Protein AF-0000000072802242 (afdb_homodimer)

Secondary structure (DSSP, 8-state):
-----SS--HHHHHHHHHHHHHHHHSEEEHHHHHHHHT--HHHHHHHHHHHHHTTSEEEETTEEEE-THHHHHHHHHHHTSTHHHHHHHHHHHHHHHHTSEEEEEEEETTEEEEEEEE--S--S-----TT-EE-GGGSHHHHHHHHTS-HHHHHHHHHHH----SSTT----HHHHHHHHHHHHHHS-EEEESSSSTTEEEEEEEEE-TTS-EEEEEEEEEETTTS-HHHHHTHHHHHHHHHHHHHHHHHHH-/-----SS--HHHHHHHHHHHHHHHHSEEEHHHHHHHHT--HHHHHHHHHHHHHTTSEEEETTEEEE-THHHHHHHHHHHTSHHHHHHHHHHHHHHHHHTSEEEEEEEETTEEEEEEEE--S--S-----TT-EE-GGGSHHHHHHHHTS-HHHHHHHHHHH----SSTT----HHHHHHHHHHHHHHS-EEEESSSSTTEEEEEEEEE-TTS-EEEEEEEEEETTTS-HHHHHTHHHHHHHHHHHHHHHHHHH-

Structure (mmCIF, N/CA/C/O backbone):
data_AF-0000000072802242-model_v1
#
loop_
_entity.id
_entity.type
_entity.pdbx_description
1 polymer 'Helix-turn-helix domain-containing protein'
#
loop_
_atom_site.group_PDB
_atom_site.id
_atom_site.type_symbol
_atom_site.label_atom_id
_atom_site.label_alt_id
_atom_site.label_comp_id
_atom_site.label_asym_id
_atom_site.label_entity_id
_atom_site.label_seq_id
_atom_site.pdbx_PDB_ins_code
_atom_site.Cartn_x
_atom_site.Cartn_y
_atom_site.Cartn_z
_atom_site.occupancy
_atom_site.B_iso_or_equiv
_atom_site.auth_seq_id
_atom_site.auth_comp_id
_atom_site.auth_asym_id
_atom_site.auth_atom_id
_atom_site.pdbx_PDB_model_num
ATOM 1 N N . MET A 1 1 ? 15.438 20.219 11.203 1 30.69 1 MET A N 1
ATOM 2 C CA . MET A 1 1 ? 16.656 19.969 10.453 1 30.69 1 MET A CA 1
ATOM 3 C C . MET A 1 1 ? 16.578 18.625 9.719 1 30.69 1 MET A C 1
ATOM 5 O O . MET A 1 1 ? 16.344 17.594 10.344 1 30.69 1 MET A O 1
ATOM 9 N N . THR A 1 2 ? 16.141 18.5 8.562 1 39.22 2 THR A N 1
ATOM 10 C CA . THR A 1 2 ? 16 17.328 7.707 1 39.22 2 THR A CA 1
ATOM 11 C C . THR A 1 2 ? 17.219 16.422 7.855 1 39.22 2 THR A C 1
ATOM 13 O O . THR A 1 2 ? 18.312 16.766 7.43 1 39.22 2 THR A O 1
ATOM 16 N N . ARG A 1 3 ? 17.516 15.914 9 1 51.81 3 ARG A N 1
ATOM 17 C CA . ARG A 1 3 ? 18.891 15.531 9.289 1 51.81 3 ARG A CA 1
ATOM 18 C C . ARG A 1 3 ? 19.469 14.656 8.172 1 51.81 3 ARG A C 1
ATOM 20 O O . ARG A 1 3 ? 18.875 13.625 7.828 1 51.81 3 ARG A O 1
ATOM 27 N N . GLU A 1 4 ? 20.078 15.344 7.211 1 66.19 4 GLU A N 1
ATOM 28 C CA . GLU A 1 4 ? 20.969 14.633 6.301 1 66.19 4 GLU A CA 1
ATOM 29 C C . GLU A 1 4 ? 21.781 13.562 7.035 1 66.19 4 GLU A C 1
ATOM 31 O O . GLU A 1 4 ? 22.25 13.781 8.156 1 66.19 4 GLU A O 1
ATOM 36 N N . ALA A 1 5 ? 21.609 12.438 6.426 1 73.62 5 ALA A N 1
ATOM 37 C CA . ALA A 1 5 ? 22.422 11.367 7.008 1 73.62 5 ALA A CA 1
ATOM 38 C C . ALA A 1 5 ? 23.875 11.789 7.117 1 73.62 5 ALA A C 1
ATOM 40 O O . ALA A 1 5 ? 24.453 12.32 6.164 1 73.62 5 ALA A O 1
ATOM 41 N N . LYS A 1 6 ? 24.422 11.758 8.234 1 73.38 6 LYS A N 1
ATOM 42 C CA . LYS A 1 6 ? 25.812 12.125 8.461 1 73.38 6 LYS A CA 1
ATOM 43 C C . LYS A 1 6 ? 26.734 11.352 7.535 1 73.38 6 LYS A C 1
ATOM 45 O O . LYS A 1 6 ? 27.656 11.93 6.945 1 73.38 6 LYS A O 1
ATOM 50 N N . ASN A 1 7 ? 26.469 9.969 7.227 1 83.12 7 ASN A N 1
ATOM 51 C CA . ASN A 1 7 ? 27.203 9.094 6.312 1 83.12 7 ASN A CA 1
ATOM 52 C C . ASN A 1 7 ? 26.25 8.352 5.379 1 83.12 7 ASN A C 1
ATOM 54 O O . ASN A 1 7 ? 26.047 7.141 5.52 1 83.12 7 ASN A O 1
ATOM 58 N N . PRO A 1 8 ? 25.766 9.102 4.422 1 87.56 8 PRO A N 1
ATOM 59 C CA . PRO A 1 8 ? 24.797 8.453 3.541 1 87.56 8 PRO A CA 1
ATOM 60 C C . PRO A 1 8 ? 25.406 7.336 2.707 1 87.56 8 PRO A C 1
ATOM 62 O O . PRO A 1 8 ? 26.562 7.441 2.275 1 87.56 8 PRO A O 1
ATOM 65 N N . VAL A 1 9 ? 24.609 6.293 2.621 1 94.88 9 VAL A N 1
ATOM 66 C CA . VAL A 1 9 ? 25 5.188 1.752 1 94.88 9 VAL A CA 1
ATOM 67 C C . VAL A 1 9 ? 24.609 5.504 0.308 1 94.88 9 VAL A C 1
ATOM 69 O O . VAL A 1 9 ? 23.438 5.406 -0.065 1 94.88 9 VAL A O 1
ATOM 72 N N . LYS A 1 10 ? 25.547 5.809 -0.507 1 95.31 10 LYS A N 1
ATOM 73 C CA . LYS A 1 10 ? 25.328 6.32 -1.857 1 95.31 10 LYS A CA 1
ATOM 74 C C . LYS A 1 10 ? 24.547 5.316 -2.701 1 95.31 10 LYS A C 1
ATOM 76 O O . LYS A 1 10 ? 23.656 5.703 -3.457 1 95.31 10 LYS A O 1
ATOM 81 N N . ALA A 1 11 ? 24.938 4.105 -2.598 1 95.94 11 ALA A N 1
ATOM 82 C CA . ALA A 1 11 ? 24.25 3.076 -3.371 1 95.94 11 ALA A CA 1
ATOM 83 C C . ALA A 1 11 ? 22.781 3.012 -3 1 95.94 11 ALA A C 1
ATOM 85 O O . ALA A 1 11 ? 21.922 2.84 -3.869 1 95.94 11 ALA A O 1
ATOM 86 N N . THR A 1 12 ? 22.5 3.113 -1.731 1 96.81 12 THR A N 1
ATOM 87 C CA . THR A 1 12 ? 21.125 3.141 -1.271 1 96.81 12 THR A CA 1
ATOM 88 C C . THR A 1 12 ? 20.391 4.363 -1.822 1 96.81 12 THR A C 1
ATOM 90 O O . THR A 1 12 ? 19.266 4.25 -2.316 1 96.81 12 THR A O 1
ATOM 93 N N . GLN A 1 13 ? 21.016 5.449 -1.791 1 97.31 13 GLN A N 1
ATOM 94 C CA . GLN A 1 13 ? 20.422 6.66 -2.346 1 97.31 13 GLN A CA 1
ATOM 95 C C . GLN A 1 13 ? 20.062 6.473 -3.818 1 97.31 13 GLN A C 1
ATOM 97 O O . GLN A 1 13 ? 19 6.898 -4.262 1 97.31 13 GLN A O 1
ATOM 102 N N . ARG A 1 14 ? 20.953 5.891 -4.539 1 97.25 14 ARG A N 1
ATOM 103 C CA . ARG A 1 14 ? 20.719 5.652 -5.961 1 97.25 14 ARG A CA 1
ATOM 104 C C . ARG A 1 14 ? 19.531 4.723 -6.168 1 97.25 14 ARG A C 1
ATOM 106 O O . ARG A 1 14 ? 18.688 4.965 -7.031 1 97.25 14 ARG A O 1
ATOM 113 N N . SER A 1 15 ? 19.484 3.668 -5.387 1 98.12 15 SER A N 1
ATOM 114 C CA . SER A 1 15 ? 18.359 2.738 -5.477 1 98.12 15 SER A CA 1
ATOM 115 C C . SER A 1 15 ? 17.031 3.439 -5.184 1 98.12 15 SER A C 1
ATOM 117 O O . SER A 1 15 ? 16.047 3.209 -5.875 1 98.12 15 SER A O 1
ATOM 119 N N . LEU A 1 16 ? 17.031 4.301 -4.168 1 98 16 LEU A N 1
ATOM 120 C CA . LEU A 1 16 ? 15.82 5.0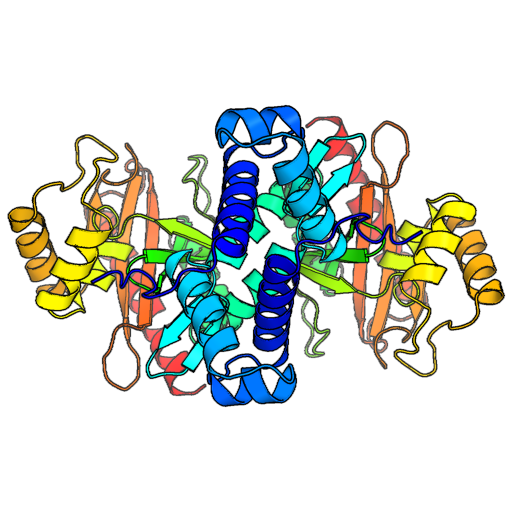31 -3.809 1 98 16 LEU A CA 1
ATOM 121 C C . LEU A 1 16 ? 15.422 6 -4.918 1 98 16 LEU A C 1
ATOM 123 O O . LEU A 1 16 ? 14.227 6.172 -5.199 1 98 16 LEU A O 1
ATOM 127 N N . ALA A 1 17 ? 16.391 6.613 -5.535 1 98.06 17 ALA A N 1
ATOM 128 C CA . ALA A 1 17 ? 16.109 7.512 -6.652 1 98.06 17 ALA A CA 1
ATOM 129 C C . ALA A 1 17 ? 15.492 6.758 -7.82 1 98.06 17 ALA A C 1
ATOM 131 O O . ALA A 1 17 ? 14.602 7.277 -8.5 1 98.06 17 ALA A O 1
ATOM 132 N N . ILE A 1 18 ? 15.953 5.582 -8.062 1 98.56 18 ILE A N 1
ATOM 133 C CA . ILE A 1 18 ? 15.406 4.742 -9.125 1 98.56 18 ILE A CA 1
ATOM 134 C C . ILE A 1 18 ? 13.945 4.414 -8.812 1 98.56 18 ILE A C 1
ATOM 136 O O . ILE A 1 18 ? 13.086 4.504 -9.695 1 98.56 18 ILE A O 1
ATOM 140 N N . LEU A 1 19 ? 13.641 4.043 -7.586 1 98.62 19 LEU A N 1
ATOM 141 C CA . LEU A 1 19 ? 12.273 3.748 -7.18 1 98.62 19 LEU A CA 1
ATOM 142 C C . LEU A 1 19 ? 11.375 4.969 -7.355 1 98.62 19 LEU A C 1
ATOM 144 O O . LEU A 1 19 ? 10.25 4.852 -7.848 1 98.62 19 LEU A O 1
ATOM 148 N N . GLU A 1 20 ? 11.883 6.113 -6.949 1 97.81 20 GLU A N 1
ATOM 149 C CA . GLU A 1 20 ? 11.125 7.352 -7.117 1 97.81 20 GLU A CA 1
ATOM 150 C C . GLU A 1 20 ? 10.859 7.641 -8.586 1 97.81 20 GLU A C 1
ATOM 152 O O . GLU A 1 20 ? 9.758 8.07 -8.953 1 97.81 20 GLU A O 1
ATOM 157 N N . THR A 1 21 ? 11.844 7.395 -9.445 1 98.06 21 THR A N 1
ATOM 158 C CA . THR A 1 21 ? 11.688 7.59 -10.883 1 98.06 21 THR A CA 1
ATOM 159 C C . THR A 1 21 ? 10.578 6.691 -11.43 1 98.06 21 THR A C 1
ATOM 161 O O . THR A 1 21 ? 9.734 7.145 -12.203 1 98.06 21 THR A O 1
ATOM 164 N N . LEU A 1 22 ? 10.609 5.477 -11 1 98.38 22 LEU A N 1
ATOM 165 C CA . LEU A 1 22 ? 9.594 4.535 -11.461 1 98.38 22 LEU A CA 1
ATOM 166 C C . LEU A 1 22 ? 8.203 4.945 -10.969 1 98.38 22 LEU A C 1
ATOM 168 O O . LEU A 1 22 ? 7.215 4.766 -11.68 1 98.38 22 LEU A O 1
ATOM 172 N N . TYR A 1 23 ? 8.148 5.48 -9.781 1 97.62 23 TYR A N 1
ATOM 173 C CA . TYR A 1 23 ? 6.887 5.992 -9.266 1 97.62 23 TYR A CA 1
ATOM 174 C C . TYR A 1 23 ? 6.387 7.164 -10.102 1 97.62 23 TYR A C 1
ATOM 176 O O . TYR A 1 23 ? 5.203 7.227 -10.445 1 97.62 23 TYR A O 1
ATOM 184 N N . GLU A 1 24 ? 7.242 8.023 -10.461 1 95.75 24 GLU A N 1
ATOM 185 C CA . GLU A 1 24 ? 6.883 9.234 -11.188 1 95.75 24 GLU A CA 1
ATOM 186 C C . GLU A 1 24 ? 6.48 8.922 -12.625 1 95.75 24 GLU A C 1
ATOM 188 O O . GLU A 1 24 ? 5.551 9.523 -13.164 1 95.75 24 GLU A O 1
ATOM 193 N N . CYS A 1 25 ? 7.117 7.902 -13.188 1 95 25 CYS A N 1
ATOM 194 C CA . CYS A 1 25 ? 6.938 7.637 -14.609 1 95 25 CYS A CA 1
ATOM 195 C C . CYS A 1 25 ? 5.938 6.508 -14.828 1 95 25 CYS A C 1
ATOM 197 O O . CYS A 1 25 ? 5.414 6.34 -15.938 1 95 25 CYS A O 1
ATOM 199 N N . GLY A 1 26 ? 5.656 5.75 -13.844 1 94.81 26 GLY A N 1
ATOM 200 C CA . GLY A 1 26 ? 4.855 4.547 -14 1 94.81 26 GLY A CA 1
ATOM 201 C C . GLY A 1 26 ? 5.668 3.336 -14.406 1 94.81 26 GLY A C 1
ATOM 202 O O . GLY A 1 26 ? 5.883 2.426 -13.602 1 94.81 26 GLY A O 1
ATOM 203 N N . THR A 1 27 ? 6.129 3.307 -15.625 1 96.19 27 THR A N 1
ATOM 204 C CA . THR A 1 27 ? 7.051 2.307 -16.156 1 96.19 27 THR A CA 1
ATOM 205 C C . THR A 1 27 ? 8.195 2.973 -16.906 1 96.19 27 THR A C 1
ATOM 207 O O . THR A 1 27 ? 8.07 4.117 -17.359 1 96.19 27 THR A O 1
ATOM 210 N N . ALA A 1 28 ? 9.297 2.309 -16.922 1 98 28 ALA A N 1
ATOM 211 C CA . ALA A 1 28 ? 10.43 2.873 -17.641 1 98 28 ALA A CA 1
ATOM 212 C C . ALA A 1 28 ? 11.406 1.78 -18.078 1 98 28 ALA A C 1
ATOM 214 O O . ALA A 1 28 ? 11.484 0.727 -17.453 1 98 28 ALA A O 1
ATOM 215 N N . ARG A 1 29 ? 12.039 2.029 -19.156 1 98.19 29 ARG A N 1
ATOM 216 C CA . ARG A 1 29 ? 13.156 1.188 -19.562 1 98.19 29 ARG A CA 1
ATOM 217 C C . ARG A 1 29 ? 14.453 1.649 -18.922 1 98.19 29 ARG A C 1
ATOM 219 O O . ARG A 1 29 ? 14.531 2.758 -18.391 1 98.19 29 ARG A O 1
ATOM 226 N N . LEU A 1 30 ? 15.406 0.796 -18.969 1 98.12 30 LEU A N 1
ATOM 227 C CA . LEU A 1 30 ? 16.703 1.049 -18.344 1 98.12 30 LEU A CA 1
ATOM 228 C C . LEU A 1 30 ? 17.266 2.387 -18.797 1 98.12 30 LEU A C 1
ATOM 230 O O . LEU A 1 30 ? 17.641 3.225 -17.969 1 98.12 30 LEU A O 1
ATOM 234 N N . THR A 1 31 ? 17.203 2.666 -20.062 1 97.94 31 THR A N 1
ATOM 235 C CA . THR A 1 31 ? 17.844 3.842 -20.641 1 97.94 31 THR A CA 1
ATOM 236 C C . THR A 1 31 ? 17.109 5.113 -20.234 1 97.94 31 THR A C 1
ATOM 238 O O . THR A 1 31 ? 17.719 6.168 -20.062 1 97.94 31 THR A O 1
ATOM 241 N N . GLU A 1 32 ? 15.812 5.043 -20.078 1 98.31 32 GLU A N 1
ATOM 242 C CA . GLU A 1 32 ? 15.016 6.188 -19.641 1 98.31 32 GLU A CA 1
ATOM 243 C C . GLU A 1 32 ? 15.352 6.57 -18.203 1 98.31 32 GLU A C 1
ATOM 245 O O . GLU A 1 32 ? 15.445 7.758 -17.875 1 98.31 32 GLU A O 1
ATOM 250 N N . ILE A 1 33 ? 15.531 5.551 -17.375 1 98.5 33 ILE A N 1
ATOM 251 C CA . ILE A 1 33 ? 15.891 5.789 -15.977 1 98.5 33 ILE A CA 1
ATOM 252 C C . ILE A 1 33 ? 17.297 6.387 -15.906 1 98.5 33 ILE A C 1
ATOM 254 O O . ILE A 1 33 ? 17.531 7.352 -15.172 1 98.5 33 ILE A O 1
ATOM 258 N N . SER A 1 34 ? 18.188 5.809 -16.672 1 98.5 34 SER A N 1
ATOM 259 C CA . SER A 1 34 ? 19.562 6.301 -16.719 1 98.5 34 SER A CA 1
ATOM 260 C C . SER A 1 34 ? 19.594 7.773 -17.125 1 98.5 34 SER A C 1
ATOM 262 O O . SER A 1 34 ? 20.297 8.57 -16.484 1 98.5 34 SER A O 1
ATOM 264 N N . ALA A 1 35 ? 18.906 8.109 -18.141 1 98.38 35 ALA A N 1
ATOM 265 C CA . ALA A 1 35 ? 18.875 9.477 -18.641 1 98.38 35 ALA A CA 1
ATOM 266 C C . ALA A 1 35 ? 18.312 10.43 -17.594 1 98.38 35 ALA A C 1
ATOM 268 O O . ALA A 1 35 ? 18.859 11.508 -17.375 1 98.38 35 ALA A O 1
ATOM 269 N N . ARG A 1 36 ? 17.25 10.047 -16.953 1 97.56 36 ARG A N 1
ATOM 270 C CA . ARG A 1 36 ? 16.578 10.898 -15.977 1 97.56 36 ARG A CA 1
ATOM 271 C C . ARG A 1 36 ? 17.484 11.148 -14.766 1 97.56 36 ARG A C 1
ATOM 273 O O . ARG A 1 36 ? 17.469 12.242 -14.195 1 97.56 36 ARG A O 1
ATOM 280 N N . LEU A 1 37 ? 18.234 10.148 -14.391 1 98.12 37 LEU A N 1
ATOM 281 C CA . LEU A 1 37 ? 19.047 10.25 -13.18 1 98.12 37 LEU A CA 1
ATOM 282 C C . LEU A 1 37 ? 20.469 10.672 -13.508 1 98.12 37 LEU A C 1
ATOM 284 O O . LEU A 1 37 ? 21.297 10.875 -12.609 1 98.12 37 LEU A O 1
ATOM 288 N N . ASP A 1 38 ? 20.766 10.742 -14.773 1 98.25 38 ASP A N 1
ATOM 289 C CA . ASP A 1 38 ? 22.109 11.062 -15.234 1 98.25 38 ASP A CA 1
ATOM 290 C C . ASP A 1 38 ? 23.141 10.094 -14.656 1 98.25 38 ASP A C 1
ATOM 292 O O . ASP A 1 38 ? 24.125 10.508 -14.039 1 98.25 38 ASP A O 1
ATOM 296 N N . LEU A 1 39 ? 22.875 8.836 -14.773 1 98 39 LEU A N 1
ATOM 297 C CA . LEU A 1 39 ? 23.75 7.746 -14.352 1 98 39 LEU A CA 1
ATOM 298 C C . LEU A 1 39 ? 24.062 6.816 -15.523 1 98 39 LEU A C 1
ATOM 300 O O . LEU A 1 39 ? 23.234 6.66 -16.438 1 98 39 LEU A O 1
ATOM 304 N N . PRO A 1 40 ? 25.234 6.16 -15.492 1 97.56 40 PRO A N 1
ATOM 305 C CA . PRO A 1 40 ? 25.547 5.176 -16.531 1 97.56 40 PRO A CA 1
ATOM 306 C C . PRO A 1 40 ? 24.562 4.004 -16.547 1 97.56 40 PRO A C 1
ATOM 308 O O . PRO A 1 40 ? 24.125 3.559 -15.484 1 97.56 4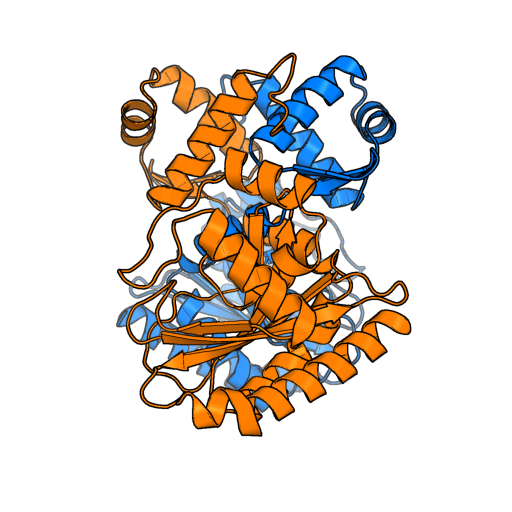0 PRO A O 1
ATOM 311 N N . ASP A 1 41 ? 24.312 3.498 -17.766 1 97.5 41 ASP A N 1
ATOM 312 C CA . ASP A 1 41 ? 23.422 2.361 -17.922 1 97.5 41 ASP A CA 1
ATOM 313 C C . ASP A 1 41 ? 23.844 1.186 -17.047 1 97.5 41 ASP A C 1
ATOM 315 O O . ASP A 1 41 ? 23.016 0.495 -16.469 1 97.5 41 ASP A O 1
ATOM 319 N N . SER A 1 42 ? 25.062 0.997 -16.969 1 96.62 42 SER A N 1
ATOM 320 C CA . SER A 1 42 ? 25.578 -0.14 -16.219 1 96.62 42 SER A CA 1
ATOM 321 C C . SER A 1 42 ? 25.25 -0 -14.727 1 96.62 42 SER A C 1
ATOM 323 O O . SER A 1 42 ? 24.922 -0.986 -14.062 1 96.62 42 SER A O 1
ATOM 325 N N . THR A 1 43 ? 25.391 1.171 -14.211 1 96.62 43 THR A N 1
ATOM 326 C CA . THR A 1 43 ? 25.062 1.444 -12.812 1 96.62 43 THR A CA 1
ATOM 327 C C . THR A 1 43 ? 23.578 1.211 -12.547 1 96.62 43 THR A C 1
ATOM 329 O O . THR A 1 43 ? 23.219 0.511 -11.594 1 96.62 43 THR A O 1
ATOM 332 N N . VAL A 1 44 ? 22.766 1.793 -13.398 1 98.06 44 VAL A N 1
ATOM 333 C CA . VAL A 1 44 ? 21.328 1.654 -13.242 1 98.06 44 VAL A CA 1
ATOM 334 C C . VAL A 1 44 ? 20.938 0.184 -13.359 1 98.06 44 VAL A C 1
ATOM 336 O O . VAL A 1 44 ? 20.109 -0.312 -12.586 1 98.06 44 VAL A O 1
ATOM 339 N N . HIS A 1 45 ? 21.562 -0.458 -14.281 1 97.88 45 HIS A N 1
ATOM 340 C CA . HIS A 1 45 ? 21.266 -1.874 -14.477 1 97.88 45 HIS A CA 1
ATOM 341 C C . HIS A 1 45 ? 21.547 -2.674 -13.211 1 97.88 45 HIS A C 1
ATOM 343 O O . HIS A 1 45 ? 20.75 -3.531 -12.812 1 97.88 45 HIS A O 1
ATOM 349 N N . ASN A 1 46 ? 22.703 -2.447 -12.609 1 98 46 ASN A N 1
ATOM 350 C CA . ASN A 1 46 ? 23.078 -3.172 -11.398 1 98 46 ASN A CA 1
ATOM 351 C C . ASN A 1 46 ? 22.078 -2.941 -10.281 1 98 46 ASN A C 1
ATOM 353 O O . ASN A 1 46 ? 21.672 -3.885 -9.586 1 98 46 ASN A O 1
ATOM 357 N N . HIS A 1 47 ? 21.688 -1.741 -10.133 1 98.06 47 HIS A N 1
ATOM 358 C CA . HIS A 1 47 ? 20.703 -1.431 -9.102 1 98.06 47 HIS A CA 1
ATOM 359 C C . HIS A 1 47 ? 19.359 -2.061 -9.43 1 98.06 47 HIS A C 1
ATOM 361 O O . HIS A 1 47 ? 18.719 -2.654 -8.555 1 98.06 47 HIS A O 1
ATOM 367 N N . LEU A 1 48 ? 18.938 -1.963 -10.664 1 98.19 48 LEU A N 1
ATOM 368 C CA . LEU A 1 48 ? 17.672 -2.535 -11.078 1 98.19 48 LEU A CA 1
ATOM 369 C C . LEU A 1 48 ? 17.656 -4.047 -10.883 1 98.19 48 LEU A C 1
ATOM 371 O O . LEU A 1 48 ? 16.688 -4.605 -10.367 1 98.19 48 LEU A O 1
ATOM 375 N N . SER A 1 49 ? 18.734 -4.645 -11.328 1 97.62 49 SER A N 1
ATOM 376 C CA . SER A 1 49 ? 18.812 -6.094 -11.18 1 97.62 49 SER A CA 1
ATOM 377 C C . SER A 1 49 ? 18.734 -6.504 -9.711 1 97.62 49 SER A C 1
ATOM 379 O O . SER A 1 49 ? 18.094 -7.5 -9.375 1 97.62 49 SER A O 1
ATOM 381 N N . THR A 1 50 ? 19.344 -5.734 -8.836 1 97.75 50 THR A N 1
ATOM 382 C CA . THR A 1 50 ? 19.328 -5.996 -7.402 1 97.75 50 THR A CA 1
ATOM 383 C C . THR A 1 50 ? 17.922 -5.777 -6.84 1 97.75 50 THR A C 1
ATOM 385 O O . THR A 1 50 ? 17.438 -6.57 -6.023 1 97.75 50 THR A O 1
ATOM 388 N N . LEU A 1 51 ? 17.266 -4.754 -7.273 1 98.25 51 LEU A N 1
ATOM 389 C CA . LEU A 1 51 ? 15.906 -4.441 -6.832 1 98.25 51 LEU A CA 1
ATOM 390 C C . LEU A 1 51 ? 14.922 -5.496 -7.312 1 98.25 51 LEU A C 1
ATOM 392 O O . LEU A 1 51 ? 13.961 -5.816 -6.613 1 98.25 51 LEU A O 1
ATOM 396 N N . VAL A 1 52 ? 15.133 -6 -8.531 1 97.25 52 VAL A N 1
ATOM 397 C CA . VAL A 1 52 ? 14.305 -7.07 -9.062 1 97.25 52 VAL A CA 1
ATOM 398 C C . VAL A 1 52 ? 14.492 -8.336 -8.234 1 97.25 52 VAL A C 1
ATOM 400 O O . VAL A 1 52 ? 13.523 -8.977 -7.828 1 97.25 52 VAL A O 1
ATOM 403 N N . GLU A 1 53 ? 15.719 -8.633 -7.984 1 95.12 53 GLU A N 1
ATOM 404 C CA . GLU A 1 53 ? 16.031 -9.805 -7.176 1 95.12 53 GLU A CA 1
ATOM 405 C C . GLU A 1 53 ? 15.398 -9.703 -5.789 1 95.12 53 GLU A C 1
ATOM 407 O O . GLU A 1 53 ? 14.891 -10.688 -5.25 1 95.12 53 GLU A O 1
ATOM 412 N N . GLY A 1 54 ? 15.398 -8.484 -5.234 1 95.19 54 GLY A N 1
ATOM 413 C CA . GLY A 1 54 ? 14.836 -8.242 -3.918 1 95.19 54 GLY A CA 1
ATOM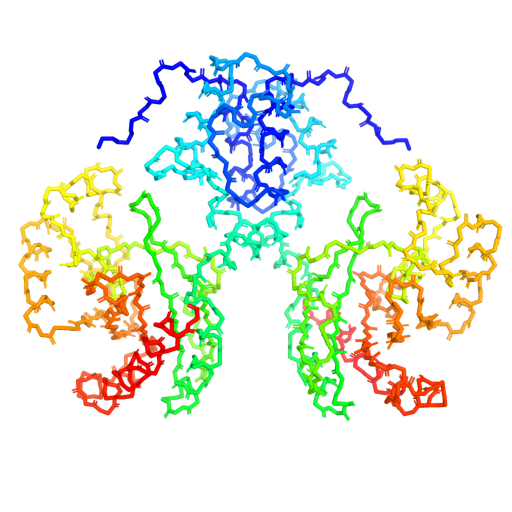 414 C C . GLY A 1 54 ? 13.32 -8.164 -3.924 1 95.19 54 GLY A C 1
ATOM 415 O O . GLY A 1 54 ? 12.688 -8.102 -2.865 1 95.19 54 GLY A O 1
ATOM 416 N N . GLY A 1 55 ? 12.672 -8.086 -5.102 1 96.12 55 GLY A N 1
ATOM 417 C CA . GLY A 1 55 ? 11.227 -8.133 -5.223 1 96.12 55 GLY A CA 1
ATOM 418 C C . GLY A 1 55 ? 10.586 -6.758 -5.211 1 96.12 55 GLY A C 1
ATOM 419 O O . GLY A 1 55 ? 9.367 -6.637 -5.086 1 96.12 55 GLY A O 1
ATOM 420 N N . PHE A 1 56 ? 11.328 -5.688 -5.375 1 98 56 PHE A N 1
ATOM 421 C CA . PHE A 1 56 ? 10.781 -4.336 -5.27 1 98 56 PHE A CA 1
ATOM 422 C C . PHE A 1 56 ? 10.461 -3.773 -6.648 1 98 56 PHE A C 1
ATOM 424 O O . PHE A 1 56 ? 9.703 -2.809 -6.766 1 98 56 PHE A O 1
ATOM 431 N N . VAL A 1 57 ? 11.133 -4.332 -7.648 1 98.25 57 VAL A N 1
ATOM 432 C CA . VAL A 1 57 ? 10.906 -3.936 -9.031 1 98.25 57 VAL A CA 1
ATOM 433 C C . VAL A 1 57 ? 10.617 -5.172 -9.883 1 98.25 57 VAL A C 1
ATOM 435 O O . VAL A 1 57 ? 11.18 -6.242 -9.648 1 98.25 57 VAL A O 1
ATOM 438 N N . THR A 1 58 ? 9.742 -5.082 -10.734 1 97.44 58 THR A N 1
ATOM 439 C CA . THR A 1 58 ? 9.492 -6.145 -11.711 1 97.44 58 THR A CA 1
ATOM 440 C C . THR A 1 58 ? 10 -5.738 -13.086 1 97.44 58 THR A C 1
ATOM 442 O O . THR A 1 58 ? 10.141 -4.547 -13.383 1 97.44 58 THR A O 1
ATOM 445 N N . ARG A 1 59 ? 10.328 -6.703 -13.812 1 96.5 59 ARG A N 1
ATOM 446 C CA . ARG A 1 59 ? 10.773 -6.496 -15.18 1 96.5 59 ARG A CA 1
ATOM 447 C C . ARG A 1 59 ? 10.008 -7.387 -16.156 1 96.5 59 ARG A C 1
ATOM 449 O O . ARG A 1 59 ? 9.961 -8.609 -15.984 1 96.5 59 ARG A O 1
ATOM 456 N N . THR A 1 60 ? 9.375 -6.82 -17.125 1 93.12 60 THR A N 1
ATOM 457 C CA . THR A 1 60 ? 8.711 -7.543 -18.219 1 93.12 60 THR A CA 1
ATOM 458 C C . THR A 1 60 ? 9.078 -6.945 -19.562 1 93.12 60 THR A C 1
ATOM 460 O O . THR A 1 60 ? 8.789 -5.777 -19.844 1 93.12 60 THR A O 1
ATOM 463 N N . ASP A 1 61 ? 9.719 -7.719 -20.375 1 94 61 ASP A N 1
ATOM 464 C CA . ASP A 1 61 ? 10.109 -7.312 -21.719 1 94 61 ASP A CA 1
ATOM 465 C C . ASP A 1 61 ? 10.906 -6.012 -21.703 1 94 61 ASP A C 1
ATOM 467 O O . ASP A 1 61 ? 10.602 -5.07 -22.438 1 94 61 ASP A O 1
ATOM 471 N N . GLY A 1 62 ? 11.719 -5.938 -20.766 1 95.69 62 GLY A N 1
ATOM 472 C CA . GLY A 1 62 ? 12.648 -4.82 -20.688 1 95.69 62 GLY A CA 1
ATOM 473 C C . GLY A 1 62 ? 12.055 -3.596 -20.016 1 95.69 62 GLY A C 1
ATOM 474 O O . GLY A 1 62 ? 12.711 -2.559 -19.906 1 95.69 62 GLY A O 1
ATOM 475 N N . VAL A 1 63 ? 10.852 -3.689 -19.594 1 97.44 63 VAL A N 1
ATOM 476 C CA . VAL A 1 63 ? 10.172 -2.57 -18.953 1 97.44 63 VAL A CA 1
ATOM 477 C C . VAL A 1 63 ? 10.094 -2.814 -17.438 1 97.44 63 VAL A C 1
ATOM 479 O O . VAL A 1 63 ? 9.695 -3.898 -17 1 97.44 63 VAL A O 1
ATOM 482 N N . TYR A 1 64 ? 10.492 -1.788 -16.688 1 98.12 64 TYR A N 1
ATOM 483 C CA . TYR A 1 64 ? 10.539 -1.893 -15.234 1 98.12 64 TYR A CA 1
ATOM 484 C C . TYR A 1 64 ? 9.367 -1.154 -14.594 1 98.12 64 TYR A C 1
ATOM 486 O O . TYR A 1 64 ? 8.969 -0.087 -15.062 1 98.12 64 TYR A O 1
ATOM 494 N N . ARG A 1 65 ? 8.836 -1.699 -13.492 1 98.06 65 ARG A N 1
ATOM 495 C CA . ARG A 1 65 ? 7.789 -1.048 -12.703 1 98.06 65 ARG A CA 1
ATOM 496 C C . ARG A 1 65 ? 7.93 -1.38 -11.227 1 98.06 65 ARG A C 1
ATOM 498 O O . ARG A 1 65 ? 8.609 -2.344 -10.859 1 98.06 65 ARG A O 1
ATOM 505 N N . LEU A 1 66 ? 7.344 -0.554 -10.375 1 98.5 66 LEU A N 1
ATOM 506 C CA . LEU A 1 66 ? 7.293 -0.86 -8.953 1 98.5 66 LEU A CA 1
ATOM 507 C C . LEU A 1 66 ? 6.484 -2.129 -8.695 1 98.5 66 LEU A C 1
ATOM 509 O O . LEU A 1 66 ? 5.457 -2.355 -9.336 1 98.5 66 LEU A O 1
ATOM 513 N N . SER A 1 67 ? 6.938 -2.936 -7.781 1 98.25 67 SER A N 1
ATOM 514 C CA . SER A 1 67 ? 6.309 -4.215 -7.469 1 98.25 67 SER A CA 1
ATOM 515 C C . SER A 1 67 ? 5.18 -4.039 -6.457 1 98.25 67 SER A C 1
ATOM 517 O O . SER A 1 67 ? 5.121 -3.033 -5.75 1 98.25 67 SER A O 1
ATOM 519 N N . LEU A 1 68 ? 4.309 -5.035 -6.352 1 98.12 68 LEU A N 1
ATOM 520 C CA . LEU A 1 68 ? 3.223 -5.078 -5.379 1 98.12 68 LEU A CA 1
ATOM 521 C C . LEU A 1 68 ? 3.76 -5.32 -3.973 1 98.12 68 LEU A C 1
ATOM 523 O O . LEU A 1 68 ? 3.027 -5.18 -2.99 1 98.12 68 LEU A O 1
ATOM 527 N N . GLN A 1 69 ? 5.012 -5.598 -3.863 1 97.94 69 GLN A N 1
ATOM 528 C CA . GLN A 1 69 ? 5.617 -5.684 -2.539 1 97.94 69 GLN A CA 1
ATOM 529 C C . GLN A 1 69 ? 5.445 -4.379 -1.768 1 97.94 69 GLN A C 1
ATOM 531 O O . GLN A 1 69 ? 5.316 -4.391 -0.542 1 97.94 69 GLN A O 1
ATOM 536 N N . PHE A 1 70 ? 5.422 -3.271 -2.514 1 98.56 70 PHE A N 1
ATOM 537 C CA . PHE A 1 70 ? 5.16 -1.989 -1.869 1 98.56 70 PHE A CA 1
ATOM 538 C C . PHE A 1 70 ? 3.773 -1.97 -1.24 1 98.56 70 PHE A C 1
ATOM 540 O O . PHE A 1 70 ? 3.578 -1.38 -0.176 1 98.56 70 PHE A O 1
ATOM 547 N N . LEU A 1 71 ? 2.83 -2.578 -1.881 1 98.12 71 LEU A N 1
ATOM 548 C CA . LEU A 1 71 ? 1.483 -2.658 -1.323 1 98.12 71 LEU A CA 1
ATOM 549 C C . LEU A 1 71 ? 1.476 -3.479 -0.039 1 98.12 71 LEU A C 1
ATOM 551 O O . LEU A 1 71 ? 0.837 -3.096 0.945 1 98.12 71 LEU A O 1
ATOM 555 N N . THR A 1 72 ? 2.193 -4.582 -0.047 1 98.06 72 THR A N 1
ATOM 556 C CA . THR A 1 72 ? 2.318 -5.426 1.136 1 98.06 72 THR A CA 1
ATOM 557 C C . THR A 1 72 ? 2.877 -4.629 2.312 1 98.06 72 THR A C 1
ATOM 559 O O . THR A 1 72 ? 2.264 -4.574 3.379 1 98.06 72 THR A O 1
ATOM 562 N N . TYR A 1 73 ? 4.004 -3.973 2.076 1 98.25 73 TYR A N 1
ATOM 563 C CA . TYR A 1 73 ? 4.652 -3.203 3.133 1 98.25 73 TYR A CA 1
ATOM 564 C C . TYR A 1 73 ? 3.807 -1.998 3.527 1 98.25 73 TYR A C 1
ATOM 566 O O . TYR A 1 73 ? 3.768 -1.615 4.699 1 98.25 73 TYR A O 1
ATOM 574 N N . GLY A 1 74 ? 3.16 -1.399 2.514 1 98.06 74 GLY A N 1
ATOM 575 C CA . GLY A 1 74 ? 2.322 -0.239 2.771 1 98.06 74 GLY A CA 1
ATOM 576 C C . GLY A 1 74 ? 1.135 -0.546 3.664 1 98.06 74 GLY A C 1
ATOM 577 O O . GLY A 1 74 ? 0.832 0.214 4.586 1 98.06 74 GLY A O 1
ATOM 578 N N . GLU A 1 75 ? 0.46 -1.649 3.377 1 96 75 GLU A N 1
ATOM 579 C CA . GLU A 1 75 ? -0.663 -2.066 4.211 1 96 75 GLU A CA 1
ATOM 580 C C . GLU A 1 75 ? -0.205 -2.402 5.629 1 96 75 GLU A C 1
ATOM 582 O O . GLU A 1 75 ? -0.897 -2.094 6.598 1 96 75 GLU A O 1
ATOM 587 N N . PHE A 1 76 ? 0.861 -3.004 5.719 1 95.81 76 PHE A N 1
ATOM 588 C CA . PHE A 1 76 ? 1.437 -3.301 7.023 1 95.81 76 PHE A CA 1
ATOM 589 C C . PHE A 1 76 ? 1.706 -2.018 7.801 1 95.81 76 PHE A C 1
ATOM 591 O O . PHE A 1 76 ? 1.32 -1.898 8.969 1 95.81 76 PHE A O 1
ATOM 598 N N . ALA A 1 77 ? 2.395 -1.032 7.113 1 96.81 77 ALA A N 1
ATOM 599 C CA . ALA A 1 77 ? 2.686 0.254 7.742 1 96.81 77 ALA A CA 1
ATOM 600 C C . ALA A 1 77 ? 1.403 0.94 8.203 1 96.81 77 ALA A C 1
ATOM 602 O O . ALA A 1 77 ? 1.346 1.479 9.312 1 96.81 77 ALA A O 1
ATOM 603 N N . LYS A 1 78 ? 0.423 0.934 7.375 1 96 78 LYS A N 1
ATOM 604 C CA . LYS A 1 78 ? -0.877 1.521 7.688 1 96 78 LYS A CA 1
ATOM 605 C C . LYS A 1 78 ? -1.468 0.907 8.953 1 96 78 LYS A C 1
ATOM 607 O O . LYS A 1 78 ? -1.97 1.624 9.82 1 96 78 LYS A O 1
ATOM 612 N N . ASN A 1 79 ? -1.339 -0.373 9.086 1 92.38 79 ASN A N 1
ATOM 613 C CA . ASN A 1 79 ? -1.979 -1.104 10.18 1 92.38 79 ASN A CA 1
ATOM 614 C C . ASN A 1 79 ? -1.251 -0.892 11.5 1 92.38 79 ASN A C 1
ATOM 616 O O . ASN A 1 79 ? -1.742 -1.296 12.555 1 92.38 79 ASN A O 1
ATOM 620 N N . GLN A 1 80 ? -0.109 -0.312 11.438 1 90.62 80 GLN A N 1
ATOM 621 C CA . GLN A 1 80 ? 0.6 0.027 12.664 1 90.62 80 GLN A CA 1
ATOM 622 C C . GLN A 1 80 ? -0.03 1.238 13.352 1 90.62 80 GLN A C 1
ATOM 624 O O . GLN A 1 80 ? 0.236 1.503 14.523 1 90.62 80 GLN A O 1
ATOM 629 N N . TYR A 1 81 ? -0.808 1.992 12.625 1 91.06 81 TYR A N 1
ATOM 630 C CA . TYR A 1 81 ? -1.537 3.107 13.219 1 91.06 81 TYR A CA 1
ATOM 631 C C . TYR A 1 81 ? -2.805 2.621 13.914 1 91.06 81 TYR A C 1
ATOM 633 O O . TYR A 1 81 ? -3.691 2.051 13.273 1 91.06 81 TYR A O 1
ATOM 641 N N . LYS A 1 82 ? -2.918 2.877 15.141 1 83.94 82 LYS A N 1
ATOM 642 C CA . LYS A 1 82 ? -4.039 2.404 15.945 1 83.94 82 LYS A CA 1
ATOM 643 C C . LYS A 1 82 ? -5.367 2.936 15.406 1 83.94 82 LYS A C 1
ATOM 645 O O . LYS A 1 82 ? -6.406 2.295 15.562 1 83.94 82 LYS A O 1
ATOM 650 N N . ILE A 1 83 ? -5.34 4.031 14.742 1 90.19 83 ILE A N 1
ATOM 651 C CA . ILE A 1 83 ? -6.566 4.684 14.305 1 90.19 83 ILE A CA 1
ATOM 652 C C . ILE A 1 83 ? -7.051 4.047 13 1 90.19 83 ILE A C 1
ATOM 654 O O . ILE A 1 83 ? -8.195 4.262 12.586 1 90.19 83 ILE A O 1
ATOM 658 N N . SER A 1 84 ? -6.215 3.234 12.352 1 87.88 84 SER A N 1
ATOM 659 C CA . SER A 1 84 ? -6.523 2.682 11.039 1 87.88 84 SER A CA 1
ATOM 660 C C . SER A 1 84 ? -7.766 1.793 11.086 1 87.88 84 SER A C 1
ATOM 662 O O . SER A 1 84 ? -8.633 1.877 10.219 1 87.88 84 SER A O 1
ATOM 664 N N . ASP A 1 85 ? -7.879 0.899 12.023 1 79.06 85 ASP A N 1
ATOM 665 C CA . ASP A 1 85 ? -8.992 -0.042 12.109 1 79.06 85 ASP A CA 1
ATOM 666 C C . ASP A 1 85 ? -10.32 0.692 12.305 1 79.06 85 ASP A C 1
ATOM 668 O O . ASP A 1 85 ? -11.305 0.394 11.625 1 79.06 85 ASP A O 1
ATOM 672 N N . ALA A 1 86 ? -10.305 1.605 13.203 1 80 86 ALA A N 1
ATOM 673 C CA . ALA A 1 86 ? -11.508 2.383 13.492 1 80 86 ALA A CA 1
ATOM 674 C C . ALA A 1 86 ? -11.898 3.254 12.305 1 80 86 ALA A C 1
ATOM 676 O O . ALA A 1 86 ? -13.078 3.506 12.07 1 80 86 ALA A O 1
ATOM 677 N N . ALA A 1 87 ? -10.945 3.646 11.531 1 84.94 87 ALA A N 1
ATOM 678 C CA . ALA A 1 87 ? -11.117 4.637 10.477 1 84.94 87 ALA A CA 1
ATOM 679 C C . ALA A 1 87 ? -11.969 4.078 9.336 1 84.94 87 ALA A C 1
ATOM 681 O O . ALA A 1 87 ? -12.867 4.758 8.828 1 84.94 87 ALA A O 1
ATOM 682 N N . GLU A 1 88 ? -11.773 2.861 9.023 1 84 88 GLU A N 1
ATOM 683 C CA . GLU A 1 88 ? -12.43 2.328 7.832 1 84 88 GLU A CA 1
ATOM 684 C C . GLU A 1 88 ? -13.945 2.268 8.016 1 84 88 GLU A C 1
ATOM 686 O O . GLU A 1 88 ? -14.703 2.742 7.168 1 84 88 GLU A O 1
ATOM 691 N N . THR A 1 89 ? -14.406 1.753 9.133 1 87.25 89 THR A N 1
ATOM 692 C CA . THR A 1 89 ? -15.836 1.643 9.406 1 87.25 89 THR A CA 1
ATOM 693 C C . THR A 1 89 ? -16.469 3.025 9.562 1 87.25 89 THR A C 1
ATOM 695 O O . THR A 1 89 ? -17.5 3.312 8.953 1 87.25 89 THR A O 1
ATOM 698 N N . GLU A 1 90 ? -15.82 3.824 10.273 1 95.62 90 GLU A N 1
ATOM 699 C CA . GLU A 1 90 ? -16.391 5.129 10.602 1 95.62 90 GLU A CA 1
ATOM 700 C C . GLU A 1 90 ? -16.375 6.059 9.391 1 95.62 90 GLU A C 1
ATOM 702 O O . GLU A 1 90 ? -17.266 6.902 9.242 1 95.62 90 GLU A O 1
ATOM 707 N N . LEU A 1 91 ? -15.414 5.879 8.539 1 96.31 91 LEU A N 1
ATOM 708 C CA . LEU A 1 91 ? -15.367 6.691 7.328 1 96.31 91 LEU A CA 1
ATOM 709 C C . LEU A 1 91 ? -16.5 6.328 6.383 1 96.31 91 LEU A C 1
ATOM 711 O O . LEU A 1 91 ? -17.047 7.195 5.695 1 96.31 91 LEU A O 1
ATOM 715 N N . ARG A 1 92 ? -16.812 5.062 6.305 1 91.62 92 ARG A N 1
ATOM 716 C CA . ARG A 1 92 ? -17.938 4.637 5.488 1 91.62 92 ARG A CA 1
ATOM 717 C C . ARG A 1 92 ? -19.234 5.285 5.965 1 91.62 92 ARG A C 1
ATOM 719 O O . ARG A 1 92 ? -20.031 5.773 5.156 1 91.62 92 ARG A O 1
ATOM 726 N N . HIS A 1 93 ? -19.391 5.301 7.262 1 94.94 93 HIS A N 1
ATOM 727 C CA . HIS A 1 93 ? -20.562 5.934 7.852 1 94.94 93 HIS A CA 1
ATOM 728 C C . HIS A 1 93 ? -20.594 7.43 7.555 1 94.94 93 HIS A C 1
ATOM 730 O O . HIS A 1 93 ? -21.609 7.965 7.125 1 94.94 93 HIS A O 1
ATOM 736 N N . LEU A 1 94 ? -19.5 8.086 7.734 1 97.56 94 LEU A N 1
ATOM 737 C CA . LEU A 1 94 ? -19.391 9.523 7.523 1 97.56 94 LEU A CA 1
ATOM 738 C C . LEU A 1 94 ? -19.672 9.883 6.066 1 97.56 94 LEU A C 1
ATOM 740 O O . LEU A 1 94 ? -20.406 10.828 5.789 1 97.56 94 LEU A O 1
ATOM 744 N N . SER A 1 95 ? -19.062 9.133 5.18 1 96.12 95 SER A N 1
ATOM 745 C CA . SER A 1 95 ? -19.297 9.359 3.756 1 96.12 95 SER A CA 1
ATOM 746 C C . SER A 1 95 ? -20.766 9.156 3.393 1 96.12 95 SER A C 1
ATOM 748 O O . SER A 1 95 ? -21.328 9.945 2.637 1 96.12 95 SER A O 1
ATOM 750 N N . GLY A 1 96 ? -21.344 8.102 3.906 1 94 96 GLY A N 1
ATOM 751 C CA . GLY A 1 96 ? -22.75 7.84 3.666 1 94 96 GLY A CA 1
ATOM 752 C C . GLY A 1 96 ? -23.656 8.945 4.168 1 94 96 GLY A C 1
ATOM 753 O O . GLY A 1 96 ? -24.609 9.336 3.49 1 94 96 GLY A O 1
ATOM 754 N N . GLU A 1 97 ? -23.359 9.43 5.324 1 95.19 97 GLU A N 1
ATOM 755 C CA . GLU A 1 97 ? -24.156 10.469 5.965 1 95.19 97 GLU A CA 1
ATOM 756 C C . GLU A 1 97 ? -24.062 11.797 5.211 1 95.19 97 GLU A C 1
ATOM 758 O O . GLU A 1 97 ? -25.031 12.539 5.113 1 95.19 97 GLU A O 1
ATOM 763 N N . THR A 1 98 ? -22.875 12.086 4.707 1 96 98 THR A N 1
ATOM 764 C CA . THR A 1 98 ? -22.641 13.398 4.117 1 96 98 THR A CA 1
ATOM 765 C C . THR A 1 98 ? -22.734 13.336 2.598 1 96 98 THR A C 1
ATOM 767 O O . THR A 1 98 ? -22.812 14.367 1.929 1 96 98 THR A O 1
ATOM 770 N N . SER A 1 99 ? -22.625 12.133 2.039 1 94.5 99 SER A N 1
ATOM 771 C CA . SER A 1 99 ? -22.594 11.867 0.604 1 94.5 99 SER A CA 1
ATOM 772 C C . SER A 1 99 ? -21.328 12.43 -0.035 1 94.5 99 SER A C 1
ATOM 774 O O . SER A 1 99 ? -21.297 12.695 -1.237 1 94.5 99 SER A O 1
ATOM 776 N N . GLU A 1 100 ? -20.328 12.742 0.787 1 96.38 100 GLU A N 1
ATOM 777 C CA . GLU A 1 100 ? -19.047 13.258 0.337 1 96.38 100 GLU A CA 1
ATOM 778 C C . GLU A 1 100 ? -17.906 12.305 0.696 1 96.38 100 GLU A C 1
ATOM 780 O O . GLU A 1 100 ? -18.094 11.375 1.481 1 96.38 100 GLU A O 1
ATOM 785 N N . ALA A 1 101 ? -16.75 12.555 0.122 1 96.69 101 ALA A N 1
ATOM 786 C CA . ALA A 1 101 ? -15.594 11.734 0.458 1 96.69 101 ALA A CA 1
ATOM 787 C C . ALA A 1 101 ? -15.156 11.969 1.899 1 96.69 101 ALA A C 1
ATOM 789 O O . ALA A 1 101 ? -15.188 13.102 2.387 1 96.69 101 ALA A O 1
ATOM 790 N N . ALA A 1 102 ? -14.797 10.938 2.537 1 97.19 102 ALA A N 1
ATOM 791 C CA . ALA A 1 102 ? -14.297 11 3.91 1 97.19 102 ALA A CA 1
ATOM 792 C C . ALA A 1 102 ? -12.891 10.438 4.012 1 97.19 102 ALA A C 1
ATOM 794 O O . ALA A 1 102 ? -12.57 9.43 3.377 1 97.19 102 ALA A O 1
ATOM 795 N N . SER A 1 103 ? -12.055 11.07 4.789 1 97.5 103 SER A N 1
ATOM 796 C CA . SER A 1 103 ? -10.672 10.617 4.918 1 97.5 103 SER A CA 1
ATOM 797 C C . SER A 1 103 ? -10.172 10.773 6.348 1 97.5 103 SER A C 1
ATOM 799 O O . SER A 1 103 ? -10.719 11.562 7.121 1 97.5 103 SER A O 1
ATOM 801 N N . ILE A 1 104 ? -9.188 10.008 6.645 1 97.94 104 ILE A N 1
ATOM 802 C CA . ILE A 1 104 ? -8.336 10.188 7.816 1 97.94 104 ILE A CA 1
ATOM 803 C C . ILE A 1 104 ? -6.887 10.383 7.375 1 97.94 104 ILE A C 1
ATOM 805 O O . ILE A 1 104 ? -6.371 9.609 6.562 1 97.94 104 ILE A O 1
ATOM 809 N N . CYS A 1 105 ? -6.285 11.422 7.859 1 98 105 CYS A N 1
ATOM 810 C CA . CYS A 1 105 ? -4.914 11.742 7.484 1 98 105 CYS A CA 1
ATOM 811 C C . CYS A 1 105 ? -4.008 11.781 8.711 1 98 105 CYS A C 1
ATOM 813 O O . CYS A 1 105 ? -4.477 12.008 9.828 1 98 105 CYS A O 1
ATOM 815 N N . VAL A 1 106 ? -2.766 11.523 8.492 1 97.69 106 VAL A N 1
ATOM 816 C CA . VAL A 1 106 ? -1.769 11.57 9.555 1 97.69 106 VAL A CA 1
ATOM 817 C C . VAL A 1 106 ? -0.525 12.305 9.07 1 97.69 106 VAL A C 1
ATOM 819 O O . VAL A 1 106 ? -0.388 12.586 7.875 1 97.69 106 VAL A O 1
ATOM 822 N N . VAL A 1 107 ? 0.298 12.711 10 1 96.5 107 VAL A N 1
ATOM 823 C CA . VAL A 1 107 ? 1.607 13.273 9.695 1 96.5 107 VAL A CA 1
ATOM 824 C C . VAL A 1 107 ? 2.703 12.289 10.078 1 96.5 107 VAL A C 1
ATOM 826 O O . VAL A 1 107 ? 2.678 11.727 11.18 1 96.5 107 VAL A O 1
ATOM 829 N N . GLU A 1 108 ? 3.516 12.039 9.164 1 95.5 108 GLU A N 1
ATOM 830 C CA . GLU A 1 108 ? 4.676 11.18 9.383 1 95.5 108 GLU A CA 1
ATOM 831 C C . GLU A 1 108 ? 5.957 11.852 8.906 1 95.5 108 GLU A C 1
ATOM 833 O O . GLU A 1 108 ? 6.129 12.094 7.711 1 95.5 108 GLU A O 1
ATOM 838 N N . SER A 1 109 ? 6.934 12.117 9.844 1 93.06 109 SER A N 1
ATOM 839 C CA . SER A 1 109 ? 8.195 12.781 9.531 1 93.06 109 SER A CA 1
ATOM 840 C C . SER A 1 109 ? 7.961 14.102 8.797 1 93.06 109 SER A C 1
ATOM 842 O O . SER A 1 109 ? 8.633 14.391 7.809 1 93.06 109 SER A O 1
ATOM 844 N N . GLY A 1 110 ? 6.934 14.789 9.258 1 94.06 110 GLY A N 1
ATOM 845 C CA . GLY A 1 110 ? 6.641 16.109 8.727 1 94.06 110 GLY A CA 1
ATOM 846 C C . GLY A 1 110 ? 5.902 16.078 7.402 1 94.06 110 GLY A C 1
ATOM 847 O O . GLY A 1 110 ? 5.738 17.109 6.75 1 94.06 110 GLY A O 1
ATOM 848 N N . ARG A 1 111 ? 5.438 14.906 6.988 1 94.94 111 ARG A N 1
ATOM 849 C CA . ARG A 1 111 ? 4.688 14.758 5.746 1 94.94 111 ARG A CA 1
ATOM 850 C C . ARG A 1 111 ? 3.271 14.258 6.02 1 94.94 111 ARG A C 1
ATOM 852 O O . ARG A 1 111 ? 3.064 13.414 6.898 1 94.94 111 ARG A O 1
ATOM 859 N N . GLY A 1 112 ? 2.41 14.75 5.234 1 97.56 112 GLY A N 1
ATOM 860 C CA . GLY A 1 112 ? 1.03 14.312 5.371 1 97.56 112 GLY A CA 1
ATOM 861 C C . GLY A 1 112 ? 0.692 13.133 4.477 1 97.56 112 GLY A C 1
ATOM 862 O O . GLY A 1 112 ? 1.138 13.062 3.33 1 97.56 112 GLY A O 1
ATOM 863 N N . PHE A 1 113 ? -0.091 12.195 5.039 1 98.25 113 PHE A N 1
ATOM 864 C CA . PHE A 1 113 ? -0.572 11.031 4.297 1 98.25 113 PHE A CA 1
ATOM 865 C C . PHE A 1 113 ? -2.055 10.797 4.559 1 98.25 113 PHE A C 1
ATOM 867 O O . PHE A 1 113 ? -2.518 10.938 5.695 1 98.25 113 PHE A O 1
ATOM 874 N N . VAL A 1 114 ? -2.754 10.453 3.498 1 97.88 114 VAL A N 1
ATOM 875 C CA . VAL A 1 114 ? -4.09 9.891 3.695 1 97.88 114 VAL A CA 1
ATOM 876 C C . VAL A 1 114 ? -3.98 8.453 4.199 1 97.88 114 VAL A C 1
ATOM 878 O O . VAL A 1 114 ? -3.521 7.57 3.471 1 97.88 114 VAL A O 1
ATOM 881 N N . LEU A 1 115 ? -4.355 8.258 5.387 1 97.25 115 LEU A N 1
ATOM 882 C CA . LEU A 1 115 ? -4.258 6.918 5.957 1 97.25 115 LEU A CA 1
ATOM 883 C C . LEU A 1 115 ? -5.379 6.023 5.438 1 97.25 115 LEU A C 1
ATOM 885 O O . LEU A 1 115 ? -5.145 4.863 5.086 1 97.25 115 LEU A O 1
ATOM 889 N N . ALA A 1 116 ? -6.531 6.539 5.367 1 95.38 116 ALA A N 1
ATOM 890 C CA . ALA A 1 116 ? -7.723 5.855 4.867 1 95.38 116 ALA A CA 1
ATOM 891 C C . ALA A 1 116 ? -8.648 6.828 4.141 1 95.38 116 ALA A C 1
ATOM 893 O O . ALA A 1 116 ? -8.672 8.023 4.449 1 95.38 116 ALA A O 1
ATOM 894 N N . HIS A 1 117 ? -9.359 6.312 3.227 1 94.25 117 HIS A N 1
ATOM 895 C CA . HIS A 1 117 ? -10.219 7.145 2.391 1 94.25 117 HIS A CA 1
ATOM 896 C C . HIS A 1 117 ? -11.461 6.383 1.952 1 94.25 117 HIS A C 1
ATOM 898 O O . HIS A 1 117 ? -11.383 5.203 1.603 1 94.25 117 HIS A O 1
ATOM 904 N N . GLU A 1 118 ? -12.547 6.957 2.08 1 92.56 118 GLU A N 1
ATOM 905 C CA . GLU A 1 118 ? -13.812 6.48 1.531 1 92.56 118 GLU A CA 1
ATOM 906 C C . GLU A 1 118 ? -14.367 7.465 0.504 1 92.56 118 GLU A C 1
ATOM 908 O O . GLU A 1 118 ? -14.633 8.625 0.826 1 92.56 118 GLU A O 1
ATOM 913 N N . ALA A 1 119 ? -14.547 6.883 -0.657 1 89.88 119 ALA A N 1
ATOM 914 C CA . ALA A 1 119 ? -15.047 7.754 -1.72 1 89.88 119 ALA A CA 1
ATOM 915 C C . ALA A 1 119 ? -16.516 8.102 -1.497 1 89.88 119 ALA A C 1
ATOM 917 O O . ALA A 1 119 ? -17.25 7.332 -0.881 1 89.88 119 ALA A O 1
ATOM 918 N N . GLY A 1 120 ? -16.922 9.203 -1.83 1 87.44 120 GLY A N 1
ATOM 919 C CA . GLY A 1 120 ? -18.312 9.625 -1.832 1 87.44 120 GLY A CA 1
ATOM 920 C C . GLY A 1 120 ? -18.953 9.578 -3.209 1 87.44 120 GLY A C 1
ATOM 921 O O . GLY A 1 120 ? -18.406 8.977 -4.133 1 87.44 120 GLY A O 1
ATOM 922 N N . ASP A 1 121 ? -20.188 9.953 -3.219 1 78.38 121 ASP A N 1
ATOM 923 C CA . ASP A 1 121 ? -20.922 10.023 -4.473 1 78.38 121 ASP A CA 1
ATOM 924 C C . ASP A 1 121 ? -20.516 11.25 -5.281 1 78.38 121 ASP A C 1
ATOM 926 O O . ASP A 1 121 ? -21.172 12.297 -5.203 1 78.38 121 ASP A O 1
ATOM 930 N N . THR A 1 122 ? -19.312 11.211 -5.691 1 69.62 122 THR A N 1
ATOM 931 C CA . THR A 1 122 ? -18.938 12.414 -6.426 1 69.62 122 THR A CA 1
ATOM 932 C C . THR A 1 122 ? -18.328 12.047 -7.781 1 69.62 122 THR A C 1
ATOM 934 O O . THR A 1 122 ? -17.719 10.992 -7.93 1 69.62 122 THR A O 1
ATOM 937 N N . ASP A 1 123 ? -18.609 12.906 -8.656 1 68.5 123 ASP A N 1
ATOM 938 C CA . ASP A 1 123 ? -18.062 12.805 -10.008 1 68.5 123 ASP A CA 1
ATOM 939 C C . ASP A 1 123 ? -16.719 13.531 -10.125 1 68.5 123 ASP A C 1
ATOM 941 O O . ASP A 1 123 ? -16.031 13.406 -11.133 1 68.5 123 ASP A O 1
ATOM 945 N N . LEU A 1 124 ? -16.391 14.367 -9.117 1 78.5 124 LEU A N 1
ATOM 946 C CA . LEU A 1 124 ? -15.148 15.125 -9.148 1 78.5 124 LEU A CA 1
ATOM 947 C C . LEU A 1 124 ? -13.977 14.258 -8.711 1 78.5 124 LEU A C 1
ATOM 949 O O . LEU A 1 124 ? -14.016 13.648 -7.641 1 78.5 124 LEU A O 1
ATOM 953 N N . PRO A 1 125 ? -13.055 14.172 -9.625 1 85.81 125 PRO A N 1
ATOM 954 C CA . PRO A 1 125 ? -11.852 13.445 -9.219 1 85.81 125 PRO A CA 1
ATOM 955 C C . PRO A 1 125 ? -11.062 14.18 -8.133 1 85.81 125 PRO A C 1
ATOM 957 O O . PRO A 1 125 ? -10.484 15.234 -8.391 1 85.81 125 PRO A O 1
ATOM 960 N N . LEU A 1 126 ? -11.078 13.773 -6.965 1 91.31 126 LEU A N 1
ATOM 961 C CA . LEU A 1 126 ? -10.445 14.43 -5.824 1 91.31 126 LEU A CA 1
ATOM 962 C C . LEU A 1 126 ? -8.977 14.031 -5.707 1 91.31 126 LEU A C 1
ATOM 964 O O . LEU A 1 126 ? -8.211 14.656 -4.973 1 91.31 126 LEU A O 1
ATOM 968 N N . ASP A 1 127 ? -8.57 13.031 -6.477 1 90.88 127 ASP A N 1
ATOM 969 C CA . ASP A 1 127 ? -7.223 12.484 -6.391 1 90.88 127 ASP A CA 1
ATOM 970 C C . ASP A 1 127 ? -6.855 12.156 -4.945 1 90.88 127 ASP A C 1
ATOM 972 O O . ASP A 1 127 ? -5.82 12.602 -4.445 1 90.88 127 ASP A O 1
ATOM 976 N N . LEU A 1 128 ? -7.766 11.508 -4.254 1 92.88 128 LEU A N 1
ATOM 977 C CA . LEU A 1 128 ? -7.578 11.039 -2.887 1 92.88 128 LEU A CA 1
ATOM 978 C C . LEU A 1 128 ? -7.688 9.516 -2.812 1 92.88 128 LEU A C 1
ATOM 980 O O . LEU A 1 128 ? -8.586 8.93 -3.414 1 92.88 128 LEU A O 1
ATOM 984 N N . PHE A 1 129 ? -6.754 8.938 -2.219 1 91.56 129 PHE A N 1
ATOM 985 C CA . PHE A 1 129 ? -6.719 7.504 -1.973 1 91.56 129 PHE A CA 1
ATOM 986 C C . PHE A 1 129 ? -5.797 7.176 -0.805 1 91.56 129 PHE A C 1
ATOM 988 O O . PHE A 1 129 ? -4.973 8.008 -0.406 1 91.56 129 PHE A O 1
ATOM 995 N N . SER A 1 130 ? -5.984 6.062 -0.241 1 93.38 130 SER A N 1
ATOM 996 C CA . SER A 1 130 ? -5.094 5.652 0.842 1 93.38 130 SER A CA 1
ATOM 997 C C . SER A 1 130 ? -3.633 5.727 0.418 1 93.38 130 SER A C 1
ATOM 999 O O . SER A 1 130 ? -3.268 5.242 -0.657 1 93.38 130 SER A O 1
ATOM 1001 N N . GLY A 1 131 ? -2.824 6.391 1.213 1 96.31 131 GLY A N 1
ATOM 1002 C CA . GLY A 1 131 ? -1.402 6.531 0.947 1 96.31 131 GLY A CA 1
ATOM 1003 C C . GLY A 1 131 ? -1.051 7.828 0.246 1 96.31 131 GLY A C 1
ATOM 1004 O O . GLY A 1 131 ? 0.124 8.188 0.149 1 96.31 131 GLY A O 1
ATOM 1005 N N . LYS A 1 132 ? -2.031 8.555 -0.224 1 96.81 132 LYS A N 1
ATOM 1006 C CA . LYS A 1 132 ? -1.771 9.805 -0.928 1 96.81 132 LYS A CA 1
ATOM 1007 C C . LYS A 1 132 ? -1.012 10.789 -0.039 1 96.81 132 LYS A C 1
ATOM 1009 O O . LYS A 1 132 ? -1.379 11 1.119 1 96.81 132 LYS A O 1
ATOM 1014 N N . ARG A 1 133 ? 0.049 11.32 -0.623 1 96.62 133 ARG A N 1
ATOM 1015 C CA . ARG A 1 133 ? 0.733 12.43 0.046 1 96.62 133 ARG A CA 1
ATOM 1016 C C . ARG A 1 133 ? -0.042 13.727 -0.117 1 96.62 133 ARG A C 1
ATOM 1018 O O . ARG A 1 133 ? -0.528 14.039 -1.207 1 96.62 133 ARG A O 1
ATOM 1025 N N . ILE A 1 134 ? -0.155 14.438 0.964 1 97.31 134 ILE A N 1
ATOM 1026 C CA . ILE A 1 134 ? -0.866 15.711 0.895 1 97.31 134 ILE A CA 1
ATOM 1027 C C . ILE A 1 134 ? -0.016 16.812 1.526 1 97.31 134 ILE A C 1
ATOM 1029 O O . ILE A 1 134 ? 0.708 16.562 2.494 1 97.31 134 ILE A O 1
ATOM 1033 N N . PRO A 1 135 ? -0.071 17.984 0.96 1 97.56 135 PRO A N 1
ATOM 1034 C CA . PRO A 1 135 ? 0.588 19.109 1.635 1 97.56 135 PRO A CA 1
ATOM 1035 C C . PRO A 1 135 ? -0.111 19.516 2.932 1 97.56 135 PRO A C 1
ATOM 1037 O O . PRO A 1 135 ? -1.325 19.734 2.939 1 97.56 135 PRO A O 1
ATOM 1040 N N . LEU A 1 136 ? 0.621 19.656 3.957 1 98.19 136 LEU A N 1
ATOM 1041 C CA . LEU A 1 136 ? 0.05 19.922 5.273 1 98.19 136 LEU A CA 1
ATOM 1042 C C . LEU A 1 136 ? -0.537 21.328 5.324 1 98.19 136 LEU A C 1
ATOM 1044 O O . LEU A 1 136 ? -1.61 21.547 5.895 1 98.19 136 LEU A O 1
ATOM 1048 N N . HIS A 1 137 ? 0.067 22.297 4.676 1 98.12 137 HIS A N 1
ATOM 1049 C CA . HIS A 1 137 ? -0.329 23.688 4.812 1 98.12 137 HIS A CA 1
ATOM 1050 C C . HIS A 1 137 ? -1.513 24.016 3.908 1 98.12 137 HIS A C 1
ATOM 1052 O O . HIS A 1 137 ? -2.145 25.062 4.059 1 98.12 137 HIS A O 1
ATOM 1058 N N . ALA A 1 138 ? -1.841 23.094 2.957 1 97.94 138 ALA A N 1
ATOM 1059 C CA . ALA A 1 138 ? -2.803 23.438 1.915 1 97.94 138 ALA A CA 1
ATOM 1060 C C . ALA A 1 138 ? -4.055 22.562 2.014 1 97.94 138 ALA A C 1
ATOM 1062 O O . ALA A 1 138 ? -4.859 22.516 1.078 1 97.94 138 ALA A O 1
ATOM 1063 N N . THR A 1 139 ? -4.211 21.891 3.062 1 98.06 139 THR A N 1
ATOM 1064 C CA . THR A 1 139 ? -5.395 21.062 3.293 1 98.06 139 THR A CA 1
ATOM 1065 C C . THR A 1 139 ? -5.945 21.297 4.699 1 98.06 139 THR A C 1
ATOM 1067 O O . THR A 1 139 ? -5.191 21.609 5.621 1 98.06 139 THR A O 1
ATOM 1070 N N . ALA A 1 140 ? -7.281 21.141 4.852 1 98.62 140 ALA A N 1
ATOM 1071 C CA . ALA A 1 140 ? -7.879 21.203 6.184 1 98.62 140 ALA A CA 1
ATOM 1072 C C . ALA A 1 140 ? -7.25 20.172 7.117 1 98.62 140 ALA A C 1
ATOM 1074 O O . ALA A 1 140 ? -6.938 20.469 8.273 1 98.62 140 ALA A O 1
ATOM 1075 N N . PHE A 1 141 ? -7.004 19 6.609 1 98.56 141 PHE A N 1
ATOM 1076 C CA . PHE A 1 141 ? -6.418 17.906 7.371 1 98.56 141 PHE A CA 1
ATOM 1077 C C . PHE A 1 141 ? -5.027 18.281 7.875 1 98.56 141 PHE A C 1
ATOM 1079 O O . PHE A 1 141 ? -4.723 18.109 9.055 1 98.56 141 PHE A O 1
ATOM 1086 N N . GLY A 1 142 ? -4.246 18.766 6.941 1 98.56 142 GLY A N 1
ATOM 1087 C CA . GLY A 1 142 ? -2.889 19.156 7.293 1 98.56 142 GLY A CA 1
ATOM 1088 C C . GLY A 1 142 ? -2.832 20.297 8.297 1 98.56 142 GLY A C 1
ATOM 1089 O O . GLY A 1 142 ? -2.006 20.281 9.211 1 98.56 142 GLY A O 1
ATOM 1090 N N . LYS A 1 143 ? -3.713 21.234 8.125 1 98.69 143 LYS A N 1
ATOM 1091 C CA . LYS A 1 143 ? -3.717 22.391 9.016 1 98.69 143 LYS A CA 1
ATOM 1092 C C . LYS A 1 143 ? -4.094 22 10.438 1 98.69 143 LYS A C 1
ATOM 1094 O O . LYS A 1 143 ? -3.518 22.5 11.406 1 98.69 143 LYS A O 1
ATOM 1099 N N . VAL A 1 144 ? -5.004 21.078 10.562 1 98.25 144 VAL A N 1
ATOM 1100 C CA . VAL A 1 144 ? -5.387 20.578 11.883 1 98.25 144 VAL A CA 1
ATOM 1101 C C . VAL A 1 144 ? -4.203 19.859 12.531 1 98.25 144 VAL A C 1
ATOM 1103 O O . VAL A 1 144 ? -3.959 20.016 13.727 1 98.25 144 VAL A O 1
ATOM 1106 N N . LEU A 1 145 ? -3.486 19.125 11.805 1 98.25 145 LEU A N 1
ATOM 1107 C CA . LEU A 1 145 ? -2.357 18.344 12.305 1 98.25 145 LEU A CA 1
ATOM 1108 C C . LEU A 1 145 ? -1.182 19.266 12.641 1 98.25 145 LEU A C 1
ATOM 1110 O O . LEU A 1 145 ? -0.492 19.047 13.641 1 98.25 145 LEU A O 1
ATOM 1114 N N . LEU A 1 146 ? -0.948 20.25 11.812 1 98.12 146 LEU A N 1
ATOM 1115 C CA . LEU A 1 146 ? 0.086 21.234 12.109 1 98.12 146 LEU A CA 1
ATOM 1116 C C . LEU A 1 146 ? -0.249 22.016 13.375 1 98.12 146 LEU A C 1
ATOM 1118 O O . LEU A 1 146 ? 0.622 22.234 14.219 1 98.12 146 LEU A O 1
ATOM 1122 N N . ALA A 1 147 ? -1.529 22.406 13.469 1 97.94 147 ALA A N 1
ATOM 1123 C CA . ALA A 1 147 ? -1.968 23.266 14.57 1 97.94 147 ALA A CA 1
ATOM 1124 C C . ALA A 1 147 ? -1.745 22.578 15.914 1 97.94 147 ALA A C 1
ATOM 1126 O O . ALA A 1 147 ? -1.654 23.25 16.953 1 97.94 147 ALA A O 1
ATOM 1127 N N . ASP A 1 148 ? -1.694 21.312 15.914 1 96.31 148 ASP A N 1
ATOM 1128 C CA . ASP A 1 148 ? -1.537 20.547 17.156 1 96.31 148 ASP A CA 1
ATOM 1129 C C . ASP A 1 148 ? -0.068 20.469 17.562 1 96.31 148 ASP A C 1
ATOM 1131 O O . ASP A 1 148 ? 0.259 19.906 18.609 1 96.31 148 ASP A O 1
ATOM 1135 N N . ARG A 1 149 ? 0.819 21.031 16.828 1 95.12 149 ARG A N 1
ATOM 1136 C CA . ARG A 1 149 ? 2.252 20.953 17.094 1 95.12 149 ARG A CA 1
ATOM 1137 C C . ARG A 1 149 ? 2.787 22.266 17.641 1 95.12 149 ARG A C 1
ATOM 1139 O O . ARG A 1 149 ? 2.232 23.328 17.344 1 95.12 149 ARG A O 1
ATOM 1146 N N . PRO A 1 150 ? 3.898 22.141 18.375 1 94.06 150 PRO A N 1
ATOM 1147 C CA . PRO A 1 150 ? 4.547 23.391 18.781 1 94.06 150 PRO A CA 1
ATOM 1148 C C . PRO A 1 150 ? 5.086 24.188 17.594 1 94.06 150 PRO A C 1
ATOM 1150 O O . PRO A 1 150 ? 5.461 23.594 16.562 1 94.06 150 PRO A O 1
ATOM 1153 N N . ASP A 1 151 ? 5.199 25.422 17.766 1 93.38 151 ASP A N 1
ATOM 1154 C CA . ASP A 1 151 ? 5.582 26.328 16.672 1 93.38 151 ASP A CA 1
ATOM 1155 C C . ASP A 1 151 ? 6.957 25.953 16.125 1 93.38 151 ASP A C 1
ATOM 1157 O O . ASP A 1 151 ? 7.184 26.031 14.906 1 93.38 151 ASP A O 1
ATOM 1161 N N . HIS A 1 152 ? 7.844 25.609 16.969 1 94.38 152 HIS A N 1
ATOM 1162 C CA . HIS A 1 152 ? 9.188 25.266 16.516 1 94.38 152 HIS A CA 1
ATOM 1163 C C . HIS A 1 152 ? 9.156 24.047 15.586 1 94.38 152 HIS A C 1
ATOM 1165 O O . HIS A 1 152 ? 9.922 23.984 14.625 1 94.38 152 HIS A O 1
ATOM 1171 N N . ASP A 1 153 ? 8.328 23.094 15.914 1 95.25 153 ASP A N 1
ATOM 1172 C CA . ASP A 1 153 ? 8.172 21.938 15.047 1 95.25 153 ASP A CA 1
ATOM 1173 C C . ASP A 1 153 ? 7.539 22.328 13.711 1 95.25 153 ASP A C 1
ATOM 1175 O O . ASP A 1 153 ? 7.938 21.828 12.664 1 95.25 153 ASP A O 1
ATOM 1179 N N . ILE A 1 154 ? 6.543 23.188 13.789 1 97.25 154 ILE A N 1
ATOM 1180 C CA . ILE A 1 154 ? 5.895 23.688 12.578 1 97.25 154 ILE A CA 1
ATOM 1181 C C . ILE A 1 154 ? 6.93 24.344 11.664 1 97.25 154 ILE A C 1
ATOM 1183 O O . ILE A 1 154 ? 7 24.031 10.477 1 97.25 154 ILE A O 1
ATOM 1187 N N . GLU A 1 155 ? 7.738 25.156 12.242 1 96 155 GLU A N 1
ATOM 1188 C CA . GLU A 1 155 ? 8.766 25.859 11.477 1 96 155 GLU A CA 1
ATOM 1189 C C . GLU A 1 155 ? 9.734 24.875 10.82 1 96 155 GLU A C 1
ATOM 1191 O O . GLU A 1 155 ? 10.117 25.062 9.664 1 96 155 GLU A O 1
ATOM 1196 N N . SER A 1 156 ? 10.141 23.875 11.57 1 95.56 156 SER A N 1
ATOM 1197 C CA . SER A 1 156 ? 11.047 22.859 11.039 1 95.56 156 SER A CA 1
ATOM 1198 C C . SER A 1 156 ? 10.422 22.156 9.844 1 95.56 156 SER A C 1
ATOM 1200 O O . SER A 1 156 ? 11.102 21.891 8.844 1 95.56 156 SER A O 1
ATOM 1202 N N . ILE A 1 157 ? 9.18 21.844 9.938 1 96.19 157 ILE A N 1
ATOM 1203 C CA . ILE A 1 157 ? 8.461 21.188 8.859 1 96.19 157 ILE A CA 1
ATOM 1204 C C . ILE A 1 157 ? 8.398 22.094 7.633 1 96.19 157 ILE A C 1
ATOM 1206 O O . ILE A 1 157 ? 8.664 21.656 6.512 1 96.19 157 ILE A O 1
ATOM 1210 N N . LEU A 1 158 ? 8.086 23.359 7.883 1 96.31 158 LEU A N 1
ATOM 1211 C CA . LEU A 1 158 ? 7.977 24.312 6.789 1 96.31 158 LEU A CA 1
ATOM 1212 C C . LEU A 1 158 ? 9.328 24.547 6.125 1 96.31 158 LEU A C 1
ATOM 1214 O O . LEU A 1 158 ? 9.414 24.719 4.906 1 96.31 158 LEU A O 1
ATOM 1218 N N . ASP A 1 159 ? 10.391 24.562 6.93 1 95.38 159 ASP A N 1
ATOM 1219 C CA . ASP A 1 159 ? 11.742 24.719 6.395 1 95.38 159 ASP A CA 1
ATOM 1220 C C . ASP A 1 159 ? 12.109 23.562 5.473 1 95.38 159 ASP A C 1
ATOM 1222 O O . ASP A 1 159 ? 12.75 23.75 4.441 1 95.38 159 ASP A O 1
ATOM 1226 N N . ARG A 1 160 ? 11.617 22.453 5.832 1 92.38 160 ARG A N 1
ATOM 1227 C CA . ARG A 1 160 ? 12.008 21.234 5.125 1 92.38 160 ARG A CA 1
ATOM 1228 C C . ARG A 1 160 ? 11.164 21.031 3.875 1 92.38 160 ARG A C 1
ATOM 1230 O O . ARG A 1 160 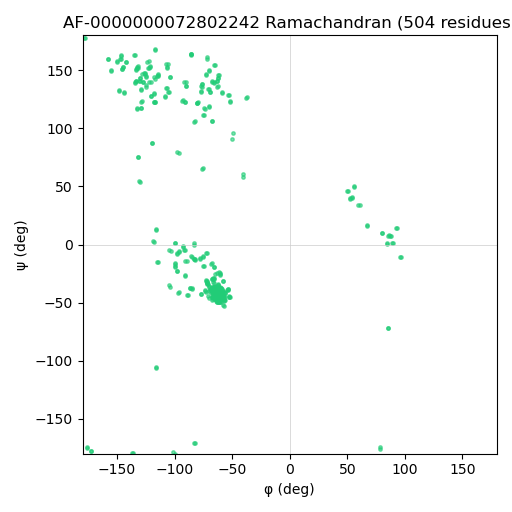? 11.664 20.594 2.84 1 92.38 160 ARG A O 1
ATOM 1237 N N . HIS A 1 161 ? 9.875 21.359 3.934 1 92.81 161 HIS A N 1
ATOM 1238 C CA . HIS A 1 161 ? 8.977 20.922 2.873 1 92.81 161 HIS A CA 1
ATOM 1239 C C . HIS A 1 161 ? 8.414 22.125 2.107 1 92.81 161 HIS A C 1
ATOM 1241 O O . HIS A 1 161 ? 7.824 21.953 1.038 1 92.81 161 HIS A O 1
ATOM 1247 N N . GLY A 1 162 ? 8.547 23.312 2.656 1 93.94 162 GLY A N 1
ATOM 1248 C CA . GLY A 1 162 ? 8.125 24.531 1.981 1 93.94 162 GLY A CA 1
ATOM 1249 C C . GLY A 1 162 ? 6.629 24.766 2.043 1 93.94 162 GLY A C 1
ATOM 1250 O O . GLY A 1 162 ? 5.922 24.062 2.779 1 93.94 162 GLY A O 1
ATOM 1251 N N . LEU A 1 163 ? 6.168 25.797 1.354 1 97.19 163 LEU A N 1
ATOM 1252 C CA . LEU A 1 163 ? 4.773 26.219 1.262 1 97.19 163 LEU A CA 1
ATOM 1253 C C . LEU A 1 163 ? 4.371 26.453 -0.19 1 97.19 163 LEU A C 1
ATOM 1255 O O . LEU A 1 163 ? 3.844 27.516 -0.527 1 97.19 163 LEU A O 1
ATOM 1259 N N . ALA A 1 164 ? 4.602 25.422 -0.964 1 96.81 164 ALA A N 1
ATOM 1260 C CA . ALA A 1 164 ? 4.344 25.547 -2.395 1 96.81 164 ALA A CA 1
ATOM 1261 C C . ALA A 1 164 ? 2.865 25.812 -2.664 1 96.81 164 ALA A C 1
ATOM 1263 O O . ALA A 1 164 ? 1.996 25.234 -2.01 1 96.81 164 ALA A O 1
ATOM 1264 N N . ALA A 1 165 ? 2.545 26.641 -3.676 1 98.19 165 ALA A N 1
ATOM 1265 C CA . ALA A 1 165 ? 1.165 26.922 -4.062 1 98.19 165 ALA A CA 1
ATOM 1266 C C . ALA A 1 165 ? 0.575 25.766 -4.871 1 98.19 165 ALA A C 1
ATOM 1268 O O . ALA A 1 165 ? 1.199 25.281 -5.816 1 98.19 165 ALA A O 1
ATOM 1269 N N . CYS A 1 166 ? -0.589 25.344 -4.492 1 97.75 166 CYS A N 1
ATOM 1270 C CA . CYS A 1 166 ? -1.354 24.391 -5.289 1 97.75 166 CYS A CA 1
ATOM 1271 C C . CYS A 1 166 ? -2.373 25.109 -6.168 1 97.75 166 CYS A C 1
ATOM 1273 O O . CYS A 1 166 ? -2.639 24.688 -7.293 1 97.75 166 CYS A O 1
ATOM 1275 N N . THR A 1 167 ? -2.988 26.078 -5.637 1 98 167 THR A N 1
ATOM 1276 C CA . THR A 1 167 ? -3.939 26.953 -6.312 1 98 167 THR A CA 1
ATOM 1277 C C . THR A 1 167 ? -3.703 28.406 -5.926 1 98 167 THR A C 1
ATOM 1279 O O . THR A 1 167 ? -2.793 28.703 -5.148 1 98 167 THR A O 1
ATOM 1282 N N . GLY A 1 168 ? -4.531 29.219 -6.484 1 97.38 168 GLY A N 1
ATOM 1283 C CA . GLY A 1 168 ? -4.461 30.641 -6.145 1 97.38 168 GLY A CA 1
ATOM 1284 C C . GLY A 1 168 ? -4.887 30.922 -4.719 1 97.38 168 GLY A C 1
ATOM 1285 O O . GLY A 1 168 ? -4.598 32 -4.188 1 97.38 168 GLY A O 1
ATOM 1286 N N . SER A 1 169 ? -5.543 30.031 -4.078 1 98 169 SER A N 1
ATOM 1287 C CA . SER A 1 169 ? -6.074 30.234 -2.734 1 98 169 SER A CA 1
ATOM 1288 C C . SER A 1 169 ? -5.164 29.594 -1.683 1 98 169 SER A C 1
ATOM 1290 O O . SER A 1 169 ? -5.43 29.703 -0.483 1 98 169 SER A O 1
ATOM 1292 N N . THR A 1 170 ? -4.059 29 -2.061 1 98.56 170 THR A N 1
ATOM 1293 C CA . THR A 1 170 ? -3.148 28.344 -1.126 1 98.56 170 THR A CA 1
ATOM 1294 C C . THR A 1 170 ? -2.428 29.375 -0.26 1 98.56 170 THR A C 1
ATOM 1296 O O . THR A 1 170 ? -1.983 30.406 -0.76 1 98.56 170 THR A O 1
ATOM 1299 N N . ILE A 1 171 ? -2.385 29.094 1.037 1 97.94 171 ILE A N 1
ATOM 1300 C CA . ILE A 1 171 ? -1.593 29.953 1.921 1 97.94 171 ILE A CA 1
ATOM 1301 C C . ILE A 1 171 ? -0.107 29.672 1.713 1 97.94 171 ILE A C 1
ATOM 1303 O O . ILE A 1 171 ? 0.363 28.562 1.973 1 97.94 171 ILE A O 1
ATOM 1307 N N . THR A 1 172 ? 0.669 30.656 1.25 1 97.94 172 THR A N 1
ATOM 1308 C CA . THR A 1 172 ? 2.076 30.438 0.943 1 97.94 172 THR A CA 1
ATOM 1309 C C . THR A 1 172 ? 2.971 31.297 1.823 1 97.94 172 THR A C 1
ATOM 1311 O O . THR A 1 172 ? 4.191 31.312 1.664 1 97.94 172 THR A O 1
ATOM 1314 N N . ASP A 1 173 ? 2.316 32 2.684 1 96.81 173 ASP A N 1
ATOM 1315 C CA . ASP A 1 173 ? 3.033 32.875 3.604 1 96.81 173 ASP A CA 1
ATOM 1316 C C . ASP A 1 173 ? 3.025 32.312 5.02 1 96.81 173 ASP A C 1
ATOM 1318 O O . ASP A 1 173 ? 1.974 31.938 5.535 1 96.81 173 ASP A O 1
ATOM 1322 N N . ARG A 1 174 ? 4.211 32.344 5.645 1 96.88 174 ARG A N 1
ATOM 1323 C CA . ARG A 1 174 ? 4.375 31.719 6.949 1 96.88 174 ARG A CA 1
ATOM 1324 C C . ARG A 1 174 ? 3.52 32.406 8 1 96.88 174 ARG A C 1
ATOM 1326 O O . ARG A 1 174 ? 2.852 31.75 8.797 1 96.88 174 ARG A O 1
ATOM 1333 N N . GLU A 1 175 ? 3.596 33.688 8.039 1 96.62 175 GLU A N 1
ATOM 1334 C CA . GLU A 1 175 ? 2.848 34.438 9.047 1 96.62 175 GLU A CA 1
ATOM 1335 C C . GLU A 1 175 ? 1.348 34.188 8.914 1 96.62 175 GLU A C 1
ATOM 1337 O O . GLU A 1 175 ? 0.664 33.938 9.914 1 96.62 175 GLU A O 1
ATOM 1342 N N . THR A 1 176 ? 0.868 34.25 7.68 1 97.81 176 THR A N 1
ATOM 1343 C CA . THR A 1 176 ? -0.543 34 7.426 1 97.81 176 THR A CA 1
ATOM 1344 C C . THR A 1 176 ? -0.917 32.594 7.855 1 97.81 176 THR A C 1
ATOM 1346 O O . THR A 1 176 ? -1.984 32.375 8.438 1 97.81 176 THR A O 1
ATOM 1349 N N . LEU A 1 177 ? -0.051 31.625 7.547 1 98.19 177 LEU A N 1
ATOM 1350 C CA . LEU A 1 177 ? -0.315 30.25 7.949 1 98.19 177 LEU A CA 1
ATOM 1351 C C . LEU A 1 177 ? -0.382 30.125 9.469 1 98.19 177 LEU A C 1
ATOM 1353 O O . LEU A 1 177 ? -1.276 29.469 10.008 1 98.19 177 LEU A O 1
ATOM 1357 N N . LEU A 1 178 ? 0.58 30.734 10.172 1 97.25 178 LEU A N 1
ATOM 1358 C CA . LEU A 1 178 ? 0.605 30.656 11.633 1 97.25 178 LEU A CA 1
ATOM 1359 C C . LEU A 1 178 ? -0.663 31.25 12.227 1 97.25 178 LEU A C 1
ATOM 1361 O O . LEU A 1 178 ? -1.187 30.734 13.219 1 97.25 178 LEU A O 1
ATOM 1365 N N . GLU A 1 179 ? -1.13 32.344 11.625 1 97.56 179 GLU A N 1
ATOM 1366 C CA . GLU A 1 179 ? -2.393 32.938 12.062 1 97.56 179 GLU A CA 1
ATOM 1367 C C . GLU A 1 179 ? -3.553 31.953 11.852 1 97.56 179 GLU A C 1
ATOM 1369 O O . GLU A 1 179 ? -4.41 31.812 12.719 1 97.56 179 GLU A O 1
ATOM 1374 N N . GLU A 1 180 ? -3.576 31.375 10.68 1 98.06 180 GLU A N 1
ATOM 1375 C CA . GLU A 1 180 ? -4.594 30.375 10.383 1 98.06 180 GLU A CA 1
ATOM 1376 C C . GLU A 1 180 ? -4.539 29.219 11.383 1 98.06 180 GLU A C 1
ATOM 1378 O O . GLU A 1 180 ? -5.578 28.766 11.875 1 98.06 180 GLU A O 1
ATOM 1383 N N . LEU A 1 181 ? -3.387 28.75 11.711 1 98.5 181 LEU A N 1
ATOM 1384 C CA . LEU A 1 181 ? -3.225 27.641 12.633 1 98.5 181 LEU A CA 1
ATOM 1385 C C . LEU A 1 181 ? -3.682 28.016 14.039 1 98.5 181 LEU A C 1
ATOM 1387 O O . LEU A 1 181 ? -4.223 27.188 14.766 1 98.5 181 LEU A O 1
ATOM 1391 N N . ALA A 1 182 ? -3.422 29.266 14.422 1 97.62 182 ALA A N 1
ATOM 1392 C CA . ALA A 1 182 ? -3.918 29.75 15.703 1 97.62 182 ALA A CA 1
ATOM 1393 C C . ALA A 1 182 ? -5.441 29.719 15.758 1 97.62 182 ALA A C 1
ATOM 1395 O O . ALA A 1 182 ? -6.027 29.328 16.781 1 97.62 182 ALA A O 1
ATOM 1396 N N . SER A 1 183 ? -6.047 30.141 14.672 1 97.69 183 SER A N 1
ATOM 1397 C CA . SER A 1 183 ? -7.5 30.062 14.57 1 97.69 183 SER A CA 1
ATOM 1398 C C . SER A 1 183 ? -7.988 28.625 14.68 1 97.69 183 SER A C 1
ATOM 1400 O O . SER A 1 183 ? -8.969 28.344 15.375 1 97.69 183 SER A O 1
ATOM 1402 N N . VAL A 1 184 ? -7.309 27.719 14.039 1 98.19 184 VAL A N 1
ATOM 1403 C CA . VAL A 1 184 ? -7.648 26.297 14.062 1 98.19 184 VAL A CA 1
ATOM 1404 C C . VAL A 1 184 ? -7.555 25.766 15.484 1 98.19 184 VAL A C 1
ATOM 1406 O O . VAL A 1 184 ? -8.414 25 15.93 1 98.19 184 VAL A O 1
ATOM 1409 N N . ARG A 1 185 ? -6.551 26.172 16.203 1 96.94 185 ARG A N 1
ATOM 1410 C CA . ARG A 1 185 ? -6.391 25.781 17.594 1 96.94 185 ARG A CA 1
ATOM 1411 C C . ARG A 1 185 ? -7.59 26.203 18.438 1 96.94 185 ARG A C 1
ATOM 1413 O O . ARG A 1 185 ? -8.078 25.453 19.266 1 96.94 185 ARG A O 1
ATOM 1420 N N . SER A 1 186 ? -8 27.375 18.141 1 96.62 186 SER A N 1
ATOM 1421 C CA . SER A 1 186 ? -9.07 27.969 18.938 1 96.62 186 SER A CA 1
ATOM 1422 C C . SER A 1 186 ? -10.414 27.328 18.625 1 96.62 186 SER A C 1
ATOM 1424 O O . SER A 1 186 ? -11.227 27.094 19.516 1 96.62 186 SER A O 1
ATOM 1426 N N . THR A 1 187 ? -10.695 27.031 17.359 1 96.19 187 THR A N 1
ATOM 1427 C CA . THR A 1 187 ? -12.008 26.562 16.938 1 96.19 187 THR A CA 1
ATOM 1428 C C . THR A 1 187 ? -12.062 25.031 16.984 1 96.19 187 THR A C 1
ATOM 1430 O O . THR A 1 187 ? -13.148 24.453 17.016 1 96.19 187 THR A O 1
ATOM 1433 N N . GLY A 1 188 ? -10.883 24.406 16.844 1 96.94 188 GLY A N 1
ATOM 1434 C CA . GLY A 1 188 ? -10.812 22.953 16.938 1 96.94 188 GLY A CA 1
ATOM 1435 C C . GLY A 1 188 ? -11.023 22.266 15.602 1 96.94 188 GLY A C 1
ATOM 1436 O O . GLY A 1 188 ? -11.164 21.031 15.555 1 96.94 188 GLY A O 1
ATOM 1437 N N . HIS A 1 189 ? -11.203 23.047 14.547 1 98.31 189 HIS A N 1
ATOM 1438 C CA . HIS A 1 189 ? -11.359 22.484 13.211 1 98.31 189 HIS A CA 1
ATOM 1439 C C . HIS A 1 189 ? -10.75 23.406 12.156 1 98.31 189 HIS A C 1
ATOM 1441 O O . HIS A 1 189 ? -10.406 24.547 12.453 1 98.31 189 HIS A O 1
ATOM 1447 N N . ALA A 1 190 ? -10.516 22.859 11.008 1 98.62 190 ALA A N 1
ATOM 1448 C CA . ALA A 1 190 ? -10.023 23.641 9.875 1 98.62 190 ALA A CA 1
ATOM 1449 C C . ALA A 1 190 ? -10.922 23.469 8.648 1 98.62 190 ALA A C 1
ATOM 1451 O O . ALA A 1 190 ? -11.523 22.406 8.461 1 98.62 190 ALA A O 1
ATOM 1452 N N . ILE A 1 191 ? -11.023 24.484 7.887 1 98.31 191 ILE A N 1
ATOM 1453 C CA . ILE A 1 191 ? -11.719 24.438 6.602 1 98.31 191 ILE A CA 1
ATOM 1454 C C . ILE A 1 191 ? -10.734 24.75 5.477 1 98.31 191 ILE A C 1
ATOM 1456 O O . ILE A 1 191 ? -9.969 25.719 5.559 1 98.31 191 ILE A O 1
ATOM 1460 N N . GLY A 1 192 ? -10.602 23.859 4.559 1 98.06 192 GLY A N 1
ATOM 1461 C CA . GLY A 1 192 ? -9.906 24.141 3.309 1 98.06 192 GLY A CA 1
ATOM 1462 C C . GLY A 1 192 ? -10.82 24.641 2.209 1 98.06 192 GLY A C 1
ATOM 1463 O O . GLY A 1 192 ? -11.797 23.969 1.86 1 98.06 192 GLY A O 1
ATOM 1464 N N . ASP A 1 193 ? -10.531 25.734 1.725 1 97.94 193 ASP A N 1
ATOM 1465 C CA . ASP A 1 193 ? -11.359 26.375 0.703 1 97.94 193 ASP A CA 1
ATOM 1466 C C . ASP A 1 193 ? -10.57 26.594 -0.588 1 97.94 193 ASP A C 1
ATOM 1468 O O . ASP A 1 193 ? -10.008 27.656 -0.802 1 97.94 193 ASP A O 1
ATOM 1472 N N . GLU A 1 194 ? -10.609 25.562 -1.402 1 97.94 194 GLU A N 1
ATOM 1473 C CA . GLU A 1 194 ? -10.016 25.562 -2.736 1 97.94 194 GLU A CA 1
ATOM 1474 C C . GLU A 1 194 ? -8.516 25.828 -2.666 1 97.94 194 GLU A C 1
ATOM 1476 O O . GLU A 1 194 ? -7.957 26.516 -3.518 1 97.94 194 GLU A O 1
ATOM 1481 N N . GLU A 1 195 ? -7.887 25.359 -1.643 1 98.12 195 GLU A N 1
ATOM 1482 C CA . GLU A 1 195 ? -6.465 25.609 -1.425 1 98.12 195 GLU A CA 1
ATOM 1483 C C . GLU A 1 195 ? -5.605 24.547 -2.105 1 98.12 195 GLU A C 1
ATOM 1485 O O . GLU A 1 195 ? -4.555 24.859 -2.666 1 98.12 195 GLU A O 1
ATOM 1490 N N . ARG A 1 196 ? -6.02 23.266 -1.979 1 97.31 196 ARG A N 1
ATOM 1491 C CA . ARG A 1 196 ? -5.273 22.172 -2.604 1 97.31 196 ARG A CA 1
ATOM 1492 C C . ARG A 1 196 ? -5.727 21.953 -4.043 1 97.31 196 ARG A C 1
ATOM 1494 O O . ARG A 1 196 ? -4.91 21.656 -4.918 1 97.31 196 ARG A O 1
ATOM 1501 N N . LEU A 1 197 ? -6.941 22.078 -4.297 1 96.69 197 LEU A N 1
ATOM 1502 C CA . LEU A 1 197 ? -7.582 21.859 -5.586 1 96.69 197 LEU A CA 1
ATOM 1503 C C . LEU A 1 197 ? -8.719 22.844 -5.805 1 96.69 197 LEU A C 1
ATOM 1505 O O . LEU A 1 197 ? -9.57 23.031 -4.93 1 96.69 197 LEU A O 1
ATOM 1509 N N . ARG A 1 198 ? -8.719 23.484 -6.988 1 96.38 198 ARG A N 1
ATOM 1510 C CA . ARG A 1 198 ? -9.797 24.406 -7.305 1 96.38 198 ARG A CA 1
ATOM 1511 C C . ARG A 1 198 ? -11.141 23.688 -7.355 1 96.38 198 ARG A C 1
ATOM 1513 O O . ARG A 1 198 ? -11.234 22.578 -7.891 1 96.38 198 ARG A O 1
ATOM 1520 N N . GLY A 1 199 ? -12.117 24.297 -6.773 1 96.25 199 GLY A N 1
ATOM 1521 C CA . GLY A 1 199 ? -13.461 23.734 -6.816 1 96.25 199 GLY A CA 1
ATOM 1522 C C . GLY A 1 199 ? -13.719 22.719 -5.727 1 96.25 199 GLY A C 1
ATOM 1523 O O . GLY A 1 199 ? -14.766 22.062 -5.711 1 96.25 199 GLY A O 1
ATOM 1524 N N . VAL A 1 200 ? -12.75 22.594 -4.781 1 96.88 200 VAL A N 1
ATOM 1525 C CA . VAL A 1 200 ? -12.867 21.562 -3.74 1 96.88 200 VAL A CA 1
ATOM 1526 C C . VAL A 1 200 ? -12.766 22.219 -2.363 1 96.88 200 VAL A C 1
ATOM 1528 O O . VAL A 1 200 ? -11.93 23.109 -2.15 1 96.88 200 VAL A O 1
ATOM 1531 N N . ARG A 1 201 ? -13.625 21.828 -1.465 1 97.56 201 ARG A N 1
ATOM 1532 C CA . ARG A 1 201 ? -13.586 22.25 -0.068 1 97.56 201 ARG A CA 1
ATOM 1533 C C . ARG A 1 201 ? -13.492 21.047 0.865 1 97.56 201 ARG A C 1
ATOM 1535 O O . ARG A 1 201 ? -13.828 19.922 0.476 1 97.56 201 ARG A O 1
ATOM 1542 N N . SER A 1 202 ? -13.016 21.297 2.012 1 98.12 202 SER A N 1
ATOM 1543 C CA . SER A 1 202 ? -12.93 20.25 3.025 1 98.12 202 SER A CA 1
ATOM 1544 C C . SER A 1 202 ? -13.047 20.844 4.43 1 98.12 202 SER A C 1
ATOM 1546 O O . SER A 1 202 ? -12.844 22.031 4.633 1 98.12 202 SER A O 1
ATOM 1548 N N . VAL A 1 203 ? -13.43 20.031 5.332 1 98.69 203 VAL A N 1
ATOM 1549 C CA . VAL A 1 203 ? -13.375 20.344 6.762 1 98.69 203 VAL A CA 1
ATOM 1550 C C . VAL A 1 203 ? -12.766 19.156 7.516 1 98.69 203 VAL A C 1
ATOM 1552 O O . VAL A 1 203 ? -12.984 18 7.152 1 98.69 203 VAL A O 1
ATOM 1555 N N . ALA A 1 204 ? -11.984 19.438 8.461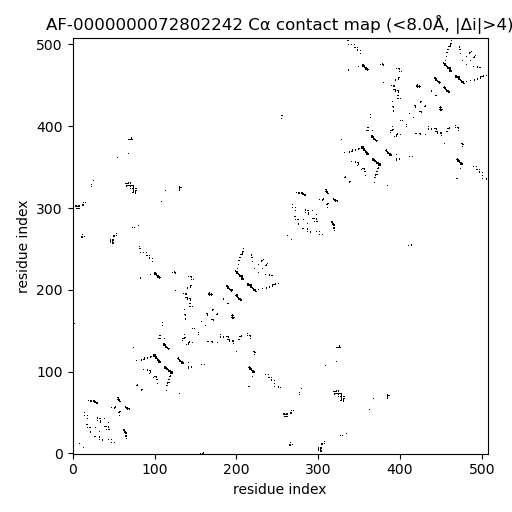 1 98.75 204 ALA A N 1
ATOM 1556 C CA . ALA A 1 204 ? -11.328 18.375 9.219 1 98.75 204 ALA A CA 1
ATOM 1557 C C . ALA A 1 204 ? -11.172 18.75 10.688 1 98.75 204 ALA A C 1
ATOM 1559 O O . ALA A 1 204 ? -11.117 19.938 11.023 1 98.75 204 ALA A O 1
ATOM 1560 N N . THR A 1 205 ? -11.133 17.812 11.531 1 98.56 205 THR A N 1
ATOM 1561 C CA . THR A 1 205 ? -10.875 17.953 12.961 1 98.56 205 THR A CA 1
ATOM 1562 C C . THR A 1 205 ? -9.82 16.953 13.43 1 98.56 205 THR A C 1
ATOM 1564 O O . THR A 1 205 ? -9.641 15.906 12.812 1 98.56 205 THR A O 1
ATOM 1567 N N . PRO A 1 206 ? -9.109 17.281 14.484 1 98.25 206 PRO A N 1
ATOM 1568 C CA . PRO A 1 206 ? -8.094 16.359 14.977 1 98.25 206 PRO A CA 1
ATOM 1569 C C . PRO A 1 206 ? -8.695 15.18 15.75 1 98.25 206 PRO A C 1
ATOM 1571 O O . PRO A 1 206 ? -9.703 15.352 16.453 1 98.25 206 PRO A O 1
ATOM 1574 N N . VAL A 1 207 ? -8.18 14.047 15.523 1 97.44 207 VAL A N 1
ATOM 1575 C CA . VAL A 1 207 ? -8.438 12.883 16.359 1 97.44 207 VAL A CA 1
ATOM 1576 C C . VAL A 1 207 ? -7.352 12.773 17.438 1 97.44 207 VAL A C 1
ATOM 1578 O O . VAL A 1 207 ? -6.164 12.672 17.109 1 97.44 207 VAL A O 1
ATOM 1581 N N . ARG A 1 208 ? -7.762 12.742 18.703 1 95.5 208 ARG A N 1
ATOM 1582 C CA . ARG A 1 208 ? -6.789 12.812 19.781 1 95.5 208 ARG A CA 1
ATOM 1583 C C . ARG A 1 208 ? -6.762 11.508 20.578 1 95.5 208 ARG A C 1
ATOM 1585 O O . ARG A 1 208 ? -7.773 10.812 20.672 1 95.5 208 ARG A O 1
ATOM 1592 N N . ASN A 1 209 ? -5.547 11.188 21.031 1 93.06 209 ASN A N 1
ATOM 1593 C CA . ASN A 1 209 ? -5.43 10.047 21.938 1 93.06 209 ASN A CA 1
ATOM 1594 C C . ASN A 1 209 ? -5.758 10.43 23.375 1 93.06 209 ASN A C 1
ATOM 1596 O O . ASN A 1 209 ? -6.215 11.539 23.641 1 93.06 209 ASN A O 1
ATOM 1600 N N . GLU A 1 210 ? -5.477 9.453 24.281 1 91.06 210 GLU A N 1
ATOM 1601 C CA . GLU A 1 210 ? -5.844 9.641 25.688 1 91.06 210 GLU A CA 1
ATOM 1602 C C . GLU A 1 210 ? -5.047 10.781 26.312 1 91.06 210 GLU A C 1
ATOM 1604 O O . GLU 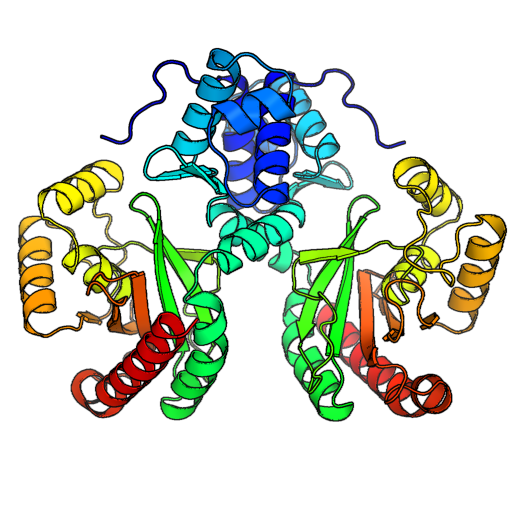A 1 210 ? -5.477 11.367 27.312 1 91.06 210 GLU A O 1
ATOM 1609 N N . ARG A 1 211 ? -3.963 11.141 25.734 1 91.69 211 ARG A N 1
ATOM 1610 C CA . ARG A 1 211 ? -3.105 12.195 26.266 1 91.69 211 ARG A CA 1
ATOM 1611 C C . ARG A 1 211 ? -3.463 13.547 25.656 1 91.69 211 ARG A C 1
ATOM 1613 O O . ARG A 1 211 ? -2.809 14.555 25.938 1 91.69 211 ARG A O 1
ATOM 1620 N N . GLY A 1 212 ? -4.43 13.516 24.766 1 92.81 212 GLY A N 1
ATOM 1621 C CA . GLY A 1 212 ? -4.879 14.758 24.156 1 92.81 212 GLY A CA 1
ATOM 1622 C C . GLY A 1 212 ? -4.078 15.148 22.938 1 92.81 212 GLY A C 1
ATOM 1623 O O . GLY A 1 212 ? -4.227 16.25 22.422 1 92.81 212 GLY A O 1
ATOM 1624 N N . VAL A 1 213 ? -3.258 14.352 22.5 1 93.56 213 VAL A N 1
ATOM 1625 C CA . VAL A 1 213 ? -2.4 14.625 21.359 1 93.56 213 VAL A CA 1
ATOM 1626 C C . VAL A 1 213 ? -3.098 14.172 20.078 1 93.56 213 VAL A C 1
ATOM 1628 O O . VAL A 1 213 ? -3.695 13.094 20.031 1 93.56 213 VAL A O 1
ATOM 1631 N N . ALA A 1 214 ? -3.018 15 19.047 1 95.94 214 ALA A N 1
ATOM 1632 C CA . ALA A 1 214 ? -3.617 14.641 17.766 1 95.94 214 ALA A CA 1
ATOM 1633 C C . ALA A 1 214 ? -2.842 13.516 17.094 1 95.94 214 ALA A C 1
ATOM 1635 O O . ALA A 1 214 ? -1.666 13.68 16.75 1 95.94 214 ALA A O 1
ATOM 1636 N N . VAL A 1 215 ? -3.473 12.398 16.844 1 95.19 215 VAL A N 1
ATOM 1637 C CA . VAL A 1 215 ? -2.834 11.258 16.203 1 95.19 215 VAL A CA 1
ATOM 1638 C C . VAL A 1 215 ? -3.287 11.156 14.75 1 95.19 215 VAL A C 1
ATOM 1640 O O . VAL A 1 215 ? -2.787 10.32 13.992 1 95.19 215 VAL A O 1
ATOM 1643 N N . GLY A 1 216 ? -4.172 11.961 14.336 1 97.31 216 GLY A N 1
ATOM 1644 C CA . GLY A 1 216 ? -4.695 12.055 12.984 1 97.31 216 GLY A CA 1
ATOM 1645 C C . GLY A 1 216 ? -5.73 13.156 12.828 1 97.31 216 GLY A C 1
ATOM 1646 O O . GLY A 1 216 ? -6.004 13.898 13.766 1 97.31 216 GLY A O 1
ATOM 1647 N N . ALA A 1 217 ? -6.184 13.312 11.641 1 98.38 217 ALA A N 1
ATOM 1648 C CA . ALA A 1 217 ? -7.27 14.227 11.305 1 98.38 217 ALA A CA 1
ATOM 1649 C C . ALA A 1 217 ? -8.344 13.523 10.484 1 98.38 217 ALA A C 1
ATOM 1651 O O . ALA A 1 217 ? -8.039 12.758 9.57 1 98.38 217 ALA A O 1
ATOM 1652 N N . VAL A 1 218 ? -9.562 13.711 10.852 1 98.38 218 VAL A N 1
ATOM 1653 C CA . VAL A 1 218 ? -10.68 13.141 10.102 1 98.38 218 VAL A CA 1
ATOM 1654 C C . VAL A 1 218 ? -11.516 14.258 9.492 1 98.38 218 VAL A C 1
ATOM 1656 O O . VAL A 1 218 ? -11.656 15.336 10.086 1 98.38 218 VAL A O 1
ATOM 1659 N N . GLY A 1 219 ? -12.031 14.016 8.344 1 98.25 219 GLY A N 1
ATOM 1660 C CA . GLY A 1 219 ? -12.82 15.055 7.699 1 98.25 219 GLY A CA 1
ATOM 1661 C C . GLY A 1 219 ? -13.453 14.602 6.395 1 98.25 219 GLY A C 1
ATOM 1662 O O . GLY A 1 219 ? -13.445 13.414 6.074 1 98.25 219 GLY A O 1
ATOM 1663 N N . VAL A 1 220 ? -14.078 15.586 5.762 1 97.94 220 VAL A N 1
ATOM 1664 C CA . VAL A 1 220 ? -14.789 15.352 4.508 1 97.94 220 VAL A CA 1
ATOM 1665 C C . VAL A 1 220 ? -14.266 16.297 3.434 1 97.94 220 VAL A C 1
ATOM 1667 O O . VAL A 1 220 ? -13.828 17.422 3.74 1 97.94 220 VAL A O 1
ATOM 1670 N N . THR A 1 221 ? -14.211 15.859 2.258 1 97.75 221 THR A N 1
ATOM 1671 C CA . THR A 1 221 ? -13.805 16.625 1.084 1 97.75 221 THR A CA 1
ATOM 1672 C C . THR A 1 221 ? -14.828 16.469 -0.041 1 97.75 221 THR A C 1
ATOM 1674 O O . THR A 1 221 ? -15.336 15.375 -0.276 1 97.75 221 THR A O 1
ATOM 1677 N N . GLY A 1 222 ? -15.102 17.547 -0.77 1 96.75 222 GLY A N 1
ATOM 1678 C CA . GLY A 1 222 ? -16.031 17.5 -1.881 1 96.75 222 GLY A CA 1
ATOM 1679 C C . GLY A 1 222 ? -16.078 18.781 -2.682 1 96.75 222 GLY A C 1
ATOM 1680 O O . GLY A 1 222 ? -15.32 19.719 -2.416 1 96.75 222 GLY A O 1
ATOM 1681 N N . PRO A 1 223 ? -16.922 18.797 -3.635 1 96.19 223 PRO A N 1
ATOM 1682 C CA . PRO A 1 223 ? -17.016 19.984 -4.488 1 96.19 223 PRO A CA 1
ATOM 1683 C C . PRO A 1 223 ? -17.625 21.188 -3.768 1 96.19 223 PRO A C 1
ATOM 1685 O O . PRO A 1 223 ? -18.531 21.016 -2.945 1 96.19 223 PRO A O 1
ATOM 1688 N N . THR A 1 224 ? -17.219 22.375 -4.172 1 95.75 224 THR A N 1
ATOM 1689 C CA . THR A 1 224 ? -17.703 23.609 -3.568 1 95.75 224 THR A CA 1
ATOM 1690 C C . THR A 1 224 ? -19.203 23.766 -3.824 1 95.75 224 THR A C 1
ATOM 1692 O O . THR A 1 224 ? -19.906 24.422 -3.045 1 95.75 224 THR A O 1
ATOM 1695 N N . SER A 1 225 ? -19.688 23.156 -4.883 1 94.88 225 SER A N 1
ATOM 1696 C CA . SER A 1 225 ? -21.094 23.25 -5.234 1 94.88 225 SER A CA 1
ATOM 1697 C C . SER A 1 225 ? -21.969 22.547 -4.203 1 94.88 225 SER A C 1
ATOM 1699 O O . SER A 1 225 ? -23.109 22.969 -3.955 1 94.88 225 SER A O 1
ATOM 1701 N N . ARG A 1 226 ? -21.438 21.547 -3.594 1 95.12 226 ARG A N 1
ATOM 1702 C CA . ARG A 1 226 ? -22.203 20.781 -2.625 1 95.12 226 ARG A CA 1
ATOM 1703 C C . ARG A 1 226 ? -21.797 21.125 -1.198 1 95.12 226 ARG A C 1
ATOM 1705 O O . ARG A 1 226 ? -22.625 21.156 -0.297 1 95.12 226 ARG A O 1
ATOM 1712 N N . LEU A 1 227 ? -20.516 21.359 -1.076 1 95.88 227 LEU A N 1
ATOM 1713 C CA . LEU A 1 227 ? -20 21.703 0.24 1 95.88 227 LEU A CA 1
ATOM 1714 C C . LEU A 1 227 ? -19.891 23.219 0.391 1 95.88 227 LEU A C 1
ATOM 1716 O O . LEU A 1 227 ? -18.797 23.781 0.383 1 95.88 227 LEU A O 1
ATOM 1720 N N . THR A 1 228 ? -21.078 23.781 0.659 1 96.5 228 THR A N 1
ATOM 1721 C CA . THR A 1 228 ? -21.094 25.219 0.932 1 96.5 228 THR A CA 1
ATOM 1722 C C . THR A 1 228 ? -20.484 25.516 2.295 1 96.5 228 THR A C 1
ATOM 1724 O O . THR A 1 228 ? -20.375 24.625 3.146 1 96.5 228 THR A O 1
ATOM 1727 N N . LEU A 1 229 ? -20.078 26.734 2.465 1 95.88 229 LEU A N 1
ATOM 1728 C CA . LEU A 1 229 ? -19.484 27.109 3.74 1 95.88 229 LEU A CA 1
ATOM 1729 C C . LEU A 1 229 ? -20.469 26.906 4.887 1 95.88 229 LEU A C 1
ATOM 1731 O O . LEU A 1 229 ? -20.078 26.531 5.988 1 95.88 229 LEU A O 1
ATOM 1735 N N . GLU A 1 230 ? -21.688 27.172 4.617 1 95.56 230 GLU A N 1
ATOM 1736 C CA . GLU A 1 230 ? -22.734 26.969 5.617 1 95.56 230 GLU A CA 1
ATOM 1737 C C . GLU A 1 230 ? -22.828 25.5 6.023 1 95.56 230 GLU A C 1
ATOM 1739 O O . GLU A 1 230 ? -22.891 25.188 7.215 1 95.56 230 GLU A O 1
ATOM 1744 N N . ARG A 1 231 ? -22.781 24.688 5.02 1 95.5 231 ARG A N 1
ATOM 1745 C CA . ARG A 1 231 ? -22.844 23.25 5.281 1 95.5 231 ARG A CA 1
ATOM 1746 C C . ARG A 1 231 ? -21.609 22.766 6.027 1 95.5 231 ARG A C 1
ATOM 1748 O O . ARG A 1 231 ? -21.703 21.953 6.949 1 95.5 231 ARG A O 1
ATOM 1755 N N . LEU A 1 232 ? -20.5 23.281 5.66 1 96.88 232 LEU A N 1
ATOM 1756 C CA . LEU A 1 232 ? -19.234 22.875 6.25 1 96.88 232 LEU A CA 1
ATOM 1757 C C . LEU A 1 232 ? -19.172 23.281 7.723 1 96.88 232 LEU A C 1
ATOM 1759 O O . LEU A 1 232 ? -18.578 22.562 8.531 1 96.88 232 LEU A O 1
ATOM 1763 N N . ARG A 1 233 ? -19.781 24.359 8.062 1 95.44 233 ARG A N 1
ATOM 1764 C CA . ARG A 1 233 ? -19.734 24.875 9.43 1 95.44 233 ARG A CA 1
ATOM 1765 C C . ARG A 1 233 ? -20.906 24.344 10.258 1 95.44 233 ARG A C 1
ATOM 1767 O O . ARG A 1 233 ? -20.984 24.594 11.461 1 95.44 233 ARG A O 1
ATOM 1774 N N . GLY A 1 234 ? -21.766 23.641 9.633 1 96.38 234 GLY A N 1
ATOM 1775 C CA . GLY A 1 234 ? -22.969 23.141 10.281 1 96.38 234 GLY A CA 1
ATOM 1776 C C . GLY A 1 234 ? -23.031 21.625 10.344 1 96.38 234 GLY A C 1
ATOM 1777 O O . GLY A 1 234 ? -22.266 21 11.07 1 96.38 234 GLY A O 1
ATOM 1778 N N . SER A 1 235 ? -23.922 21.141 9.461 1 96.88 235 SER A N 1
ATOM 1779 C CA . SER A 1 235 ? -24.266 19.719 9.547 1 96.88 235 SER A CA 1
ATOM 1780 C C . SER A 1 235 ? -23.062 18.844 9.273 1 96.88 235 SER A C 1
ATOM 1782 O O . SER A 1 235 ? -22.891 17.797 9.906 1 96.88 235 SER A O 1
ATOM 1784 N N . VAL A 1 236 ? -22.266 19.266 8.375 1 98 236 VAL A N 1
ATOM 1785 C CA . VAL A 1 236 ? -21.109 18.438 8.008 1 98 236 VAL A CA 1
ATOM 1786 C C . VAL A 1 236 ? -20.094 18.438 9.148 1 98 236 VAL A C 1
ATOM 1788 O O . VAL A 1 236 ? -19.562 17.375 9.508 1 98 236 VAL A O 1
ATOM 1791 N N . LEU A 1 237 ? -19.859 19.562 9.68 1 98.06 237 LEU A N 1
ATOM 1792 C CA . LEU A 1 237 ? -18.953 19.641 10.805 1 98.06 237 LEU A CA 1
ATOM 1793 C C . LEU A 1 237 ? -19.453 18.797 11.977 1 98.06 237 LEU A C 1
ATOM 1795 O O . LEU A 1 237 ? -18.656 18.141 12.656 1 98.06 237 LEU A O 1
ATOM 1799 N N . GLU A 1 238 ? -20.75 18.859 12.188 1 98.12 238 GLU A N 1
ATOM 1800 C CA . GLU A 1 238 ? -21.344 18.047 13.25 1 98.12 238 GLU A CA 1
ATOM 1801 C C . GLU A 1 238 ? -21.078 16.547 13.016 1 98.12 238 GLU A C 1
ATOM 1803 O O . GLU A 1 238 ? -20.672 15.836 13.938 1 98.12 238 GLU A O 1
ATOM 1808 N N . SER A 1 239 ? -21.266 16.125 11.812 1 98.38 239 SER A N 1
ATOM 1809 C CA . SER A 1 239 ? -21.031 14.734 11.453 1 98.38 239 SER A CA 1
ATOM 1810 C C . SER A 1 239 ? -19.578 14.359 11.625 1 98.38 239 SER A C 1
ATOM 1812 O O . SER A 1 239 ? -19.25 13.273 12.117 1 98.38 239 SER A O 1
ATOM 1814 N N . VAL A 1 240 ? -18.688 15.234 11.227 1 98.56 240 VAL A N 1
ATOM 1815 C CA . VAL A 1 240 ? -17.25 15.008 11.344 1 98.56 240 VAL A CA 1
ATOM 1816 C C . VAL A 1 240 ? -16.859 14.906 12.82 1 98.56 240 VAL A C 1
ATOM 1818 O O . VAL A 1 240 ? -16.094 14.023 13.211 1 98.56 240 VAL A O 1
ATOM 1821 N N . THR A 1 241 ? -17.406 15.789 13.594 1 98.06 241 THR A N 1
ATOM 1822 C CA . THR A 1 241 ? -17.109 15.82 15.023 1 98.06 241 THR A CA 1
ATOM 1823 C C . THR A 1 241 ? -17.609 14.547 15.703 1 98.06 241 THR A C 1
ATOM 1825 O O . THR A 1 241 ? -16.922 13.969 16.547 1 98.06 241 THR A O 1
ATOM 1828 N N . ASP A 1 242 ? -18.812 14.141 15.352 1 97.81 242 ASP A N 1
ATOM 1829 C CA . ASP A 1 242 ? -19.359 12.906 15.883 1 97.81 242 ASP A CA 1
ATOM 1830 C C . ASP A 1 242 ? -18.469 11.711 15.539 1 97.81 242 ASP A C 1
ATOM 1832 O O . ASP A 1 242 ? -18.203 10.859 16.391 1 97.81 242 ASP A O 1
ATOM 1836 N N . THR A 1 243 ? -18.062 11.672 14.32 1 97.62 243 THR A N 1
ATOM 1837 C CA . THR A 1 243 ? -17.203 10.602 13.852 1 97.62 243 THR A CA 1
ATOM 1838 C C . THR A 1 243 ? -15.883 10.602 14.625 1 97.62 243 THR A C 1
ATOM 1840 O O . THR A 1 243 ? -15.422 9.547 15.07 1 97.62 243 THR A O 1
ATOM 1843 N N . LYS A 1 244 ? -15.32 11.758 14.727 1 97.06 244 LYS A N 1
ATOM 1844 C CA . LYS A 1 244 ? -14.094 11.93 15.5 1 97.06 244 LYS A CA 1
ATOM 1845 C C . LYS A 1 244 ? -14.258 11.375 16.906 1 97.06 244 LYS A C 1
ATOM 1847 O O . LYS A 1 244 ? -13.375 10.68 17.422 1 97.06 244 LYS A O 1
ATOM 1852 N N . ASN A 1 245 ? -15.344 11.656 17.562 1 96.31 245 ASN A N 1
ATOM 1853 C CA . ASN A 1 245 ? -15.602 11.203 18.922 1 96.31 245 ASN A CA 1
ATOM 1854 C C . ASN A 1 245 ? -15.641 9.68 19.016 1 96.31 245 ASN A C 1
ATOM 1856 O O . ASN A 1 245 ? -15.094 9.086 19.938 1 96.31 245 ASN A O 1
ATOM 1860 N N . VAL A 1 246 ? -16.266 9.102 18.094 1 95.88 246 VAL A N 1
ATOM 1861 C CA . VAL A 1 246 ? -16.375 7.645 18.062 1 95.88 246 VAL A CA 1
ATOM 1862 C C . VAL A 1 246 ? -14.984 7.035 17.875 1 95.88 246 VAL A C 1
ATOM 1864 O O . VAL A 1 246 ? -14.617 6.094 18.578 1 95.88 246 VAL A O 1
ATOM 1867 N N . ILE A 1 247 ? -14.188 7.574 16.953 1 95.62 247 ILE A N 1
ATOM 1868 C CA . ILE A 1 247 ? -12.852 7.062 16.672 1 95.62 247 ILE A CA 1
ATOM 1869 C C . ILE A 1 247 ? -11.984 7.203 17.922 1 95.62 247 ILE A C 1
ATOM 1871 O O . ILE A 1 247 ? -11.242 6.281 18.281 1 95.62 247 ILE A O 1
ATOM 1875 N N . GLU A 1 248 ? -12.055 8.328 18.547 1 95.44 248 GLU A N 1
ATOM 1876 C CA . GLU A 1 248 ? -11.273 8.57 19.766 1 95.44 248 GLU A CA 1
ATOM 1877 C C . GLU A 1 248 ? -11.633 7.566 20.859 1 95.44 248 GLU A C 1
ATOM 1879 O O . GLU A 1 248 ? -10.75 7.082 21.578 1 95.44 248 GLU A O 1
ATOM 1884 N N . LEU A 1 249 ? -12.883 7.254 21 1 93.12 249 LEU A N 1
ATOM 1885 C CA . LEU A 1 249 ? -13.32 6.258 21.969 1 93.12 249 LEU A CA 1
ATOM 1886 C C . LEU A 1 249 ? -12.75 4.883 21.641 1 93.12 249 LEU A C 1
ATOM 1888 O O . LEU A 1 249 ? -12.312 4.156 22.531 1 93.12 249 LEU A O 1
ATOM 1892 N N . GLN A 1 250 ? -12.75 4.551 20.406 1 91.19 250 GLN A N 1
ATOM 1893 C CA . GLN A 1 250 ? -12.273 3.246 19.969 1 91.19 250 GLN A CA 1
ATOM 1894 C C . GLN A 1 250 ? -10.773 3.098 20.203 1 91.19 250 GLN A C 1
ATOM 1896 O O . GLN A 1 250 ? -10.297 2.01 20.531 1 91.19 250 GLN A O 1
ATOM 1901 N N . ILE A 1 251 ? -10.023 4.094 19.953 1 88.19 251 ILE A N 1
ATOM 1902 C CA . ILE A 1 251 ? -8.578 3.998 20.109 1 88.19 251 ILE A CA 1
ATOM 1903 C C . ILE A 1 251 ? -8.203 3.971 21.578 1 88.19 251 ILE A C 1
ATOM 1905 O O . ILE A 1 251 ? -7.16 3.434 21.953 1 88.19 251 ILE A O 1
ATOM 1909 N N . SER A 1 252 ? -8.977 4.625 22.422 1 85.44 252 SER A N 1
ATOM 1910 C CA . SER A 1 252 ? -8.727 4.621 23.859 1 85.44 252 SER A CA 1
ATOM 1911 C C . SER A 1 252 ? -8.922 3.225 24.453 1 85.44 252 SER A C 1
ATOM 1913 O O . SER A 1 252 ? -8.281 2.873 25.453 1 85.44 252 SER A O 1
ATOM 1915 N N . TYR A 1 253 ? -9.812 2.412 23.859 1 77.5 253 TYR A N 1
ATOM 1916 C CA . TYR A 1 253 ? -10.109 1.087 24.391 1 77.5 253 TYR A CA 1
ATOM 1917 C C . TYR A 1 253 ? -9.32 0.014 23.656 1 77.5 253 TYR A C 1
ATOM 1919 O O . TYR A 1 253 ? -9.359 -1.162 24.016 1 77.5 253 TYR A O 1
ATOM 1927 N N . SER A 1 254 ? -8.664 0.302 22.641 1 66.81 254 SER A N 1
ATOM 1928 C CA . SER A 1 254 ? -7.879 -0.693 21.922 1 66.81 254 SER A CA 1
ATOM 1929 C C . SER A 1 254 ? -6.52 -0.913 22.578 1 66.81 254 SER A C 1
ATOM 1931 O O . SER A 1 254 ? -5.977 -0.005 23.203 1 66.81 254 SER A O 1
ATOM 1933 N N . MET B 1 1 ? 14.445 -19.141 -13.672 1 30.92 1 MET B N 1
ATOM 1934 C CA . MET B 1 1 ? 15.766 -18.875 -13.102 1 30.92 1 MET B CA 1
ATOM 1935 C C . MET B 1 1 ? 15.781 -17.531 -12.375 1 30.92 1 MET B C 1
ATOM 1937 O O . MET B 1 1 ? 15.492 -16.5 -12.977 1 30.92 1 MET B O 1
ATOM 1941 N N . THR B 1 2 ? 15.422 -17.406 -11.195 1 39.91 2 THR B N 1
ATOM 1942 C CA . THR B 1 2 ? 15.391 -16.203 -10.367 1 39.91 2 THR B CA 1
ATOM 1943 C C . THR B 1 2 ? 16.641 -15.352 -10.602 1 39.91 2 THR B C 1
ATOM 1945 O O . THR B 1 2 ? 17.734 -15.734 -10.195 1 39.91 2 THR B O 1
ATOM 1948 N N . ARG B 1 3 ? 16.906 -14.922 -11.781 1 51.66 3 ARG B N 1
ATOM 1949 C CA . ARG B 1 3 ? 18.266 -14.578 -12.164 1 51.66 3 ARG B CA 1
ATOM 1950 C C . ARG B 1 3 ? 18.922 -13.656 -11.133 1 51.66 3 ARG B C 1
ATOM 1952 O O . ARG B 1 3 ? 18.328 -12.648 -10.742 1 51.66 3 ARG B O 1
ATOM 1959 N N . GLU B 1 4 ? 19.672 -14.32 -10.25 1 65.94 4 GLU B N 1
ATOM 1960 C CA . GLU B 1 4 ? 20.641 -13.562 -9.453 1 65.94 4 GLU B CA 1
ATOM 1961 C C . GLU B 1 4 ? 21.281 -12.445 -10.273 1 65.94 4 GLU B C 1
ATOM 1963 O O . GLU B 1 4 ? 21.609 -12.641 -11.445 1 65.94 4 GLU B O 1
ATOM 1968 N N . ALA B 1 5 ? 21.141 -11.336 -9.625 1 73.62 5 ALA B N 1
ATOM 1969 C CA . ALA B 1 5 ? 21.812 -10.227 -10.297 1 73.62 5 ALA B CA 1
ATOM 1970 C C . ALA B 1 5 ? 23.266 -10.57 -10.609 1 73.62 5 ALA B C 1
ATOM 1972 O O . ALA B 1 5 ? 23.984 -11.078 -9.742 1 73.62 5 ALA B O 1
ATOM 1973 N N . LYS B 1 6 ? 23.656 -10.516 -11.773 1 73.38 6 LYS B N 1
ATOM 1974 C CA . LYS B 1 6 ? 25.016 -10.812 -12.188 1 73.38 6 LYS B CA 1
ATOM 1975 C C . LYS B 1 6 ? 26.031 -9.984 -11.391 1 73.38 6 LYS B C 1
ATOM 1977 O O . LYS B 1 6 ? 27.031 -10.516 -10.93 1 73.38 6 LYS B O 1
ATOM 1982 N N . ASN B 1 7 ? 25.719 -8.617 -11.055 1 83.19 7 ASN B N 1
ATOM 1983 C CA . ASN B 1 7 ? 26.516 -7.707 -10.242 1 83.19 7 ASN B CA 1
ATOM 1984 C C . ASN B 1 7 ? 25.656 -7.008 -9.18 1 83.19 7 ASN B C 1
ATOM 1986 O O . ASN B 1 7 ? 25.391 -5.812 -9.289 1 83.19 7 ASN B O 1
ATOM 1990 N N . PRO B 1 8 ? 25.359 -7.789 -8.188 1 87.62 8 PRO B N 1
ATOM 1991 C CA . PRO B 1 8 ? 24.484 -7.195 -7.18 1 87.62 8 PRO B CA 1
ATOM 1992 C C . PRO B 1 8 ? 25.141 -6.039 -6.43 1 87.62 8 PRO B C 1
ATOM 1994 O O . PRO B 1 8 ? 26.344 -6.078 -6.168 1 87.62 8 PRO B O 1
ATOM 1997 N N . VAL B 1 9 ? 24.297 -5.043 -6.215 1 94.81 9 VAL B N 1
ATOM 1998 C CA . VAL B 1 9 ? 24.75 -3.916 -5.406 1 94.81 9 VAL B CA 1
ATOM 1999 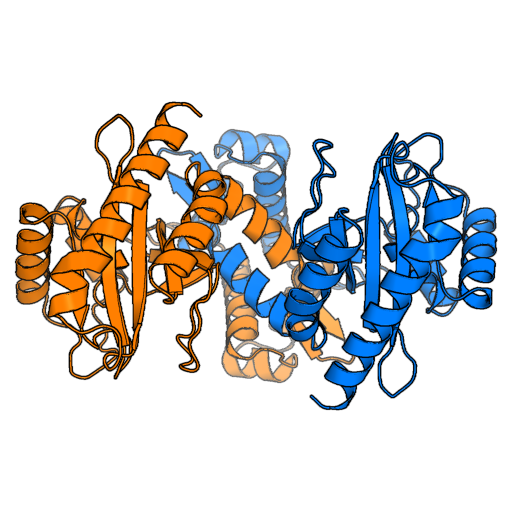C C . VAL B 1 9 ? 24.594 -4.246 -3.924 1 94.81 9 VAL B C 1
ATOM 2001 O O . VAL B 1 9 ? 23.469 -4.203 -3.389 1 94.81 9 VAL B O 1
ATOM 2004 N N . LYS B 1 10 ? 25.656 -4.512 -3.256 1 95.25 10 LYS B N 1
ATOM 2005 C CA . LYS B 1 10 ? 25.656 -5.023 -1.89 1 95.25 10 LYS B CA 1
ATOM 2006 C C . LYS B 1 10 ? 24.938 -4.066 -0.942 1 95.25 10 LYS B C 1
ATOM 2008 O O . LYS B 1 10 ? 24.172 -4.496 -0.07 1 95.25 10 LYS B O 1
ATOM 2013 N N . ALA B 1 11 ? 25.234 -2.82 -1.092 1 95.94 11 ALA B N 1
ATOM 2014 C CA . ALA B 1 11 ? 24.609 -1.83 -0.226 1 95.94 11 ALA B CA 1
ATOM 2015 C C . ALA B 1 11 ? 23.094 -1.853 -0.386 1 95.94 11 ALA B C 1
ATOM 2017 O O . ALA B 1 11 ? 22.359 -1.726 0.595 1 95.94 11 ALA B O 1
ATOM 2018 N N . THR B 1 12 ? 22.641 -1.97 -1.607 1 96.69 12 THR B N 1
ATOM 2019 C CA . THR B 1 12 ? 21.219 -2.078 -1.871 1 96.69 12 THR B CA 1
ATOM 2020 C C . THR B 1 12 ? 20.641 -3.334 -1.224 1 96.69 12 THR B C 1
ATOM 2022 O O . THR B 1 12 ? 19.594 -3.281 -0.578 1 96.69 12 THR B O 1
ATOM 2025 N N . GLN B 1 13 ? 21.328 -4.383 -1.349 1 97.31 13 GLN B N 1
ATOM 2026 C CA . GLN B 1 13 ? 20.875 -5.625 -0.719 1 97.31 13 GLN B CA 1
ATOM 2027 C C . GLN B 1 13 ? 20.734 -5.453 0.789 1 97.31 13 GLN B C 1
ATOM 2029 O O . GLN B 1 13 ? 19.766 -5.934 1.378 1 97.31 13 GLN B O 1
ATOM 2034 N N . ARG B 1 14 ? 21.672 -4.82 1.385 1 97.31 14 ARG B N 1
ATOM 2035 C CA . ARG B 1 14 ? 21.609 -4.59 2.824 1 97.31 14 ARG B CA 1
ATOM 2036 C C . ARG B 1 14 ? 20.422 -3.725 3.199 1 97.31 14 ARG B C 1
ATOM 2038 O O . ARG B 1 14 ? 19.719 -4.012 4.176 1 97.31 14 ARG B O 1
ATOM 2045 N N . SER B 1 15 ? 20.203 -2.682 2.439 1 98.12 15 SER B N 1
ATOM 2046 C CA . SER B 1 15 ? 19.062 -1.814 2.689 1 98.12 15 SER B CA 1
ATOM 2047 C C . SER B 1 15 ? 17.75 -2.588 2.582 1 98.12 15 SER B C 1
ATOM 2049 O O . SER B 1 15 ? 16.844 -2.41 3.404 1 98.12 15 SER B O 1
ATOM 2051 N N . LEU B 1 16 ? 17.656 -3.445 1.575 1 98 16 LEU B N 1
ATOM 2052 C CA . LEU B 1 16 ? 16.438 -4.242 1.385 1 98 16 LEU B CA 1
ATOM 2053 C C . LEU B 1 16 ? 16.25 -5.227 2.533 1 98 16 LEU B C 1
ATOM 2055 O O . LEU B 1 16 ? 15.133 -5.465 2.977 1 98 16 LEU B O 1
ATOM 2059 N N . ALA B 1 17 ? 17.344 -5.789 3.004 1 98.12 17 ALA B N 1
ATOM 2060 C CA . ALA B 1 17 ? 17.266 -6.699 4.145 1 98.12 17 ALA B CA 1
ATOM 2061 C C . ALA B 1 17 ? 16.781 -5.977 5.395 1 98.12 17 ALA B C 1
ATOM 2063 O O . ALA B 1 17 ? 16.016 -6.543 6.191 1 98.12 17 ALA B O 1
ATOM 2064 N N . ILE B 1 18 ? 17.219 -4.777 5.574 1 98.56 18 ILE B N 1
ATOM 2065 C CA . ILE B 1 18 ? 16.766 -3.963 6.703 1 98.56 18 ILE B CA 1
ATOM 2066 C C . ILE B 1 18 ? 15.266 -3.717 6.602 1 98.56 18 ILE B C 1
ATOM 2068 O O . ILE B 1 18 ? 14.539 -3.852 7.586 1 98.56 18 ILE B O 1
ATOM 2072 N N . LEU B 1 19 ? 14.766 -3.363 5.43 1 98.62 19 LEU B N 1
ATOM 2073 C CA . LEU B 1 19 ? 13.344 -3.143 5.219 1 98.62 19 LEU B CA 1
ATOM 2074 C C . LEU B 1 19 ? 12.547 -4.41 5.516 1 98.62 19 LEU B C 1
ATOM 2076 O O . LEU B 1 19 ? 11.492 -4.352 6.156 1 98.62 19 LEU B O 1
ATOM 2080 N N . GLU B 1 20 ? 13.055 -5.531 5.039 1 97.81 20 GLU B N 1
ATOM 2081 C CA . GLU B 1 20 ? 12.398 -6.809 5.301 1 97.81 20 GLU B CA 1
ATOM 2082 C C . GLU B 1 20 ? 12.352 -7.105 6.797 1 97.81 20 GLU B C 1
ATOM 2084 O O . GLU B 1 20 ? 11.336 -7.59 7.309 1 97.81 20 GLU B O 1
ATOM 2089 N N . THR B 1 21 ? 13.438 -6.805 7.508 1 98.06 21 THR B N 1
ATOM 2090 C CA . THR B 1 21 ? 13.492 -7.004 8.953 1 98.06 21 THR B CA 1
ATOM 2091 C C . THR B 1 21 ? 12.422 -6.168 9.648 1 98.06 21 THR B C 1
ATOM 2093 O O . THR B 1 21 ? 11.727 -6.66 10.539 1 98.06 21 THR B O 1
ATOM 2096 N N . LEU B 1 22 ? 12.328 -4.949 9.227 1 98.38 22 LEU B N 1
ATOM 2097 C CA . LEU B 1 22 ? 11.336 -4.062 9.828 1 98.38 22 LEU B CA 1
ATOM 2098 C C . LEU B 1 22 ? 9.922 -4.555 9.539 1 98.38 22 LEU B C 1
ATOM 2100 O O . LEU B 1 22 ? 9.031 -4.426 10.383 1 98.38 22 LEU B O 1
ATOM 2104 N N . TYR B 1 23 ? 9.719 -5.094 8.359 1 97.62 23 TYR B N 1
ATOM 2105 C CA . TYR B 1 23 ? 8.43 -5.676 8.023 1 97.62 23 TYR B CA 1
ATOM 2106 C C . TYR B 1 23 ? 8.117 -6.871 8.914 1 97.62 23 TYR B C 1
ATOM 2108 O O . TYR B 1 23 ? 7.004 -6.992 9.43 1 97.62 23 TYR B O 1
ATOM 2116 N N . GLU B 1 24 ? 9.062 -7.684 9.148 1 95.81 24 GLU B N 1
ATOM 2117 C CA . GLU B 1 24 ? 8.875 -8.914 9.922 1 95.81 24 GLU B CA 1
ATOM 2118 C C . GLU B 1 24 ? 8.664 -8.609 11.398 1 95.81 24 GLU B C 1
ATOM 2120 O O . GLU B 1 24 ? 7.852 -9.258 12.062 1 95.81 24 GLU B O 1
ATOM 2125 N N . CYS B 1 25 ? 9.32 -7.562 11.867 1 95.12 25 CYS B N 1
ATOM 2126 C CA . CYS B 1 25 ? 9.32 -7.301 13.305 1 95.12 25 CYS B CA 1
ATOM 2127 C C . CYS B 1 25 ? 8.297 -6.23 13.664 1 95.12 25 CYS B C 1
ATOM 2129 O O . CYS B 1 25 ? 7.926 -6.09 14.836 1 95.12 25 CYS B O 1
ATOM 2131 N N . GLY B 1 26 ? 7.832 -5.496 12.727 1 94.94 26 GLY B N 1
ATOM 2132 C CA . GLY B 1 26 ? 6.992 -4.34 13 1 94.94 26 GLY B CA 1
ATOM 2133 C C . GLY B 1 26 ? 7.785 -3.082 13.289 1 94.94 26 GLY B C 1
ATOM 2134 O O . GLY B 1 26 ? 7.82 -2.158 12.477 1 94.94 26 GLY B O 1
ATOM 2135 N N . THR B 1 27 ? 8.414 -3.02 14.438 1 96.31 27 THR B N 1
ATOM 2136 C CA . THR B 1 27 ? 9.344 -1.97 14.836 1 96.31 27 THR B CA 1
ATOM 2137 C C . THR B 1 27 ? 10.617 -2.57 15.422 1 96.31 27 THR B C 1
ATOM 2139 O O . THR B 1 27 ? 10.625 -3.721 15.867 1 96.31 27 THR B O 1
ATOM 2142 N N . ALA B 1 28 ? 11.68 -1.84 15.281 1 98 28 ALA B N 1
ATOM 2143 C CA . ALA B 1 28 ? 12.938 -2.338 15.836 1 98 28 ALA B CA 1
ATOM 2144 C C . ALA B 1 28 ? 13.891 -1.189 16.141 1 98 28 ALA B C 1
ATOM 2146 O O . ALA B 1 28 ? 13.828 -0.135 15.508 1 98 28 ALA B O 1
ATOM 2147 N N . ARG B 1 29 ? 14.664 -1.409 17.094 1 98.25 29 ARG B N 1
ATOM 2148 C CA . ARG B 1 29 ? 15.789 -0.509 17.359 1 98.25 29 ARG B CA 1
ATOM 2149 C C . ARG B 1 29 ? 17 -0.9 16.531 1 98.25 29 ARG B C 1
ATOM 2151 O O . ARG B 1 29 ? 17.062 -2.004 15.984 1 98.25 29 ARG B O 1
ATOM 2158 N N . LEU B 1 30 ? 17.906 0.013 16.453 1 98.12 30 LEU B N 1
ATOM 2159 C CA . LEU B 1 30 ? 19.109 -0.169 15.656 1 98.12 30 LEU B CA 1
ATOM 2160 C C . LEU B 1 30 ? 19.828 -1.469 16.031 1 98.12 30 LEU B C 1
ATOM 2162 O O . LEU B 1 30 ? 20.125 -2.289 15.156 1 98.12 30 LEU B O 1
ATOM 2166 N N . THR B 1 31 ? 19.953 -1.736 17.281 1 98 31 THR B N 1
ATOM 2167 C CA . THR B 1 31 ? 20.734 -2.871 17.766 1 98 31 THR B CA 1
ATOM 2168 C C . THR B 1 31 ? 20.016 -4.188 17.453 1 98 31 THR B C 1
ATOM 2170 O O . THR B 1 31 ? 20.656 -5.207 17.219 1 98 31 THR B O 1
ATOM 2173 N N . GLU B 1 32 ? 18.719 -4.184 17.484 1 98.38 32 GLU B N 1
ATOM 2174 C CA . GLU B 1 32 ? 17.938 -5.375 17.156 1 98.38 32 GLU B CA 1
ATOM 2175 C C . GLU B 1 32 ? 18.078 -5.746 15.688 1 98.38 32 GLU B C 1
ATOM 2177 O O . GLU B 1 32 ? 18.203 -6.926 15.352 1 98.38 32 GLU B O 1
ATOM 2182 N N . ILE B 1 33 ? 18.094 -4.723 14.844 1 98.5 33 ILE B N 1
ATOM 2183 C CA . ILE B 1 33 ? 18.266 -4.949 13.414 1 98.5 33 ILE B CA 1
ATOM 2184 C C . ILE B 1 33 ? 19.672 -5.469 13.148 1 98.5 33 ILE B C 1
ATOM 2186 O O . ILE B 1 33 ? 19.859 -6.422 12.383 1 98.5 33 ILE B O 1
ATOM 2190 N N . SER B 1 34 ? 20.625 -4.832 13.773 1 98.5 34 SER B N 1
ATOM 2191 C CA . SER B 1 34 ? 22.016 -5.246 13.633 1 98.5 34 SER B CA 1
ATOM 2192 C C . SER B 1 34 ? 22.203 -6.711 14.023 1 98.5 34 SER B C 1
ATOM 2194 O O . SER B 1 34 ? 22.844 -7.477 13.297 1 98.5 34 SER B O 1
ATOM 2196 N N . ALA B 1 35 ? 21.672 -7.07 15.125 1 98.38 35 ALA B N 1
ATOM 2197 C CA . ALA B 1 35 ? 21.797 -8.438 15.625 1 98.38 35 ALA B CA 1
ATOM 2198 C C . ALA B 1 35 ? 21.141 -9.43 14.664 1 98.38 35 ALA B C 1
ATOM 2200 O O . ALA B 1 35 ? 21.719 -10.477 14.359 1 98.38 35 ALA B O 1
ATOM 2201 N N . ARG B 1 36 ? 19.969 -9.117 14.188 1 97.62 36 ARG B N 1
ATOM 2202 C CA . ARG B 1 36 ? 19.219 -10.008 13.305 1 97.62 36 ARG B CA 1
ATOM 2203 C C . ARG B 1 36 ? 19.953 -10.211 11.984 1 97.62 36 ARG B C 1
ATOM 2205 O O . ARG B 1 36 ? 19.922 -11.305 11.414 1 97.62 36 ARG B O 1
ATOM 2212 N N . LEU B 1 37 ? 20.594 -9.164 11.508 1 98.12 37 LEU B N 1
ATOM 2213 C CA . LEU B 1 37 ? 21.234 -9.227 10.195 1 98.12 37 LEU B CA 1
ATOM 2214 C C . LEU B 1 37 ? 22.719 -9.562 10.32 1 98.12 37 LEU B C 1
ATOM 2216 O O . LEU B 1 37 ? 23.406 -9.727 9.32 1 98.12 37 LEU B O 1
ATOM 2220 N N . ASP B 1 38 ? 23.188 -9.617 11.539 1 98.25 38 ASP B N 1
ATOM 2221 C CA . ASP B 1 38 ? 24.609 -9.867 11.812 1 98.25 38 ASP B CA 1
ATOM 2222 C C . ASP B 1 38 ? 25.484 -8.844 11.102 1 98.25 38 ASP B C 1
ATOM 2224 O O . ASP B 1 38 ? 26.391 -9.211 10.352 1 98.25 38 ASP B O 1
ATOM 2228 N N . LEU B 1 39 ? 25.172 -7.602 11.25 1 98 39 LEU B N 1
ATOM 2229 C CA . LEU B 1 39 ? 25.906 -6.465 10.719 1 98 39 LEU B CA 1
ATOM 2230 C C . LEU B 1 39 ? 26.328 -5.516 11.836 1 98 39 LEU B C 1
ATOM 2232 O O . LEU B 1 39 ? 25.641 -5.406 12.852 1 98 39 LEU B O 1
ATOM 2236 N N . PRO B 1 40 ? 27.453 -4.781 11.641 1 97.62 40 PRO B N 1
ATOM 2237 C CA . PRO B 1 40 ? 27.844 -3.777 12.633 1 97.62 40 PRO B CA 1
ATOM 2238 C C . PRO B 1 40 ? 26.812 -2.662 12.789 1 97.62 40 PRO B C 1
ATOM 2240 O O . PRO B 1 40 ? 26.203 -2.246 11.805 1 97.62 40 PRO B O 1
ATOM 2243 N N . ASP B 1 41 ? 26.703 -2.174 14.016 1 97.56 41 ASP B N 1
ATOM 2244 C CA . ASP B 1 41 ? 25.766 -1.089 14.312 1 97.56 41 ASP B CA 1
ATOM 2245 C C . ASP B 1 41 ? 26.016 0.106 13.391 1 97.56 41 ASP B C 1
ATOM 2247 O O . ASP B 1 41 ? 25.062 0.75 12.938 1 97.56 41 ASP B O 1
ATOM 2251 N N . SER B 1 42 ? 27.203 0.36 13.148 1 96.75 42 SER B N 1
ATOM 2252 C CA . SER B 1 42 ? 27.531 1.52 12.328 1 96.75 42 SER B CA 1
ATOM 2253 C C . SER B 1 42 ? 27.016 1.358 10.898 1 96.75 42 SER B C 1
ATOM 2255 O O . SER B 1 42 ? 26.547 2.322 10.297 1 96.75 42 SER B O 1
ATOM 2257 N N . THR B 1 43 ? 27.141 0.196 10.359 1 96.75 43 THR B N 1
ATOM 2258 C CA . THR B 1 43 ? 26.641 -0.101 9.023 1 96.75 43 THR B CA 1
ATOM 2259 C C . THR B 1 43 ? 25.125 0.049 8.969 1 96.75 43 THR B C 1
ATOM 2261 O O . THR B 1 43 ? 24.594 0.724 8.078 1 96.75 43 THR B O 1
ATOM 2264 N N . VAL B 1 44 ? 24.469 -0.575 9.922 1 98.06 44 VAL B N 1
ATOM 2265 C CA . VAL B 1 44 ? 23.016 -0.516 9.969 1 98.06 44 VAL B CA 1
ATOM 2266 C C . VAL B 1 44 ? 22.562 0.931 10.148 1 98.06 44 VAL B C 1
ATOM 2268 O O . VAL B 1 44 ? 21.609 1.376 9.492 1 98.06 44 VAL B O 1
ATOM 2271 N N . HIS B 1 45 ? 23.266 1.612 10.969 1 97.88 45 HIS B N 1
ATOM 2272 C CA . HIS B 1 45 ? 22.922 3.01 11.211 1 97.88 45 HIS B CA 1
ATOM 2273 C C . HIS B 1 45 ? 22.984 3.82 9.922 1 97.88 45 HIS B C 1
ATOM 2275 O O . HIS B 1 45 ? 22.109 4.629 9.641 1 97.88 45 HIS B O 1
ATOM 2281 N N . ASN B 1 46 ? 24.062 3.65 9.172 1 98 46 ASN B N 1
ATOM 2282 C CA . ASN B 1 46 ? 24.219 4.391 7.922 1 98 46 ASN B CA 1
ATOM 2283 C C . ASN B 1 46 ? 23.078 4.098 6.949 1 98 46 ASN B C 1
ATOM 2285 O O . ASN B 1 46 ? 22.547 5.016 6.324 1 98 46 ASN B O 1
ATOM 2289 N N . HIS B 1 47 ? 22.766 2.877 6.852 1 98.06 47 HIS B N 1
ATOM 2290 C CA . HIS B 1 47 ? 21.656 2.506 5.969 1 98.06 47 HIS B CA 1
ATOM 2291 C C . HIS B 1 47 ? 20.328 3.064 6.48 1 98.06 47 HIS B C 1
ATOM 2293 O O . HIS B 1 47 ? 19.547 3.617 5.707 1 98.06 47 HIS B O 1
ATOM 2299 N N . LEU B 1 48 ? 20.094 2.943 7.766 1 98.25 48 LEU B N 1
ATOM 2300 C CA . LEU B 1 48 ? 18.859 3.447 8.352 1 98.25 48 LEU B CA 1
ATOM 2301 C C . LEU B 1 48 ? 18.734 4.957 8.164 1 98.25 48 LEU B C 1
ATOM 2303 O O . LEU B 1 48 ? 17.672 5.457 7.793 1 98.25 48 LEU B O 1
ATOM 2307 N N . SER B 1 49 ? 19.828 5.613 8.461 1 97.62 49 SER B N 1
ATOM 2308 C CA . SER B 1 49 ? 19.812 7.062 8.305 1 97.62 49 SER B CA 1
ATOM 2309 C C . SER B 1 49 ? 19.5 7.461 6.863 1 97.62 49 SER B C 1
ATOM 2311 O O . SER B 1 49 ? 18.766 8.422 6.625 1 97.62 49 SER B O 1
ATOM 2313 N N . THR B 1 50 ? 20.047 6.73 5.902 1 97.75 50 THR B N 1
ATOM 2314 C CA . THR B 1 50 ? 19.797 6.984 4.484 1 97.75 50 THR B CA 1
ATOM 2315 C C . THR B 1 50 ? 18.359 6.684 4.121 1 97.75 50 THR B C 1
ATOM 2317 O O . THR B 1 50 ? 17.719 7.445 3.381 1 97.75 50 THR B O 1
ATOM 2320 N N . LEU B 1 51 ? 17.812 5.625 4.645 1 98.25 51 LEU B N 1
ATOM 2321 C CA . LEU B 1 51 ? 16.438 5.238 4.391 1 98.25 51 LEU B CA 1
ATOM 2322 C C . LEU B 1 51 ? 15.461 6.242 5.012 1 98.25 51 LEU B C 1
ATOM 2324 O O . LEU B 1 51 ? 14.398 6.504 4.453 1 98.25 51 LEU B O 1
ATOM 2328 N N . VAL B 1 52 ? 15.812 6.762 6.188 1 97.25 52 VAL B N 1
ATOM 2329 C CA . VAL B 1 52 ? 15.008 7.789 6.836 1 97.25 52 VAL B CA 1
ATOM 2330 C C . VAL B 1 52 ? 15.016 9.062 5.992 1 97.25 52 VAL B C 1
ATOM 2332 O O . VAL B 1 52 ? 13.961 9.648 5.727 1 97.25 52 VAL B O 1
ATOM 2335 N N . GLU B 1 53 ? 16.172 9.422 5.582 1 95.12 53 GLU B N 1
ATOM 2336 C CA . GLU B 1 53 ? 16.297 10.609 4.738 1 95.12 53 GLU B CA 1
ATOM 2337 C C . GLU B 1 53 ? 15.5 10.461 3.453 1 95.12 53 GLU B C 1
ATOM 2339 O O . GLU B 1 53 ? 14.867 11.414 2.994 1 95.12 53 GLU B O 1
ATOM 2344 N N . GLY B 1 54 ? 15.484 9.242 2.9 1 95.12 54 GLY B N 1
ATOM 2345 C CA . GLY B 1 54 ? 14.758 8.961 1.676 1 95.12 54 GLY B CA 1
ATOM 2346 C C . GLY B 1 54 ? 13.258 8.812 1.895 1 95.12 54 GLY B C 1
ATOM 2347 O O . GLY B 1 54 ? 12.492 8.711 0.935 1 95.12 54 GLY B O 1
ATOM 2348 N N . GLY B 1 55 ? 12.797 8.695 3.145 1 96.12 55 GLY B N 1
ATOM 2349 C CA . GLY B 1 55 ? 11.383 8.664 3.471 1 96.12 55 GLY B CA 1
ATOM 2350 C C . GLY B 1 55 ? 10.82 7.254 3.545 1 96.12 55 GLY B C 1
ATOM 2351 O O . GLY B 1 55 ? 9.602 7.066 3.59 1 96.12 55 GLY B O 1
ATOM 2352 N N . PHE B 1 56 ? 11.633 6.227 3.602 1 98 56 PHE B N 1
ATOM 2353 C CA . PHE B 1 56 ? 11.156 4.852 3.566 1 98 56 PHE B CA 1
ATOM 2354 C C . PHE B 1 56 ? 11.062 4.273 4.973 1 98 56 PHE B C 1
ATOM 2356 O O . PHE B 1 56 ? 10.383 3.27 5.195 1 98 56 PHE B O 1
ATOM 2363 N N . VAL B 1 57 ? 11.828 4.863 5.879 1 98.25 57 VAL B N 1
ATOM 2364 C CA . VAL B 1 57 ? 11.82 4.461 7.281 1 98.25 57 VAL B CA 1
ATOM 2365 C C . VAL B 1 57 ? 11.586 5.684 8.164 1 98.25 57 VAL B C 1
ATOM 2367 O O . VAL B 1 57 ? 12.055 6.781 7.859 1 98.25 57 VAL B O 1
ATOM 2370 N N . THR B 1 58 ? 10.844 5.547 9.133 1 97.38 58 THR B N 1
ATOM 2371 C CA . THR B 1 58 ? 10.672 6.594 10.141 1 97.38 58 THR B CA 1
ATOM 2372 C C . THR B 1 58 ? 11.391 6.223 11.438 1 97.38 58 THR B C 1
ATOM 2374 O O . THR B 1 58 ? 11.625 5.043 11.703 1 97.38 58 THR B O 1
ATOM 2377 N N . ARG B 1 59 ? 11.766 7.207 12.094 1 96.5 59 ARG B N 1
ATOM 2378 C CA . ARG B 1 59 ? 12.414 7.027 13.391 1 96.5 59 ARG B CA 1
ATOM 2379 C C . ARG B 1 59 ? 11.742 7.875 14.461 1 96.5 59 ARG B C 1
ATOM 2381 O O . ARG B 1 59 ? 11.602 9.094 14.305 1 96.5 59 ARG B O 1
ATOM 2388 N N . THR B 1 60 ? 11.289 7.281 15.516 1 93.06 60 THR B N 1
ATOM 2389 C CA . THR B 1 60 ? 10.742 7.969 16.672 1 93.06 60 THR B CA 1
ATOM 2390 C C . THR B 1 60 ? 11.336 7.402 17.969 1 93.06 60 THR B C 1
ATOM 2392 O O . THR B 1 60 ? 11.148 6.223 18.281 1 93.06 60 THR B O 1
ATOM 2395 N N . ASP B 1 61 ? 12.039 8.211 18.688 1 93.94 61 ASP B N 1
ATOM 2396 C CA . ASP B 1 61 ? 12.641 7.832 19.969 1 93.94 61 ASP B CA 1
ATOM 2397 C C . ASP B 1 61 ? 13.5 6.574 19.812 1 93.94 61 ASP B C 1
ATOM 2399 O O . ASP B 1 61 ? 13.352 5.625 20.594 1 93.94 61 ASP B O 1
ATOM 2403 N N . GLY B 1 62 ? 14.172 6.543 18.781 1 95.69 62 GLY B N 1
ATOM 2404 C CA . GLY B 1 62 ? 15.141 5.477 18.562 1 95.69 62 GLY B CA 1
ATOM 2405 C C . GLY B 1 62 ? 14.523 4.219 17.984 1 95.69 62 GLY B C 1
ATOM 2406 O O . GLY B 1 62 ? 15.219 3.223 17.766 1 95.69 62 GLY B O 1
ATOM 2407 N N . VAL B 1 63 ? 13.266 4.25 17.734 1 97.38 63 VAL B N 1
ATOM 2408 C CA . VAL B 1 63 ? 12.57 3.094 17.188 1 97.38 63 VAL B CA 1
ATOM 2409 C C . VAL B 1 63 ? 12.258 3.328 15.719 1 97.38 63 VAL B C 1
ATOM 2411 O O . VAL B 1 63 ? 11.75 4.387 15.344 1 97.38 63 VAL B O 1
ATOM 2414 N N . TYR B 1 64 ? 12.602 2.316 14.898 1 98.12 64 TYR B N 1
ATOM 2415 C CA . TYR B 1 64 ? 12.438 2.418 13.453 1 98.12 64 TYR B CA 1
ATOM 2416 C C . TYR B 1 64 ? 11.234 1.613 12.984 1 98.12 64 TYR B C 1
ATOM 2418 O O . TYR B 1 64 ? 10.969 0.525 13.5 1 98.12 64 TYR B O 1
ATOM 2426 N N . ARG B 1 65 ? 10.516 2.119 11.969 1 98.06 65 ARG B N 1
ATOM 2427 C CA . ARG B 1 65 ? 9.422 1.398 11.336 1 98.06 65 ARG B CA 1
ATOM 2428 C C . ARG B 1 65 ? 9.328 1.747 9.852 1 98.06 65 ARG B C 1
ATOM 2430 O O . ARG B 1 65 ? 9.883 2.756 9.406 1 98.06 65 ARG B O 1
ATOM 2437 N N . LEU B 1 66 ? 8.68 0.885 9.078 1 98.5 66 LEU B N 1
ATOM 2438 C CA . LEU B 1 66 ? 8.414 1.188 7.672 1 98.5 66 LEU B CA 1
ATOM 2439 C C . LEU B 1 66 ? 7.504 2.408 7.543 1 98.5 66 LEU B C 1
ATOM 2441 O O . LEU B 1 66 ? 6.566 2.576 8.328 1 98.5 66 LEU B O 1
ATOM 2445 N N . SER B 1 67 ? 7.773 3.238 6.586 1 98.25 67 SER B N 1
ATOM 2446 C CA . SER B 1 67 ? 7.027 4.477 6.387 1 98.25 67 SER B CA 1
ATOM 2447 C C . SER B 1 67 ? 5.781 4.242 5.539 1 98.25 67 SER B C 1
ATOM 2449 O O . SER B 1 67 ? 5.676 3.227 4.848 1 98.25 67 SER B O 1
ATOM 2451 N N . LEU B 1 68 ? 4.859 5.184 5.551 1 98.12 68 LEU B N 1
ATOM 2452 C CA . LEU B 1 68 ? 3.646 5.164 4.738 1 98.12 68 LEU B CA 1
ATOM 2453 C C . LEU B 1 68 ? 3.967 5.434 3.273 1 98.12 68 LEU B C 1
ATOM 2455 O O . LEU B 1 68 ? 3.113 5.25 2.402 1 98.12 68 LEU B O 1
ATOM 2459 N N . GLN B 1 69 ? 5.18 5.777 2.992 1 97.94 69 GLN B N 1
ATOM 2460 C CA . GLN B 1 69 ? 5.59 5.895 1.598 1 97.94 69 GLN B CA 1
ATOM 2461 C C . GLN B 1 69 ? 5.383 4.582 0.851 1 97.94 69 GLN B C 1
ATOM 2463 O O . GLN B 1 69 ? 5.078 4.582 -0.344 1 97.94 69 GLN B O 1
ATOM 2468 N N . PHE B 1 70 ? 5.523 3.477 1.584 1 98.56 70 PHE B N 1
ATOM 2469 C CA . PHE B 1 70 ? 5.246 2.18 0.975 1 98.56 70 PHE B CA 1
ATOM 2470 C C . PHE B 1 70 ? 3.787 2.082 0.545 1 98.56 70 PHE B C 1
ATOM 2472 O O . PHE B 1 70 ? 3.477 1.479 -0.484 1 98.56 70 PHE B O 1
ATOM 2479 N N . LEU B 1 71 ? 2.908 2.645 1.31 1 98.12 71 LEU B N 1
ATOM 2480 C CA . LEU B 1 71 ? 1.496 2.646 0.946 1 98.12 71 LEU B CA 1
ATOM 2481 C C . LEU B 1 71 ? 1.263 3.463 -0.321 1 98.12 71 LEU B C 1
ATOM 2483 O O . LEU B 1 71 ? 0.513 3.043 -1.205 1 98.12 71 LEU B O 1
ATOM 2487 N N . THR B 1 72 ? 1.917 4.598 -0.41 1 98.06 72 THR B N 1
ATOM 2488 C CA . THR B 1 72 ? 1.827 5.441 -1.597 1 98.06 72 THR B CA 1
ATOM 2489 C C . THR B 1 72 ? 2.262 4.672 -2.842 1 98.06 72 THR B C 1
ATOM 2491 O O . THR B 1 72 ? 1.508 4.574 -3.812 1 98.06 72 THR B O 1
ATOM 2494 N N . TYR B 1 73 ? 3.445 4.078 -2.76 1 98.25 73 TYR B N 1
ATOM 2495 C CA . TYR B 1 73 ? 3.98 3.34 -3.896 1 98.25 73 TYR B CA 1
ATOM 2496 C C . TYR B 1 73 ? 3.15 2.092 -4.176 1 98.25 73 TYR B C 1
ATOM 2498 O O . TYR B 1 73 ? 2.969 1.703 -5.332 1 98.25 73 TYR B O 1
ATOM 2506 N N . GLY B 1 74 ? 2.684 1.461 -3.096 1 98.06 74 GLY B N 1
ATOM 2507 C CA . GLY B 1 74 ? 1.882 0.256 -3.238 1 98.06 74 GLY B CA 1
ATOM 2508 C C . GLY B 1 74 ? 0.567 0.496 -3.957 1 98.06 74 GLY B C 1
ATOM 2509 O O . GLY B 1 74 ? 0.179 -0.283 -4.828 1 98.06 74 GLY B O 1
ATOM 2510 N N . GLU B 1 75 ? -0.12 1.565 -3.57 1 96 75 GLU B N 1
ATOM 2511 C CA . GLU B 1 75 ? -1.369 1.919 -4.238 1 96 75 GLU B CA 1
ATOM 2512 C C . GLU B 1 75 ? -1.13 2.268 -5.707 1 96 75 GLU B C 1
ATOM 2514 O O . GLU B 1 75 ? -1.936 1.918 -6.57 1 96 75 GLU B O 1
ATOM 2519 N N . PHE B 1 76 ? -0.117 2.92 -5.945 1 95.81 76 PHE B N 1
ATOM 2520 C CA . PHE B 1 76 ? 0.254 3.234 -7.32 1 95.81 76 PHE B CA 1
ATOM 2521 C C . PHE B 1 76 ? 0.478 1.961 -8.125 1 95.81 76 PHE B C 1
ATOM 2523 O O . PHE B 1 76 ? -0.061 1.812 -9.227 1 95.81 76 PHE B O 1
ATOM 2530 N N . ALA B 1 77 ? 1.307 1.02 -7.543 1 96.81 77 ALA B N 1
ATOM 2531 C CA . ALA B 1 77 ? 1.573 -0.253 -8.211 1 96.81 77 ALA B CA 1
ATOM 2532 C C . ALA B 1 77 ? 0.277 -1.007 -8.492 1 96.81 77 ALA B C 1
ATOM 2534 O O . ALA B 1 77 ? 0.092 -1.549 -9.586 1 96.81 77 ALA B O 1
ATOM 2535 N N . LYS B 1 78 ? -0.573 -1.05 -7.531 1 96 78 LYS B N 1
ATOM 2536 C CA . LYS B 1 78 ? -1.87 -1.708 -7.66 1 96 78 LYS B CA 1
ATOM 2537 C C . LYS B 1 78 ? -2.662 -1.135 -8.836 1 96 78 LYS B C 1
ATOM 2539 O O . LYS B 1 78 ? -3.24 -1.883 -9.625 1 96 78 LYS B O 1
ATOM 2544 N N . ASN B 1 79 ? -2.627 0.151 -8.977 1 92.38 79 ASN B N 1
ATOM 2545 C CA . ASN B 1 79 ? -3.453 0.838 -9.969 1 92.38 79 ASN B CA 1
ATOM 2546 C C . ASN B 1 79 ? -2.9 0.663 -11.375 1 92.38 79 ASN B C 1
ATOM 2548 O O . ASN B 1 79 ? -3.555 1.033 -12.352 1 92.38 79 ASN B O 1
ATOM 2552 N N . GLN B 1 80 ? -1.735 0.141 -11.477 1 90.62 80 GLN B N 1
ATOM 2553 C CA . GLN B 1 80 ? -1.185 -0.163 -12.789 1 90.62 80 GLN B CA 1
ATOM 2554 C C . GLN B 1 80 ? -1.832 -1.411 -13.383 1 90.62 80 GLN B C 1
ATOM 2556 O O . GLN B 1 80 ? -1.718 -1.665 -14.586 1 90.62 80 GLN B O 1
ATOM 2561 N N . TYR B 1 81 ? -2.453 -2.203 -12.562 1 90.94 81 TYR B N 1
ATOM 2562 C CA . TYR B 1 81 ? -3.195 -3.359 -13.055 1 90.94 81 TYR B CA 1
ATOM 2563 C C . TYR B 1 81 ? -4.57 -2.947 -13.562 1 90.94 81 TYR B C 1
ATOM 2565 O O . TYR B 1 81 ? -5.391 -2.426 -12.805 1 90.94 81 TYR B O 1
ATOM 2573 N N . LYS B 1 82 ? -4.844 -3.217 -14.758 1 83.88 82 LYS B N 1
ATOM 2574 C CA . LYS B 1 82 ? -6.094 -2.812 -15.398 1 83.88 82 LYS B CA 1
ATOM 2575 C C . LYS B 1 82 ? -7.297 -3.414 -14.68 1 83.88 82 LYS B C 1
ATOM 2577 O O . LYS B 1 82 ? -8.383 -2.832 -14.688 1 83.88 82 LYS B O 1
ATOM 2582 N N . ILE B 1 83 ? -7.113 -4.5 -14.039 1 90 83 ILE B N 1
ATOM 2583 C CA . ILE B 1 83 ? -8.227 -5.219 -13.43 1 90 83 ILE B CA 1
ATOM 2584 C C . ILE B 1 83 ? -8.562 -4.598 -12.078 1 90 83 ILE B C 1
ATOM 2586 O O . ILE B 1 83 ? -9.625 -4.871 -11.508 1 90 83 ILE B O 1
ATOM 2590 N N . SER B 1 84 ? -7.68 -3.736 -11.547 1 87.88 84 SER B N 1
ATOM 2591 C CA . SER B 1 84 ? -7.84 -3.186 -10.203 1 87.88 84 SER B CA 1
ATOM 2592 C C . SER B 1 84 ? -9.109 -2.352 -10.094 1 87.88 84 SER B C 1
ATOM 2594 O O . SER B 1 84 ? -9.852 -2.459 -9.117 1 87.88 84 SER B O 1
ATOM 2596 N N . ASP B 1 85 ? -9.391 -1.49 -11.031 1 78.81 85 ASP B N 1
ATOM 2597 C CA . ASP B 1 85 ? -10.547 -0.6 -10.977 1 78.81 85 ASP B CA 1
ATOM 2598 C C . ASP B 1 85 ? -11.852 -1.392 -10.977 1 78.81 85 ASP B C 1
ATOM 2600 O O . ASP B 1 85 ? -12.75 -1.115 -10.18 1 78.81 85 ASP B O 1
ATOM 2604 N N . ALA B 1 86 ? -11.922 -2.324 -11.844 1 79.81 86 ALA B N 1
ATOM 2605 C CA . ALA B 1 86 ? -13.109 -3.158 -11.953 1 79.81 86 ALA B CA 1
ATOM 2606 C C . ALA B 1 86 ? -13.289 -4.031 -10.711 1 79.81 86 ALA B C 1
ATOM 2608 O O . ALA B 1 86 ? -14.414 -4.34 -10.312 1 79.81 86 ALA B O 1
ATOM 2609 N N . ALA B 1 87 ? -12.227 -4.367 -10.078 1 84.88 87 ALA B N 1
ATOM 2610 C CA . ALA B 1 87 ? -12.203 -5.355 -9 1 84.88 87 ALA B CA 1
ATOM 2611 C C . ALA B 1 87 ? -12.922 -4.84 -7.762 1 84.88 87 ALA B C 1
ATOM 2613 O O . ALA B 1 87 ? -13.695 -5.566 -7.137 1 84.88 87 ALA B O 1
ATOM 2614 N N . GLU B 1 88 ? -12.758 -3.609 -7.48 1 83.75 88 GLU B N 1
ATOM 2615 C CA . GLU B 1 88 ? -13.273 -3.107 -6.211 1 83.75 88 GLU B CA 1
ATOM 2616 C C . GLU B 1 88 ? -14.797 -3.135 -6.188 1 83.75 88 GLU B C 1
ATOM 2618 O O . GLU B 1 88 ? -15.398 -3.645 -5.238 1 83.75 88 GLU B O 1
ATOM 2623 N N . THR B 1 89 ? -15.438 -2.656 -7.219 1 87.19 89 THR B N 1
ATOM 2624 C CA . THR B 1 89 ? -16.891 -2.631 -7.293 1 87.19 89 THR B CA 1
ATOM 2625 C C . THR B 1 89 ? -17.453 -4.047 -7.367 1 87.19 89 THR B C 1
ATOM 2627 O O . THR B 1 89 ? -18.375 -4.391 -6.625 1 87.19 89 THR B O 1
ATOM 2630 N N . GLU B 1 90 ? -16.859 -4.816 -8.172 1 95.56 90 GLU B N 1
ATOM 2631 C CA . GLU B 1 90 ? -17.391 -6.152 -8.422 1 95.56 90 GLU B CA 1
ATOM 2632 C C . GLU B 1 90 ? -17.172 -7.07 -7.227 1 95.56 90 GLU B C 1
ATOM 2634 O O . GLU B 1 90 ? -17.984 -7.961 -6.957 1 95.56 90 GLU B O 1
ATOM 2639 N N . LEU B 1 91 ? -16.109 -6.848 -6.508 1 96.31 91 LEU B N 1
ATOM 2640 C CA . LEU B 1 91 ? -15.859 -7.652 -5.32 1 96.31 91 LEU B CA 1
ATOM 2641 C C . LEU B 1 91 ? -16.875 -7.348 -4.223 1 96.31 91 LEU B C 1
ATOM 2643 O O . LEU B 1 91 ? -17.266 -8.242 -3.467 1 96.31 91 LEU B O 1
ATOM 2647 N N . ARG B 1 92 ? -17.234 -6.082 -4.105 1 91.62 92 ARG B N 1
ATOM 2648 C CA . ARG B 1 92 ? -18.266 -5.719 -3.137 1 91.62 92 ARG B CA 1
ATOM 2649 C C . ARG B 1 92 ? -19.562 -6.438 -3.434 1 91.62 92 ARG B C 1
ATOM 2651 O O . ARG B 1 92 ? -20.219 -6.969 -2.523 1 91.62 92 ARG B O 1
ATOM 2658 N N . HIS B 1 93 ? -19.891 -6.477 -4.703 1 94.94 93 HIS B N 1
ATOM 2659 C CA . HIS B 1 93 ? -21.109 -7.172 -5.121 1 94.94 93 HIS B CA 1
ATOM 2660 C C . HIS B 1 93 ? -21.016 -8.664 -4.828 1 94.94 93 HIS B C 1
ATOM 2662 O O . HIS B 1 93 ? -21.938 -9.25 -4.258 1 94.94 93 HIS B O 1
ATOM 2668 N N . LEU B 1 94 ? -19.922 -9.258 -5.148 1 97.56 94 LEU B N 1
ATOM 2669 C CA . LEU B 1 94 ? -19.703 -10.695 -4.957 1 97.56 94 LEU B CA 1
ATOM 2670 C C . LEU B 1 94 ? -19.766 -11.055 -3.479 1 97.56 94 LEU B C 1
ATOM 2672 O O . LEU B 1 94 ? -20.406 -12.039 -3.104 1 97.56 94 LEU B O 1
ATOM 2676 N N . SER B 1 95 ? -19.078 -10.273 -2.686 1 96.12 95 SER B N 1
ATOM 2677 C CA . SER B 1 95 ? -19.094 -10.5 -1.244 1 96.12 95 SER B CA 1
ATOM 2678 C C . SER B 1 95 ? -20.5 -10.375 -0.679 1 96.12 95 SER B C 1
ATOM 2680 O O . SER B 1 95 ? -20.922 -11.188 0.149 1 96.12 95 SER B O 1
ATOM 2682 N N . GLY B 1 96 ? -21.203 -9.359 -1.113 1 93.94 96 GLY B N 1
ATOM 2683 C CA . GLY B 1 96 ? -22.578 -9.172 -0.678 1 93.94 96 GLY B CA 1
ATOM 2684 C C . GLY B 1 96 ? -23.484 -10.328 -1.053 1 93.94 96 GLY B C 1
ATOM 2685 O O . GLY B 1 96 ? -24.312 -10.766 -0.249 1 93.94 96 GLY B O 1
ATOM 2686 N N . GLU B 1 97 ? -23.328 -10.812 -2.234 1 95.19 97 GLU B N 1
ATOM 2687 C CA . GLU B 1 97 ? -24.141 -11.898 -2.758 1 95.19 97 GLU B CA 1
ATOM 2688 C C . GLU B 1 97 ? -23.859 -13.203 -2.027 1 95.19 97 GLU B C 1
ATOM 2690 O O . GLU B 1 97 ? -24.781 -14 -1.792 1 95.19 97 GLU B O 1
ATOM 2695 N N . THR B 1 98 ? -22.625 -13.438 -1.688 1 96 98 THR B N 1
ATOM 2696 C CA . THR B 1 98 ? -22.234 -14.727 -1.138 1 96 98 THR B CA 1
ATOM 2697 C C . THR B 1 98 ? -22.125 -14.656 0.383 1 96 98 THR B C 1
ATOM 2699 O O . THR B 1 98 ? -22.047 -15.688 1.054 1 96 98 THR B O 1
ATOM 2702 N N . SER B 1 99 ? -22 -13.438 0.924 1 94.5 99 SER B N 1
ATOM 2703 C CA . SER B 1 99 ? -21.781 -13.164 2.342 1 94.5 99 SER B CA 1
ATOM 2704 C C . SER B 1 99 ? -20.406 -13.648 2.797 1 94.5 99 SER B C 1
ATOM 2706 O O . SER B 1 99 ? -20.203 -13.906 3.984 1 94.5 99 SER B O 1
ATOM 2708 N N . GLU B 1 100 ? -19.531 -13.914 1.839 1 96.38 100 GLU B N 1
ATOM 2709 C CA . GLU B 1 100 ? -18.172 -14.359 2.105 1 96.38 100 GLU B CA 1
ATOM 2710 C C . GLU B 1 100 ? -17.141 -13.352 1.593 1 96.38 100 GLU B C 1
ATOM 2712 O O . GLU B 1 100 ? -17.484 -12.438 0.842 1 96.38 100 GLU B O 1
ATOM 2717 N N . ALA B 1 101 ? -15.914 -13.531 1.998 1 96.69 101 ALA B N 1
ATOM 2718 C CA . ALA B 1 101 ? -14.859 -12.656 1.503 1 96.69 101 ALA B CA 1
ATOM 2719 C C . ALA B 1 101 ? -14.609 -12.883 0.014 1 96.69 101 ALA B C 1
ATOM 2721 O O . ALA B 1 101 ? -14.656 -14.016 -0.465 1 96.69 101 ALA B O 1
ATOM 2722 N N . ALA B 1 102 ? -14.391 -11.836 -0.665 1 97.19 102 ALA B N 1
ATOM 2723 C CA . ALA B 1 102 ? -14.094 -11.883 -2.094 1 97.19 102 ALA B CA 1
ATOM 2724 C C . ALA B 1 102 ? -12.742 -11.234 -2.387 1 97.19 102 ALA B C 1
ATOM 2726 O O . ALA B 1 102 ? -12.391 -10.203 -1.8 1 97.19 102 ALA B O 1
ATOM 2727 N N . SER B 1 103 ? -11.984 -11.836 -3.275 1 97.5 103 SER B N 1
ATOM 2728 C CA . SER B 1 103 ? -10.664 -11.305 -3.592 1 97.5 103 SER B CA 1
ATOM 2729 C C . SER B 1 103 ? -10.352 -11.445 -5.078 1 97.5 103 SER B C 1
ATOM 2731 O O . SER B 1 103 ? -10.953 -12.273 -5.766 1 97.5 103 SER B O 1
ATOM 2733 N N . ILE B 1 104 ? -9.469 -10.625 -5.504 1 97.94 104 ILE B N 1
ATOM 2734 C CA . ILE B 1 104 ? -8.781 -10.766 -6.781 1 97.94 104 ILE B CA 1
ATOM 2735 C C . ILE B 1 104 ? -7.273 -10.875 -6.551 1 97.94 104 ILE B C 1
ATOM 2737 O O . ILE B 1 104 ? -6.695 -10.078 -5.812 1 97.94 104 ILE B O 1
ATOM 2741 N N . CYS B 1 105 ? -6.688 -11.883 -7.113 1 98 105 CYS B N 1
ATOM 2742 C CA . CYS B 1 105 ? -5.262 -12.133 -6.934 1 98 105 CYS B CA 1
ATOM 2743 C C . CYS B 1 105 ? -4.535 -12.133 -8.273 1 98 105 CYS B C 1
ATOM 2745 O O . CYS B 1 105 ? -5.141 -12.391 -9.312 1 98 105 CYS B O 1
ATOM 2747 N N . VAL B 1 106 ? -3.291 -11.797 -8.234 1 97.69 106 VAL B N 1
ATOM 2748 C CA . VAL B 1 106 ? -2.451 -11.797 -9.43 1 97.69 106 VAL B CA 1
ATOM 2749 C C . VAL B 1 106 ? -1.113 -12.461 -9.117 1 97.69 106 VAL B C 1
ATOM 2751 O O . VAL B 1 106 ? -0.793 -12.719 -7.953 1 97.69 106 VAL B O 1
ATOM 2754 N N . VAL B 1 107 ? -0.404 -12.836 -10.148 1 96.56 107 VAL B N 1
ATOM 2755 C CA . VAL B 1 107 ? 0.964 -13.328 -10.023 1 96.56 107 VAL B CA 1
ATOM 2756 C C . VAL B 1 107 ? 1.94 -12.281 -10.562 1 96.56 107 VAL B C 1
ATOM 2758 O O . VAL B 1 107 ? 1.733 -11.727 -11.641 1 96.56 107 VAL B O 1
ATOM 2761 N N . GLU B 1 108 ? 2.859 -11.992 -9.773 1 95.56 108 GLU B N 1
ATOM 2762 C CA . GLU B 1 108 ? 3.926 -11.07 -10.148 1 95.56 108 GLU B CA 1
ATOM 2763 C C . GLU B 1 108 ? 5.301 -11.672 -9.852 1 95.56 108 GLU B C 1
ATOM 2765 O O . GLU B 1 108 ? 5.648 -11.898 -8.688 1 95.56 108 GLU B O 1
ATOM 2770 N N . SER B 1 109 ? 6.148 -11.883 -10.906 1 93.12 109 SER B N 1
ATOM 2771 C CA . SER B 1 109 ? 7.477 -12.477 -10.773 1 93.12 109 SER B CA 1
ATOM 2772 C C . SER B 1 109 ? 7.414 -13.805 -10.016 1 93.12 109 SER B C 1
ATOM 2774 O O . SER B 1 109 ? 8.234 -14.055 -9.133 1 93.12 109 SER B O 1
ATOM 2776 N N . GLY B 1 110 ? 6.375 -14.547 -10.32 1 94.19 110 GLY B N 1
ATOM 2777 C CA . GLY B 1 110 ? 6.234 -15.883 -9.758 1 94.19 110 GLY B CA 1
ATOM 2778 C C . GLY B 1 110 ? 5.691 -15.875 -8.344 1 94.19 110 GLY B C 1
ATOM 2779 O O . GLY B 1 110 ? 5.691 -16.906 -7.664 1 94.19 110 GLY B O 1
ATOM 2780 N N . ARG B 1 111 ? 5.234 -14.727 -7.879 1 95.12 111 ARG B N 1
ATOM 2781 C CA . ARG B 1 111 ? 4.656 -14.602 -6.543 1 95.12 111 ARG B CA 1
ATOM 2782 C C . ARG B 1 111 ? 3.193 -14.18 -6.617 1 95.12 111 ARG B C 1
ATOM 2784 O O . ARG B 1 111 ? 2.822 -13.352 -7.457 1 95.12 111 ARG B O 1
ATOM 2791 N N . GLY B 1 112 ? 2.441 -14.742 -5.719 1 97.56 112 GLY B N 1
ATOM 2792 C CA . GLY B 1 112 ? 1.036 -14.375 -5.66 1 97.56 112 GLY B CA 1
ATOM 2793 C C . GLY B 1 112 ? 0.762 -13.203 -4.73 1 97.56 112 GLY B C 1
ATOM 2794 O O . GLY B 1 112 ? 1.353 -13.109 -3.652 1 97.56 112 GLY B O 1
ATOM 2795 N N . PHE B 1 113 ? -0.134 -12.312 -5.18 1 98.25 113 PHE B N 1
ATOM 2796 C CA . PHE B 1 113 ? -0.57 -11.172 -4.375 1 98.25 113 PHE B CA 1
ATOM 2797 C C . PHE B 1 113 ? -2.086 -11.023 -4.43 1 98.25 113 PHE B C 1
ATOM 2799 O O . PHE B 1 113 ? -2.695 -11.188 -5.488 1 98.25 113 PHE B O 1
ATOM 2806 N N . VAL B 1 114 ? -2.648 -10.695 -3.289 1 97.81 114 VAL B N 1
ATOM 2807 C CA . VAL B 1 114 ? -4.027 -10.211 -3.299 1 97.81 114 VAL B CA 1
ATOM 2808 C C . VAL B 1 114 ? -4.066 -8.773 -3.809 1 97.81 114 VAL B C 1
ATOM 2810 O O . VAL B 1 114 ? -3.557 -7.863 -3.154 1 97.81 114 VAL B O 1
ATOM 2813 N N . LEU B 1 115 ? -4.613 -8.602 -4.93 1 97.19 115 LEU B N 1
ATOM 2814 C CA . LEU B 1 115 ? -4.668 -7.258 -5.504 1 97.19 115 LEU B CA 1
ATOM 2815 C C . LEU B 1 115 ? -5.754 -6.426 -4.832 1 97.19 115 LEU B C 1
ATOM 2817 O O . LEU B 1 115 ? -5.539 -5.254 -4.52 1 97.19 115 LEU B O 1
ATOM 2821 N N . ALA B 1 116 ? -6.859 -7.008 -4.605 1 95.38 116 ALA B N 1
ATOM 2822 C CA . ALA B 1 116 ? -8.008 -6.387 -3.947 1 95.38 116 ALA B CA 1
ATOM 2823 C C . ALA B 1 116 ? -8.766 -7.402 -3.1 1 95.38 116 ALA B C 1
ATOM 2825 O O . ALA B 1 116 ? -8.773 -8.594 -3.404 1 95.38 116 ALA B O 1
ATOM 2826 N N . HIS B 1 117 ? -9.367 -6.918 -2.098 1 94.25 117 HIS B N 1
ATOM 2827 C CA . HIS B 1 117 ? -10.055 -7.785 -1.149 1 94.25 117 HIS B CA 1
ATOM 2828 C C . HIS B 1 117 ? -11.266 -7.09 -0.545 1 94.25 117 HIS B C 1
ATOM 2830 O O . HIS B 1 117 ? -11.203 -5.906 -0.209 1 94.25 117 HIS B O 1
ATOM 2836 N N . GLU B 1 118 ? -12.32 -7.723 -0.514 1 92.5 118 GLU B N 1
ATOM 2837 C CA . GLU B 1 118 ? -13.523 -7.316 0.204 1 92.5 118 GLU B CA 1
ATOM 2838 C C . GLU B 1 118 ? -13.883 -8.32 1.298 1 92.5 118 GLU B C 1
ATOM 2840 O O . GLU B 1 118 ? -14.125 -9.492 1.015 1 92.5 118 GLU B O 1
ATOM 2845 N N . ALA B 1 119 ? -13.93 -7.738 2.461 1 89.81 119 ALA B N 1
ATOM 2846 C CA . ALA B 1 119 ? -14.234 -8.625 3.582 1 89.81 119 ALA B CA 1
ATOM 2847 C C . ALA B 1 119 ? -15.695 -9.055 3.562 1 89.81 119 ALA B C 1
ATOM 2849 O O . ALA B 1 119 ? -16.562 -8.328 3.059 1 89.81 119 ALA B O 1
ATOM 2850 N N . GLY B 1 120 ? -16 -10.172 3.959 1 87.31 120 GLY B N 1
ATOM 2851 C CA . GLY B 1 120 ? -17.359 -10.664 4.152 1 87.31 120 GLY B CA 1
ATOM 2852 C C . GLY B 1 120 ? -17.797 -10.648 5.605 1 87.31 120 GLY B C 1
ATOM 2853 O O . GLY B 1 120 ? -17.156 -10.008 6.445 1 87.31 120 GLY B O 1
ATOM 2854 N N . ASP B 1 121 ? -18.984 -11.102 5.781 1 78.56 121 ASP B N 1
ATOM 2855 C CA . ASP B 1 121 ? -19.531 -11.211 7.129 1 78.56 121 ASP B CA 1
ATOM 2856 C C . ASP B 1 121 ? -18.953 -12.406 7.871 1 78.56 121 ASP B C 1
ATOM 2858 O O . ASP B 1 121 ? -19.547 -13.492 7.883 1 78.56 121 ASP B O 1
ATOM 2862 N N . THR B 1 122 ? -17.703 -12.305 8.086 1 70.06 122 THR B N 1
ATOM 2863 C CA . THR B 1 122 ? -17.141 -13.477 8.758 1 70.06 122 THR B CA 1
ATOM 2864 C C . THR B 1 122 ? -16.391 -13.062 10.016 1 70.06 122 THR B C 1
ATOM 2866 O O . THR B 1 122 ? -15.828 -11.977 10.086 1 70.06 122 THR B O 1
ATOM 2869 N N . ASP B 1 123 ? -16.484 -13.93 10.922 1 68.56 123 ASP B N 1
ATOM 2870 C CA . ASP B 1 123 ? -15.781 -13.781 12.188 1 68.56 123 ASP B CA 1
ATOM 2871 C C . ASP B 1 123 ? -14.406 -14.438 12.125 1 68.56 123 ASP B C 1
ATOM 2873 O O . ASP B 1 123 ? -13.586 -14.273 13.031 1 68.56 123 ASP B O 1
ATOM 2877 N N . LEU B 1 124 ? -14.164 -15.273 11.094 1 78.75 124 LEU B N 1
ATOM 2878 C CA . LEU B 1 124 ? -12.883 -15.961 10.961 1 78.75 124 LEU B CA 1
ATOM 2879 C C . LEU B 1 124 ? -11.828 -15.031 10.367 1 78.75 124 LEU B C 1
ATOM 2881 O O . LEU B 1 124 ? -12.047 -14.422 9.32 1 78.75 124 LEU B O 1
ATOM 2885 N N . PRO B 1 125 ? -10.805 -14.906 11.141 1 86.19 125 PRO B N 1
ATOM 2886 C CA . PRO B 1 125 ? -9.711 -14.125 10.57 1 86.19 125 PRO B CA 1
ATOM 2887 C C . PRO B 1 125 ? -9.047 -14.812 9.383 1 86.19 125 PRO B C 1
ATOM 2889 O O . PRO B 1 125 ? -8.375 -15.844 9.555 1 86.19 125 PRO B O 1
ATOM 2892 N N . LEU B 1 126 ? -9.25 -14.406 8.234 1 91.56 126 LEU B N 1
ATOM 2893 C CA . LEU B 1 126 ? -8.75 -15.031 7.012 1 91.56 126 LEU B CA 1
ATOM 2894 C C . LEU B 1 126 ? -7.336 -14.547 6.691 1 91.56 126 LEU B C 1
ATOM 2896 O O . LEU B 1 126 ? -6.652 -15.141 5.855 1 91.56 126 LEU B O 1
ATOM 2900 N N . ASP B 1 127 ? -6.891 -13.539 7.398 1 90.94 127 ASP B N 1
ATOM 2901 C CA . ASP B 1 127 ? -5.598 -12.922 7.125 1 90.94 127 ASP B CA 1
ATOM 2902 C C . ASP B 1 127 ? -5.445 -12.586 5.645 1 90.94 127 ASP B C 1
ATOM 2904 O O . ASP B 1 127 ? -4.469 -12.984 5.008 1 90.94 127 ASP B O 1
ATOM 2908 N N . LEU B 1 128 ? -6.473 -11.992 5.086 1 92.88 128 LEU B N 1
ATOM 2909 C CA . LEU B 1 128 ? -6.496 -11.516 3.707 1 92.88 128 LEU B CA 1
ATOM 2910 C C . LEU B 1 128 ? -6.691 -10.008 3.652 1 92.88 128 LEU B C 1
ATOM 2912 O O . LEU B 1 128 ? -7.531 -9.461 4.367 1 92.88 128 LEU B O 1
ATOM 2916 N N . PHE B 1 129 ? -5.891 -9.383 2.934 1 91.56 129 PHE B N 1
ATOM 2917 C CA . PHE B 1 129 ? -5.965 -7.945 2.689 1 91.56 129 PHE B CA 1
ATOM 2918 C C . PHE B 1 129 ? -5.234 -7.574 1.405 1 91.56 129 PHE B C 1
ATOM 2920 O O . PHE B 1 129 ? -4.43 -8.359 0.894 1 91.56 129 PHE B O 1
ATOM 2927 N N . SER B 1 130 ? -5.551 -6.477 0.88 1 93.31 130 SER B N 1
ATOM 2928 C CA . SER B 1 130 ? -4.848 -6.027 -0.317 1 93.31 130 SER B CA 1
ATOM 2929 C C . SER B 1 130 ? -3.336 -6.02 -0.101 1 93.31 130 SER B C 1
ATOM 2931 O O . SER B 1 130 ? -2.852 -5.512 0.912 1 93.31 130 SER B O 1
ATOM 2933 N N . GLY B 1 131 ? -2.617 -6.641 -0.999 1 96.25 131 GLY B N 1
ATOM 2934 C CA . GLY B 1 131 ? -1.167 -6.703 -0.933 1 96.25 131 GLY B CA 1
ATOM 2935 C C . GLY B 1 131 ? -0.655 -7.98 -0.291 1 96.25 131 GLY B C 1
ATOM 2936 O O . GLY B 1 131 ? 0.538 -8.281 -0.362 1 96.25 131 GLY B O 1
ATOM 2937 N N . LYS B 1 132 ? -1.521 -8.75 0.305 1 96.81 132 LYS B N 1
ATOM 2938 C CA . LYS B 1 132 ? -1.099 -9.984 0.964 1 96.81 132 LYS B CA 1
ATOM 2939 C C . LYS B 1 132 ? -0.419 -10.93 -0.022 1 96.81 132 LYS B C 1
ATOM 2941 O O . LYS B 1 132 ? -0.93 -11.164 -1.118 1 96.81 132 LYS B O 1
ATOM 2946 N N . ARG B 1 133 ? 0.733 -11.406 0.406 1 96.62 133 ARG B N 1
ATOM 2947 C CA . ARG B 1 133 ? 1.376 -12.477 -0.35 1 96.62 133 ARG B CA 1
ATOM 2948 C C . ARG B 1 133 ? 0.699 -13.82 -0.087 1 96.62 133 ARG B C 1
ATOM 2950 O O . ARG B 1 133 ? 0.381 -14.148 1.059 1 96.62 133 ARG B O 1
ATOM 2957 N N . ILE B 1 134 ? 0.493 -14.539 -1.14 1 97.38 134 ILE B N 1
ATOM 2958 C CA . ILE B 1 134 ? -0.135 -15.844 -0.981 1 97.38 134 ILE B CA 1
ATOM 2959 C C . ILE B 1 134 ? 0.68 -16.906 -1.723 1 97.38 134 ILE B C 1
ATOM 2961 O O . ILE B 1 134 ? 1.255 -16.625 -2.777 1 97.38 134 ILE B O 1
ATOM 2965 N N . PRO B 1 135 ? 0.768 -18.078 -1.157 1 97.56 135 PRO B N 1
ATOM 2966 C CA . PRO B 1 135 ? 1.388 -19.156 -1.918 1 97.56 135 PRO B CA 1
ATOM 2967 C C . PRO B 1 135 ? 0.539 -19.609 -3.105 1 97.56 135 PRO B C 1
ATOM 2969 O O . PRO B 1 135 ? -0.651 -19.891 -2.947 1 97.56 135 PRO B O 1
ATOM 2972 N N . LEU B 1 136 ? 1.127 -19.719 -4.219 1 98.19 136 LEU B N 1
ATOM 2973 C CA . LEU B 1 136 ? 0.396 -20.031 -5.441 1 98.19 136 LEU B CA 1
ATOM 2974 C C . LEU B 1 136 ? -0.117 -21.469 -5.418 1 98.19 136 LEU B C 1
ATOM 2976 O O . LEU B 1 136 ? -1.246 -21.734 -5.836 1 98.19 136 LEU B O 1
ATOM 2980 N N . HIS B 1 137 ? 0.625 -22.391 -4.859 1 98.12 137 HIS B N 1
ATOM 2981 C CA . HIS B 1 137 ? 0.29 -23.797 -4.945 1 98.12 137 HIS B CA 1
ATOM 2982 C C . HIS B 1 137 ? -0.738 -24.188 -3.887 1 98.12 137 HIS B C 1
ATOM 2984 O O . HIS B 1 137 ? -1.325 -25.266 -3.951 1 98.12 137 HIS B O 1
ATOM 2990 N N . ALA B 1 138 ? -0.984 -23.281 -2.895 1 97.94 138 ALA B N 1
ATOM 2991 C CA . ALA B 1 138 ? -1.771 -23.672 -1.729 1 97.94 138 ALA B CA 1
ATOM 2992 C C . ALA B 1 138 ? -3.07 -22.875 -1.65 1 97.94 138 ALA B C 1
ATOM 2994 O O . ALA B 1 138 ? -3.74 -22.859 -0.614 1 97.94 138 ALA B O 1
ATOM 2995 N N . THR B 1 139 ? -3.41 -22.203 -2.676 1 98.12 139 THR B N 1
ATOM 2996 C CA . THR B 1 139 ? -4.66 -21.453 -2.74 1 98.12 139 THR B CA 1
ATOM 2997 C C . THR B 1 139 ? -5.383 -21.719 -4.055 1 98.12 139 THR B C 1
ATOM 2999 O O . THR B 1 139 ? -4.746 -22 -5.074 1 98.12 139 THR B O 1
ATOM 3002 N N . ALA B 1 140 ? -6.73 -21.625 -4.023 1 98.69 140 ALA B N 1
ATOM 3003 C CA . ALA B 1 140 ? -7.496 -21.734 -5.262 1 98.69 140 ALA B CA 1
ATOM 3004 C C . ALA B 1 140 ? -7.059 -20.672 -6.266 1 98.69 140 ALA B C 1
ATOM 3006 O O . ALA B 1 140 ? -6.891 -20.953 -7.453 1 98.69 140 ALA B O 1
ATOM 3007 N N . PHE B 1 141 ? -6.812 -19.484 -5.801 1 98.56 141 PHE B N 1
ATOM 3008 C CA . PHE B 1 141 ? -6.398 -18.375 -6.637 1 98.56 141 PHE B CA 1
ATOM 3009 C C . PHE B 1 141 ? -5.07 -18.672 -7.324 1 98.56 141 PHE B C 1
ATOM 3011 O O . PHE B 1 141 ? -4.941 -18.484 -8.539 1 98.56 141 PHE B O 1
ATOM 3018 N N . GLY B 1 142 ? -4.137 -19.109 -6.508 1 98.56 142 GLY B N 1
ATOM 3019 C CA . GLY B 1 142 ? -2.82 -19.422 -7.047 1 98.56 142 GLY B CA 1
ATOM 3020 C C . GLY B 1 142 ? -2.842 -20.562 -8.047 1 98.56 142 GLY B C 1
ATOM 3021 O O . GLY B 1 142 ? -2.15 -20.5 -9.07 1 98.56 142 GLY B O 1
ATOM 3022 N N . LYS B 1 143 ? -3.645 -21.547 -7.758 1 98.69 143 LYS B N 1
ATOM 3023 C CA . LYS B 1 143 ? -3.709 -22.703 -8.641 1 98.69 143 LYS B CA 1
ATOM 3024 C C . LYS B 1 143 ? -4.297 -22.344 -10 1 98.69 143 LYS B C 1
ATOM 3026 O O . LYS B 1 143 ? -3.824 -22.812 -11.039 1 98.69 143 LYS B O 1
ATOM 3031 N N . VAL B 1 144 ? -5.27 -21.484 -10.008 1 98.25 144 VAL B N 1
ATOM 3032 C CA . VAL B 1 144 ? -5.848 -21.031 -11.273 1 98.25 144 VAL B CA 1
ATOM 3033 C C . VAL B 1 144 ? -4.809 -20.25 -12.062 1 98.25 144 VAL B C 1
ATOM 3035 O O . VAL B 1 144 ? -4.715 -20.375 -13.289 1 98.25 144 VAL B O 1
ATOM 3038 N N . LEU B 1 145 ? -4.047 -19.438 -11.422 1 98.19 145 LEU B N 1
ATOM 3039 C CA . LEU B 1 145 ? -3.041 -18.609 -12.07 1 98.19 145 LEU B CA 1
ATOM 3040 C C . LEU B 1 145 ? -1.878 -19.453 -12.578 1 98.19 145 LEU B C 1
ATOM 3042 O O . LEU B 1 145 ? -1.347 -19.203 -13.664 1 98.19 145 LEU B O 1
ATOM 3046 N N . LEU B 1 146 ? -1.477 -20.438 -11.797 1 98.12 146 LEU B N 1
ATOM 3047 C CA . LEU B 1 146 ? -0.441 -21.359 -12.234 1 98.12 146 LEU B CA 1
ATOM 3048 C C . LEU B 1 146 ? -0.908 -22.156 -13.445 1 98.12 146 LEU B C 1
ATOM 3050 O O . LEU B 1 146 ? -0.153 -22.344 -14.406 1 98.12 146 LEU B O 1
ATOM 3054 N N . ALA B 1 147 ? -2.164 -22.625 -13.359 1 97.94 147 ALA B N 1
ATOM 3055 C CA . ALA B 1 147 ? -2.705 -23.5 -14.391 1 97.94 147 ALA B CA 1
ATOM 3056 C C . ALA B 1 147 ? -2.713 -22.812 -15.758 1 97.94 147 ALA B C 1
ATOM 3058 O O . ALA B 1 147 ? -2.734 -23.484 -16.797 1 97.94 147 ALA B O 1
ATOM 3059 N N . ASP B 1 148 ? -2.732 -21.547 -15.758 1 96.19 148 ASP B N 1
ATOM 3060 C CA . ASP B 1 148 ? -2.787 -20.797 -17 1 96.19 148 ASP B CA 1
ATOM 3061 C C . ASP B 1 148 ? -1.396 -20.625 -17.609 1 96.19 148 ASP B C 1
ATOM 3063 O O . ASP B 1 148 ? -1.247 -20.062 -18.688 1 96.19 148 ASP B O 1
ATOM 3067 N N . ARG B 1 149 ? -0.38 -21.141 -17.016 1 95.12 149 ARG B N 1
ATOM 3068 C CA . ARG B 1 149 ? 0.999 -20.984 -17.469 1 95.12 149 ARG B CA 1
ATOM 3069 C C . ARG B 1 149 ? 1.521 -22.281 -18.078 1 95.12 149 ARG B C 1
ATOM 3071 O O . ARG B 1 149 ? 1.064 -23.375 -17.719 1 95.12 149 ARG B O 1
ATOM 3078 N N . PRO B 1 150 ? 2.51 -22.094 -18.953 1 94 150 PRO B N 1
ATOM 3079 C CA . PRO B 1 150 ? 3.158 -23.312 -19.453 1 94 150 PRO B CA 1
ATOM 3080 C C . PRO B 1 150 ? 3.904 -24.062 -18.344 1 94 150 PRO B C 1
ATOM 3082 O O . PRO B 1 150 ? 4.383 -23.453 -17.391 1 94 150 PRO B O 1
ATOM 3085 N N . ASP B 1 151 ? 4.059 -25.312 -18.531 1 93.38 151 ASP B N 1
ATOM 3086 C CA . ASP B 1 151 ? 4.641 -26.172 -17.516 1 93.38 151 ASP B CA 1
ATOM 3087 C C . ASP B 1 151 ? 6.055 -25.734 -17.156 1 93.38 151 ASP B C 1
ATOM 3089 O O . ASP B 1 151 ? 6.449 -25.797 -15.992 1 93.38 151 ASP B O 1
ATOM 3093 N N . HIS B 1 152 ? 6.793 -25.344 -18.125 1 94.44 152 HIS B N 1
ATOM 3094 C CA . HIS B 1 152 ? 8.164 -24.922 -17.844 1 94.44 152 HIS B CA 1
ATOM 3095 C C . HIS B 1 152 ? 8.195 -23.703 -16.938 1 94.44 152 HIS B C 1
ATOM 3097 O O . HIS B 1 152 ? 9.086 -23.578 -16.078 1 94.44 152 HIS B O 1
ATOM 3103 N N . ASP B 1 153 ? 7.277 -22.797 -17.141 1 95.25 153 ASP B N 1
ATOM 3104 C CA . ASP B 1 153 ? 7.176 -21.641 -16.266 1 95.25 153 ASP B CA 1
ATOM 3105 C C . ASP B 1 153 ? 6.758 -22.062 -14.852 1 95.25 153 ASP B C 1
ATOM 3107 O O . ASP B 1 153 ? 7.273 -21.531 -13.867 1 95.25 153 ASP B O 1
ATOM 3111 N N . ILE B 1 154 ? 5.824 -22.969 -14.789 1 97.25 154 ILE B N 1
ATOM 3112 C CA . ILE B 1 154 ? 5.375 -23.5 -13.5 1 97.25 154 ILE B CA 1
ATOM 3113 C C . ILE B 1 154 ? 6.559 -24.094 -12.742 1 97.25 154 ILE B C 1
ATOM 3115 O O . ILE B 1 154 ? 6.777 -23.766 -11.57 1 97.25 154 ILE B O 1
ATOM 3119 N N . GLU B 1 155 ? 7.312 -24.875 -13.414 1 96.06 155 GLU B N 1
ATOM 3120 C CA . GLU B 1 155 ? 8.469 -25.516 -12.797 1 96.06 155 GLU B CA 1
ATOM 3121 C C . GLU B 1 155 ? 9.469 -24.469 -12.289 1 96.06 155 GLU B C 1
ATOM 3123 O O . GLU B 1 155 ? 10.016 -24.625 -11.195 1 96.06 155 GLU B O 1
ATOM 3128 N N . SER B 1 156 ? 9.719 -23.453 -13.086 1 95.62 156 SER B N 1
ATOM 3129 C CA . SER B 1 156 ? 10.633 -22.391 -12.688 1 95.62 156 SER B CA 1
ATOM 3130 C C . SER B 1 156 ? 10.148 -21.703 -11.414 1 95.62 156 SER B C 1
ATOM 3132 O O . SER B 1 156 ? 10.945 -21.406 -10.523 1 95.62 156 SER B O 1
ATOM 3134 N N . ILE B 1 157 ? 8.891 -21.484 -11.344 1 96.31 157 ILE B N 1
ATOM 3135 C CA . ILE B 1 157 ? 8.297 -20.844 -10.172 1 96.31 157 ILE B CA 1
ATOM 3136 C C . ILE B 1 157 ? 8.453 -21.75 -8.953 1 96.31 157 ILE B C 1
ATOM 3138 O O . ILE B 1 157 ? 8.852 -21.297 -7.879 1 96.31 157 ILE B O 1
ATOM 3142 N N . LEU B 1 158 ? 8.18 -23.016 -9.148 1 96.38 158 LEU B N 1
ATOM 3143 C CA . LEU B 1 158 ? 8.273 -23.984 -8.047 1 96.38 158 LEU B CA 1
ATOM 3144 C C . LEU B 1 158 ? 9.719 -24.125 -7.582 1 96.38 158 LEU B C 1
ATOM 3146 O O . LEU B 1 158 ? 9.969 -24.281 -6.387 1 96.38 158 LEU B O 1
ATOM 3150 N N . ASP B 1 159 ? 10.648 -24.094 -8.523 1 95.5 159 ASP B N 1
ATOM 3151 C CA . ASP B 1 159 ? 12.062 -24.188 -8.18 1 95.5 159 ASP B CA 1
ATOM 3152 C C . ASP B 1 159 ? 12.492 -23 -7.316 1 95.5 159 ASP B C 1
ATOM 3154 O O . ASP B 1 159 ? 13.281 -23.156 -6.387 1 95.5 159 ASP B O 1
ATOM 3158 N N . ARG B 1 160 ? 11.898 -21.922 -7.602 1 92.5 160 ARG B N 1
ATOM 3159 C CA . ARG B 1 160 ? 12.32 -20.688 -6.953 1 92.5 160 ARG B CA 1
ATOM 3160 C C . ARG B 1 160 ? 11.641 -20.531 -5.594 1 92.5 160 ARG B C 1
ATOM 3162 O O . ARG B 1 160 ? 12.258 -20.047 -4.641 1 92.5 160 ARG B O 1
ATOM 3169 N N . HIS B 1 161 ? 10.383 -20.906 -5.477 1 92.69 161 HIS B N 1
ATOM 3170 C CA . HIS B 1 161 ? 9.609 -20.531 -4.297 1 92.69 161 HIS B CA 1
ATOM 3171 C C . HIS B 1 161 ? 9.227 -21.75 -3.469 1 92.69 161 HIS B C 1
ATOM 3173 O O . HIS B 1 161 ? 8.781 -21.609 -2.326 1 92.69 161 HIS B O 1
ATOM 3179 N N . GLY B 1 162 ? 9.344 -22.922 -4.027 1 93.94 162 GLY B N 1
ATOM 3180 C CA . GLY B 1 162 ? 9.086 -24.156 -3.303 1 93.94 162 GLY B CA 1
ATOM 3181 C C . GLY B 1 162 ? 7.609 -24.469 -3.158 1 93.94 162 GLY B C 1
ATOM 3182 O O . GLY B 1 162 ? 6.77 -23.812 -3.781 1 93.94 162 GLY B O 1
ATOM 3183 N N . LEU B 1 163 ? 7.305 -25.531 -2.43 1 97.19 163 LEU B N 1
ATOM 3184 C CA . LEU B 1 163 ? 5.965 -26.031 -2.145 1 97.19 163 LEU B CA 1
ATOM 3185 C C . LEU B 1 163 ? 5.781 -26.266 -0.651 1 97.19 163 LEU B C 1
ATOM 3187 O O . LEU B 1 163 ? 5.363 -27.359 -0.244 1 97.19 163 LEU B O 1
ATOM 3191 N N . ALA B 1 164 ? 6.07 -25.219 0.086 1 96.81 164 ALA B N 1
ATOM 3192 C CA . ALA B 1 164 ? 6.023 -25.359 1.539 1 96.81 164 ALA B CA 1
ATOM 3193 C C . ALA B 1 164 ? 4.613 -25.703 2.012 1 96.81 164 ALA B C 1
ATOM 3195 O O . ALA B 1 164 ? 3.629 -25.172 1.485 1 96.81 164 ALA B O 1
ATOM 3196 N N . ALA B 1 165 ? 4.48 -26.547 3.051 1 98.19 165 ALA B N 1
ATOM 3197 C CA . ALA B 1 165 ? 3.186 -26.891 3.625 1 98.19 165 ALA B CA 1
ATOM 3198 C C . ALA B 1 165 ? 2.65 -25.766 4.508 1 98.19 165 ALA B C 1
ATOM 3200 O O . ALA B 1 165 ? 3.373 -25.234 5.348 1 98.19 165 ALA B O 1
ATOM 3201 N N . CYS B 1 166 ? 1.426 -25.422 4.301 1 97.81 166 CYS B N 1
ATOM 3202 C CA . CYS B 1 166 ? 0.726 -24.516 5.199 1 97.81 166 CYS B CA 1
ATOM 3203 C C . CYS B 1 166 ? -0.117 -25.297 6.207 1 97.81 166 CYS B C 1
ATOM 3205 O O . CYS B 1 166 ? -0.237 -24.875 7.363 1 97.81 166 CYS B O 1
ATOM 3207 N N . THR B 1 167 ? -0.75 -26.281 5.766 1 98 167 THR B N 1
ATOM 3208 C CA . THR B 1 167 ? -1.55 -27.203 6.562 1 98 167 THR B CA 1
ATOM 3209 C C . THR B 1 167 ? -1.291 -28.656 6.141 1 98 167 THR B C 1
ATOM 3211 O O . THR B 1 167 ? -0.482 -28.906 5.246 1 98 167 THR B O 1
ATOM 3214 N N . GLY B 1 168 ? -1.979 -29.516 6.809 1 97.38 168 GLY B N 1
ATOM 3215 C CA . GLY B 1 168 ? -1.883 -30.922 6.457 1 97.38 168 GLY B CA 1
ATOM 3216 C C . GLY B 1 168 ? -2.484 -31.234 5.102 1 97.38 168 GLY B C 1
ATOM 3217 O O . GLY B 1 168 ? -2.213 -32.281 4.527 1 97.38 168 GLY B O 1
ATOM 3218 N N . SER B 1 169 ? -3.275 -30.359 4.559 1 97.94 169 SER B N 1
ATOM 3219 C CA . SER B 1 169 ? -3.975 -30.594 3.299 1 97.94 169 SER B CA 1
ATOM 3220 C C . SER B 1 169 ? -3.254 -29.922 2.135 1 97.94 169 SER B C 1
ATOM 3222 O O . SER B 1 169 ? -3.676 -30.047 0.983 1 97.94 169 SER B O 1
ATOM 3224 N N . THR B 1 170 ? -2.145 -29.281 2.357 1 98.56 170 THR B N 1
ATOM 3225 C CA . THR B 1 170 ? -1.405 -28.578 1.31 1 98.56 170 THR B CA 1
ATOM 3226 C C . THR B 1 170 ? -0.76 -29.578 0.35 1 98.56 170 THR B C 1
ATOM 3228 O O . THR B 1 170 ? -0.195 -30.578 0.78 1 98.56 170 THR B O 1
ATOM 3231 N N . ILE B 1 171 ? -0.916 -29.297 -0.933 1 97.94 171 ILE B N 1
ATOM 3232 C CA . ILE B 1 171 ? -0.208 -30.094 -1.92 1 97.94 171 ILE B CA 1
ATOM 3233 C C . ILE B 1 171 ? 1.274 -29.734 -1.917 1 97.94 171 ILE B C 1
ATOM 3235 O O . ILE B 1 171 ? 1.642 -28.594 -2.232 1 97.94 171 ILE B O 1
ATOM 3239 N N . THR B 1 172 ? 2.17 -30.688 -1.575 1 98 172 THR B N 1
ATOM 3240 C CA . THR B 1 172 ? 3.592 -30.375 -1.465 1 98 172 THR B CA 1
ATOM 3241 C C . THR B 1 172 ? 4.402 -31.203 -2.463 1 98 172 THR B C 1
ATOM 3243 O O . THR B 1 172 ? 5.633 -31.141 -2.475 1 98 172 THR B O 1
ATOM 3246 N N . ASP B 1 173 ? 3.674 -31.953 -3.229 1 96.88 173 ASP B N 1
ATOM 3247 C CA . ASP B 1 173 ? 4.305 -32.781 -4.246 1 96.88 173 ASP B CA 1
ATOM 3248 C C . ASP B 1 173 ? 4.07 -32.219 -5.645 1 96.88 173 ASP B C 1
ATOM 3250 O O . ASP B 1 173 ? 2.938 -31.906 -6.008 1 96.88 173 ASP B O 1
ATOM 3254 N N . ARG B 1 174 ? 5.152 -32.188 -6.422 1 96.88 174 ARG B N 1
ATOM 3255 C CA . ARG B 1 174 ? 5.105 -31.578 -7.738 1 96.88 174 ARG B CA 1
ATOM 3256 C C . ARG B 1 174 ? 4.148 -32.312 -8.664 1 96.88 174 ARG B C 1
ATOM 3258 O O . ARG B 1 174 ? 3.342 -31.688 -9.359 1 96.88 174 ARG B O 1
ATOM 3265 N N . GLU B 1 175 ? 4.297 -33.562 -8.719 1 96.62 175 GLU B N 1
ATOM 3266 C CA . GLU B 1 175 ? 3.461 -34.344 -9.617 1 96.62 175 GLU B CA 1
ATOM 3267 C C . GLU B 1 175 ? 1.981 -34.188 -9.281 1 96.62 175 GLU B C 1
ATOM 3269 O O . GLU B 1 175 ? 1.153 -34 -10.172 1 96.62 175 GLU B O 1
ATOM 3274 N N . THR B 1 176 ? 1.68 -34.281 -7.988 1 97.81 176 THR B N 1
ATOM 3275 C CA . THR B 1 176 ? 0.304 -34.094 -7.539 1 97.81 176 THR B CA 1
ATOM 3276 C C . THR B 1 176 ? -0.204 -32.719 -7.91 1 97.81 176 THR B C 1
ATOM 3278 O O . THR B 1 176 ? -1.353 -32.562 -8.328 1 97.81 176 THR B O 1
ATOM 3281 N N . LEU B 1 177 ? 0.64 -31.703 -7.723 1 98.19 177 LEU B N 1
ATOM 3282 C CA . LEU B 1 177 ? 0.245 -30.359 -8.078 1 98.19 177 LEU B CA 1
ATOM 3283 C C . LEU B 1 177 ? -0.039 -30.25 -9.57 1 98.19 177 LEU B C 1
ATOM 3285 O O . LEU B 1 177 ? -1.035 -29.641 -9.977 1 98.19 177 LEU B O 1
ATOM 3289 N N . LEU B 1 178 ? 0.836 -30.797 -10.414 1 97.25 178 LEU B N 1
ATOM 3290 C CA . LEU B 1 178 ? 0.655 -30.719 -11.859 1 97.25 178 LEU B CA 1
ATOM 3291 C C . LEU B 1 178 ? -0.65 -31.391 -12.273 1 97.25 178 LEU B C 1
ATOM 3293 O O . LEU B 1 178 ? -1.335 -30.922 -13.18 1 97.25 178 LEU B O 1
ATOM 3297 N N . GLU B 1 179 ? -0.96 -32.5 -11.609 1 97.62 179 GLU B N 1
ATOM 3298 C CA . GLU B 1 179 ? -2.236 -33.156 -11.875 1 97.62 179 GLU B CA 1
ATOM 3299 C C . GLU B 1 179 ? -3.41 -32.25 -11.5 1 97.62 179 GLU B C 1
ATOM 3301 O O . GLU B 1 179 ? -4.387 -32.156 -12.25 1 97.62 179 GLU B O 1
ATOM 3306 N N . GLU B 1 180 ? -3.305 -31.672 -10.344 1 98.06 180 GLU B N 1
ATOM 3307 C CA . GLU B 1 180 ? -4.328 -30.719 -9.906 1 98.06 180 GLU B CA 1
ATOM 3308 C C . GLU B 1 180 ? -4.477 -29.578 -10.906 1 98.06 180 GLU B C 1
ATOM 3310 O O . GLU B 1 180 ? -5.598 -29.188 -11.25 1 98.06 180 GLU B O 1
ATOM 3315 N N . LEU B 1 181 ? -3.404 -29.047 -11.383 1 98.5 181 LEU B N 1
ATOM 3316 C CA . LEU B 1 181 ? -3.434 -27.938 -12.312 1 98.5 181 LEU B CA 1
ATOM 3317 C C . LEU B 1 181 ? -4.055 -28.344 -13.641 1 98.5 181 LEU B C 1
ATOM 3319 O O . LEU B 1 181 ? -4.738 -27.547 -14.289 1 98.5 181 LEU B O 1
ATOM 3323 N N . ALA B 1 182 ? -3.791 -29.578 -14.062 1 97.56 182 ALA B N 1
ATOM 3324 C CA . ALA B 1 182 ? -4.43 -30.094 -15.273 1 97.56 182 ALA B CA 1
ATOM 3325 C C . ALA B 1 182 ? -5.949 -30.141 -15.109 1 97.56 182 ALA B C 1
ATOM 3327 O O . ALA B 1 182 ? -6.684 -29.797 -16.047 1 97.56 182 ALA B O 1
ATOM 3328 N N . SER B 1 183 ? -6.371 -30.594 -13.953 1 97.69 183 SER B N 1
ATOM 3329 C CA . SER B 1 183 ? -7.801 -30.609 -13.656 1 97.69 183 SER B CA 1
ATOM 3330 C C . SER B 1 183 ? -8.375 -29.188 -13.695 1 97.69 183 SER B C 1
ATOM 3332 O O . SER B 1 183 ? -9.453 -28.969 -14.25 1 97.69 183 SER B O 1
ATOM 3334 N N . VAL B 1 184 ? -7.664 -28.25 -13.133 1 98.12 184 VAL B N 1
ATOM 3335 C CA . VAL B 1 184 ? -8.086 -26.844 -13.102 1 98.12 184 VAL B CA 1
ATOM 3336 C C . VAL B 1 184 ? -8.211 -26.312 -14.531 1 98.12 184 VAL B C 1
ATOM 3338 O O . VAL B 1 184 ? -9.164 -25.594 -14.844 1 98.12 184 VAL B O 1
ATOM 3341 N N . ARG B 1 185 ? -7.301 -26.672 -15.391 1 96.88 185 ARG B N 1
ATOM 3342 C CA . ARG B 1 185 ? -7.359 -26.266 -16.797 1 96.88 185 ARG B CA 1
ATOM 3343 C C . ARG B 1 185 ? -8.641 -26.766 -17.453 1 96.88 185 ARG B C 1
ATOM 3345 O O . ARG B 1 185 ? -9.273 -26.031 -18.219 1 96.88 185 ARG B O 1
ATOM 3352 N N . SER B 1 186 ? -8.938 -27.953 -17.109 1 96.56 186 SER B N 1
ATOM 3353 C CA . SER B 1 186 ? -10.07 -28.609 -17.75 1 96.56 186 SER B CA 1
ATOM 3354 C C . SER B 1 186 ? -11.391 -28.047 -17.25 1 96.56 186 SER B C 1
ATOM 3356 O O . SER B 1 186 ? -12.336 -27.844 -18.016 1 96.56 186 SER B O 1
ATOM 3358 N N . THR B 1 187 ? -11.508 -27.75 -15.961 1 96.19 187 THR B N 1
ATOM 3359 C CA . THR B 1 187 ? -12.766 -27.344 -15.352 1 96.19 187 THR B CA 1
ATOM 3360 C C . THR B 1 187 ? -12.914 -25.828 -15.398 1 96.19 187 THR B C 1
ATOM 3362 O O . THR B 1 187 ? -14.023 -25.297 -15.273 1 96.19 187 THR B O 1
ATOM 3365 N N . GLY B 1 188 ? -11.758 -25.125 -15.414 1 96.94 188 GLY B N 1
ATOM 3366 C CA . GLY B 1 188 ? -11.781 -23.672 -15.508 1 96.94 188 GLY B CA 1
ATOM 3367 C C . GLY B 1 188 ? -11.844 -22.984 -14.156 1 96.94 188 GLY B C 1
ATOM 3368 O O . GLY B 1 188 ? -12.039 -21.781 -14.078 1 96.94 188 GLY B O 1
ATOM 3369 N N . HIS B 1 189 ? -11.836 -23.797 -13.086 1 98.31 189 HIS B N 1
ATOM 3370 C CA . HIS B 1 189 ? -11.836 -23.25 -11.734 1 98.31 189 HIS B CA 1
ATOM 3371 C C . HIS B 1 189 ? -11.039 -24.125 -10.773 1 98.31 189 HIS B C 1
ATOM 3373 O O . HIS B 1 189 ? -10.672 -25.25 -11.125 1 98.31 189 HIS B O 1
ATOM 3379 N N . ALA B 1 190 ? -10.688 -23.562 -9.656 1 98.62 190 ALA B N 1
ATOM 3380 C CA . ALA B 1 190 ? -10 -24.312 -8.609 1 98.62 190 ALA B CA 1
ATOM 3381 C C . ALA B 1 190 ? -10.727 -24.172 -7.273 1 98.62 190 ALA B C 1
ATOM 3383 O O . ALA B 1 190 ? -11.352 -23.141 -7.004 1 98.62 190 ALA B O 1
ATOM 3384 N N . ILE B 1 191 ? -10.664 -25.188 -6.508 1 98.31 191 ILE B N 1
ATOM 3385 C CA . ILE B 1 191 ? -11.172 -25.172 -5.141 1 98.31 191 ILE B CA 1
ATOM 3386 C C . ILE B 1 191 ? -10.023 -25.422 -4.16 1 98.31 191 ILE B C 1
ATOM 3388 O O . ILE B 1 191 ? -9.227 -26.344 -4.348 1 98.31 191 ILE B O 1
ATOM 3392 N N . GLY B 1 192 ? -9.812 -24.531 -3.268 1 98.06 192 GLY B N 1
ATOM 3393 C CA . GLY B 1 192 ? -8.938 -24.75 -2.127 1 98.06 192 GLY B CA 1
ATOM 3394 C C . GLY B 1 192 ? -9.664 -25.297 -0.912 1 98.06 192 GLY B C 1
ATOM 3395 O O . GLY B 1 192 ? -10.617 -24.672 -0.428 1 98.06 192 GLY B O 1
ATOM 3396 N N . ASP B 1 193 ? -9.242 -26.375 -0.472 1 98 193 ASP B N 1
ATOM 3397 C CA . ASP B 1 193 ? -9.891 -27.047 0.651 1 98 193 ASP B CA 1
ATOM 3398 C C . ASP B 1 193 ? -8.922 -27.219 1.82 1 98 193 ASP B C 1
ATOM 3400 O O . ASP B 1 193 ? -8.273 -28.25 1.944 1 98 193 ASP B O 1
ATOM 3404 N N . GLU B 1 194 ? -8.891 -26.188 2.633 1 97.94 194 GLU B N 1
ATOM 3405 C CA . GLU B 1 194 ? -8.117 -26.156 3.869 1 97.94 194 GLU B CA 1
ATOM 3406 C C . GLU B 1 194 ? -6.629 -26.328 3.59 1 97.94 194 GLU B C 1
ATOM 3408 O O . GLU B 1 194 ? -5.922 -27 4.352 1 97.94 194 GLU B O 1
ATOM 3413 N N . GLU B 1 195 ? -6.188 -25.828 2.496 1 98.12 195 GLU B N 1
ATOM 3414 C CA . GLU B 1 195 ? -4.797 -26.016 2.08 1 98.12 195 GLU B CA 1
ATOM 3415 C C . GLU B 1 195 ? -3.91 -24.906 2.639 1 98.12 195 GLU B C 1
ATOM 3417 O O . GLU B 1 195 ? -2.777 -25.156 3.055 1 98.12 195 GLU B O 1
ATOM 3422 N N . ARG B 1 196 ? -4.398 -23.641 2.572 1 97.31 196 ARG B N 1
ATOM 3423 C CA . ARG B 1 196 ? -3.629 -22.516 3.092 1 97.31 196 ARG B CA 1
ATOM 3424 C C . ARG B 1 196 ? -3.893 -22.312 4.582 1 97.31 196 ARG B C 1
ATOM 3426 O O . ARG B 1 196 ? -2.982 -21.969 5.336 1 97.31 196 ARG B O 1
ATOM 3433 N N . LEU B 1 197 ? -5.059 -22.5 5 1 96.75 197 LEU B N 1
ATOM 3434 C CA . LEU B 1 197 ? -5.527 -22.297 6.367 1 96.75 197 LEU B CA 1
ATOM 3435 C C . LEU B 1 197 ? -6.57 -23.359 6.738 1 96.75 197 LEU B C 1
ATOM 3437 O O . LEU B 1 197 ? -7.523 -23.578 5.988 1 96.75 197 LEU B O 1
ATOM 3441 N N . ARG B 1 198 ? -6.359 -23.984 7.906 1 96.38 198 ARG B N 1
ATOM 3442 C CA . ARG B 1 198 ? -7.336 -24.969 8.367 1 96.38 198 ARG B CA 1
ATOM 3443 C C . ARG B 1 198 ? -8.695 -24.312 8.609 1 96.38 198 ARG B C 1
ATOM 3445 O O . ARG B 1 198 ? -8.773 -23.219 9.156 1 96.38 198 ARG B O 1
ATOM 3452 N N . GLY B 1 199 ? -9.711 -24.969 8.156 1 96.25 199 GLY B N 1
ATOM 3453 C CA . GLY B 1 199 ? -11.062 -24.484 8.383 1 96.25 199 GLY B CA 1
ATOM 3454 C C . GLY B 1 199 ? -11.523 -23.484 7.344 1 96.25 199 GLY B C 1
ATOM 3455 O O . GLY B 1 199 ? -12.602 -22.906 7.473 1 96.25 199 GLY B O 1
ATOM 3456 N N . VAL B 1 200 ? -10.703 -23.312 6.277 1 96.88 200 VAL B N 1
ATOM 3457 C CA . VAL B 1 200 ? -11.023 -22.312 5.27 1 96.88 200 VAL B CA 1
ATOM 3458 C C . VAL B 1 200 ? -11.086 -22.969 3.891 1 96.88 200 VAL B C 1
ATOM 3460 O O . VAL B 1 200 ? -10.242 -23.812 3.561 1 96.88 200 VAL B O 1
ATOM 3463 N N . ARG B 1 201 ? -12.078 -22.609 3.111 1 97.62 201 ARG B N 1
ATOM 3464 C CA . ARG B 1 201 ? -12.211 -23.031 1.724 1 97.62 201 ARG B CA 1
ATOM 3465 C C . ARG B 1 201 ? -12.32 -21.828 0.788 1 97.62 201 ARG B C 1
ATOM 3467 O O . ARG B 1 201 ? -12.656 -20.734 1.221 1 97.62 201 ARG B O 1
ATOM 3474 N N . SER B 1 202 ? -11.984 -22.078 -0.403 1 98.19 202 SER B N 1
ATOM 3475 C CA . SER B 1 202 ? -12.102 -21.031 -1.419 1 98.19 202 SER B CA 1
ATOM 3476 C C . SER B 1 202 ? -12.383 -21.641 -2.793 1 98.19 202 SER B C 1
ATOM 3478 O O . SER B 1 202 ? -12.148 -22.828 -3.021 1 98.19 202 SER B O 1
ATOM 3480 N N . VAL B 1 203 ? -12.93 -20.859 -3.641 1 98.69 203 VAL B N 1
ATOM 3481 C CA . VAL B 1 203 ? -13.062 -21.172 -5.062 1 98.69 203 VAL B CA 1
ATOM 3482 C C . VAL B 1 203 ? -12.625 -19.969 -5.895 1 98.69 203 VAL B C 1
ATOM 3484 O O . VAL B 1 203 ? -12.852 -18.812 -5.5 1 98.69 203 VAL B O 1
ATOM 3487 N N . ALA B 1 204 ? -11.969 -20.203 -6.941 1 98.75 204 ALA B N 1
ATOM 3488 C CA . ALA B 1 204 ? -11.484 -19.109 -7.781 1 98.75 204 ALA B CA 1
ATOM 3489 C C . ALA B 1 204 ? -11.516 -19.5 -9.258 1 98.75 204 ALA B C 1
ATOM 3491 O O . ALA B 1 204 ? -11.438 -20.688 -9.594 1 98.75 204 ALA B O 1
ATOM 3492 N N . THR B 1 205 ? -11.641 -18.562 -10.102 1 98.56 205 THR B N 1
ATOM 3493 C CA . THR B 1 205 ? -11.578 -18.703 -11.555 1 98.56 205 THR B CA 1
ATOM 3494 C C . THR B 1 205 ? -10.664 -17.641 -12.156 1 98.56 205 THR B C 1
ATOM 3496 O O . THR B 1 205 ? -10.453 -16.578 -11.57 1 98.56 205 THR B O 1
ATOM 3499 N N . PRO B 1 206 ? -10.078 -17.938 -13.305 1 98.25 206 PRO B N 1
ATOM 3500 C CA . PRO B 1 206 ? -9.188 -16.953 -13.93 1 98.25 206 PRO B CA 1
ATOM 3501 C C . PRO B 1 206 ? -9.953 -15.828 -14.609 1 98.25 206 PRO B C 1
ATOM 3503 O O . PRO B 1 206 ? -11.023 -16.047 -15.172 1 98.25 206 PRO B O 1
ATOM 3506 N N . VAL B 1 207 ? -9.484 -14.656 -14.445 1 97.38 207 VAL B N 1
ATOM 3507 C CA . VAL B 1 207 ? -9.914 -13.516 -15.242 1 97.38 207 VAL B CA 1
ATOM 3508 C C . VAL B 1 207 ? -8.992 -13.352 -16.453 1 97.38 207 VAL B C 1
ATOM 3510 O O . VAL B 1 207 ? -7.777 -13.18 -16.297 1 97.38 207 VAL B O 1
ATOM 3513 N N . ARG B 1 208 ? -9.57 -13.344 -17.656 1 95.44 208 ARG B N 1
ATOM 3514 C CA . ARG B 1 208 ? -8.75 -13.367 -18.859 1 95.44 208 ARG B CA 1
ATOM 3515 C C . ARG B 1 208 ? -8.906 -12.062 -19.641 1 95.44 208 ARG B C 1
ATOM 3517 O O . ARG B 1 208 ? -9.961 -11.43 -19.609 1 95.44 208 ARG B O 1
ATOM 3524 N N . ASN B 1 209 ? -7.785 -11.695 -20.266 1 93.06 209 ASN B N 1
ATOM 3525 C CA . ASN B 1 209 ? -7.855 -10.555 -21.172 1 93.06 209 ASN B CA 1
ATOM 3526 C C . ASN B 1 209 ? -8.359 -10.961 -22.547 1 93.06 209 ASN B C 1
ATOM 3528 O O . ASN B 1 209 ? -8.781 -12.109 -22.75 1 93.06 209 ASN B O 1
ATOM 3532 N N . GLU B 1 210 ? -8.266 -9.984 -23.484 1 90.94 210 GLU B N 1
ATOM 3533 C CA . GLU B 1 210 ? -8.812 -10.211 -24.828 1 90.94 210 GLU B CA 1
ATOM 3534 C C . GLU B 1 210 ? -8.039 -11.305 -25.562 1 90.94 210 GLU B C 1
ATOM 3536 O O . GLU B 1 210 ? -8.57 -11.922 -26.484 1 90.94 210 GLU B O 1
ATOM 3541 N N . ARG B 1 211 ? -6.863 -11.602 -25.141 1 91.88 211 ARG B N 1
ATOM 3542 C CA . ARG B 1 211 ? -6.027 -12.609 -25.781 1 91.88 211 ARG B CA 1
ATOM 3543 C C . ARG B 1 211 ? -6.219 -13.977 -25.141 1 91.88 211 ARG B C 1
ATOM 3545 O O . ARG B 1 211 ? -5.555 -14.945 -25.516 1 91.88 211 ARG B O 1
ATOM 3552 N N . GLY B 1 212 ? -7.055 -13.984 -24.109 1 92.81 212 GLY B N 1
ATOM 3553 C CA . GLY B 1 212 ? -7.344 -15.242 -23.453 1 92.81 212 GLY B CA 1
ATOM 3554 C C . GLY B 1 212 ? -6.359 -15.578 -22.344 1 92.81 212 GLY B C 1
ATOM 3555 O O . GLY B 1 212 ? -6.367 -16.688 -21.828 1 92.81 212 GLY B O 1
ATOM 3556 N N . VAL B 1 213 ? -5.547 -14.734 -22.031 1 93.5 213 VAL B N 1
ATOM 3557 C CA . VAL B 1 213 ? -4.523 -14.945 -21.016 1 93.5 213 VAL B CA 1
ATOM 3558 C C . VAL B 1 213 ? -5.062 -14.531 -19.656 1 93.5 213 VAL B C 1
ATOM 3560 O O . VAL B 1 213 ? -5.707 -13.484 -19.516 1 93.5 213 VAL B O 1
ATOM 3563 N N . ALA B 1 214 ? -4.797 -15.352 -18.641 1 95.88 214 ALA B N 1
ATOM 3564 C CA . ALA B 1 214 ? -5.23 -15.023 -17.297 1 95.88 214 ALA B CA 1
ATOM 3565 C C . ALA B 1 214 ? -4.438 -13.852 -16.719 1 95.88 214 ALA B C 1
ATOM 3567 O O . ALA B 1 214 ? -3.221 -13.945 -16.547 1 95.88 214 ALA B O 1
ATOM 3568 N N . VAL B 1 215 ? -5.09 -12.766 -16.406 1 95.12 215 VAL B N 1
ATOM 3569 C CA . VAL B 1 215 ? -4.434 -11.578 -15.859 1 95.12 215 VAL B CA 1
ATOM 3570 C C . VAL B 1 215 ? -4.688 -11.492 -14.359 1 95.12 215 VAL B C 1
ATOM 3572 O O . VAL B 1 215 ? -4.133 -10.633 -13.672 1 95.12 215 VAL B O 1
ATOM 3575 N N . GLY B 1 216 ? -5.473 -12.344 -13.836 1 97.31 216 GLY B N 1
ATOM 3576 C CA . GLY B 1 216 ? -5.797 -12.461 -12.422 1 97.31 216 GLY B CA 1
ATOM 3577 C C . GLY B 1 216 ? -6.73 -13.617 -12.125 1 97.31 216 GLY B C 1
ATOM 3578 O O . GLY B 1 216 ? -7.082 -14.391 -13.016 1 97.31 216 GLY B O 1
ATOM 3579 N N . ALA B 1 217 ? -7.012 -13.789 -10.883 1 98.38 217 ALA B N 1
ATOM 3580 C CA . ALA B 1 217 ? -7.988 -14.758 -10.398 1 98.38 217 ALA B CA 1
ATOM 3581 C C . ALA B 1 217 ? -8.977 -14.109 -9.438 1 98.38 217 ALA B C 1
ATOM 3583 O O . ALA B 1 217 ? -8.586 -13.32 -8.578 1 98.38 217 ALA B O 1
ATOM 3584 N N . VAL B 1 218 ? -10.219 -14.375 -9.625 1 98.38 218 VAL B N 1
ATOM 3585 C CA . VAL B 1 218 ? -11.25 -13.867 -8.734 1 98.38 218 VAL B CA 1
ATOM 3586 C C . VAL B 1 218 ? -11.93 -15.023 -8.008 1 98.38 218 VAL B C 1
ATOM 3588 O O . VAL B 1 218 ? -12.094 -16.109 -8.578 1 98.38 218 VAL B O 1
ATOM 3591 N N . GLY B 1 219 ? -12.297 -14.797 -6.793 1 98.25 219 GLY B N 1
ATOM 3592 C CA . GLY B 1 219 ? -12.93 -15.875 -6.051 1 98.25 219 GLY B CA 1
ATOM 3593 C C . GLY B 1 219 ? -13.398 -15.445 -4.672 1 98.25 219 GLY B C 1
ATOM 3594 O O . GLY B 1 219 ? -13.414 -14.258 -4.355 1 98.25 219 GLY B O 1
ATOM 3595 N N . VAL B 1 220 ? -13.867 -16.453 -3.965 1 97.94 220 VAL B N 1
ATOM 3596 C CA . VAL B 1 220 ? -14.414 -16.266 -2.627 1 97.94 220 VAL B CA 1
ATOM 3597 C C . VAL B 1 220 ? -13.703 -17.172 -1.636 1 97.94 220 VAL B C 1
ATOM 3599 O O . VAL B 1 220 ? -13.258 -18.266 -2 1 97.94 220 VAL B O 1
ATOM 3602 N N . THR B 1 221 ? -13.516 -16.719 -0.478 1 97.75 221 THR B N 1
ATOM 3603 C CA . THR B 1 221 ? -12.906 -17.453 0.626 1 97.75 221 THR B CA 1
ATOM 3604 C C . THR B 1 221 ? -13.766 -17.344 1.883 1 97.75 221 THR B C 1
ATOM 3606 O O . THR B 1 221 ? -14.297 -16.281 2.188 1 97.75 221 THR B O 1
ATOM 3609 N N . GLY B 1 222 ? -13.883 -18.438 2.643 1 96.75 222 GLY B N 1
ATOM 3610 C CA . GLY B 1 222 ? -14.656 -18.422 3.875 1 96.75 222 GLY B CA 1
ATOM 3611 C C . GLY B 1 222 ? -14.516 -19.703 4.676 1 96.75 222 GLY B C 1
ATOM 3612 O O . GLY B 1 222 ? -13.75 -20.594 4.305 1 96.75 222 GLY B O 1
ATOM 3613 N N . PRO B 1 223 ? -15.203 -19.766 5.734 1 96.19 223 PRO B N 1
ATOM 3614 C CA . PRO B 1 223 ? -15.109 -20.953 6.59 1 96.19 223 PRO B CA 1
ATOM 3615 C C . PRO B 1 223 ? -15.75 -22.188 5.961 1 96.19 223 PRO B C 1
ATOM 3617 O O . PRO B 1 223 ? -16.766 -22.078 5.273 1 96.19 223 PRO B O 1
ATOM 3620 N N . THR B 1 224 ? -15.203 -23.344 6.301 1 95.75 224 THR B N 1
ATOM 3621 C CA . THR B 1 224 ? -15.711 -24.609 5.77 1 95.75 224 THR B CA 1
ATOM 3622 C C . THR B 1 224 ? -17.141 -24.844 6.23 1 95.75 224 THR B C 1
ATOM 3624 O O . THR B 1 224 ? -17.906 -25.547 5.559 1 95.75 224 THR B O 1
ATOM 3627 N N . SER B 1 225 ? -17.516 -24.25 7.344 1 94.88 225 SER B N 1
ATOM 3628 C CA . SER B 1 225 ? -18.859 -24.422 7.891 1 94.88 225 SER B CA 1
ATOM 3629 C C . SER B 1 225 ? -19.906 -23.781 6.996 1 94.88 225 SER B C 1
ATOM 3631 O O . SER B 1 225 ? -21.031 -24.266 6.902 1 94.88 225 SER B O 1
ATOM 3633 N N . ARG B 1 226 ? -19.5 -22.75 6.32 1 95.12 226 ARG B N 1
ATOM 3634 C CA . ARG B 1 226 ? -20.453 -22.016 5.473 1 95.12 226 ARG B CA 1
ATOM 3635 C C . ARG B 1 226 ? -20.219 -22.344 4 1 95.12 226 ARG B C 1
ATOM 3637 O O . ARG B 1 226 ? -21.172 -22.422 3.221 1 95.12 226 ARG B O 1
ATOM 3644 N N . LEU B 1 227 ? -18.969 -22.531 3.701 1 95.94 227 LEU B N 1
ATOM 3645 C CA . LEU B 1 227 ? -18.625 -22.859 2.324 1 95.94 227 LEU B CA 1
ATOM 3646 C C . LEU B 1 227 ? -18.453 -24.375 2.16 1 95.94 227 LEU B C 1
ATOM 3648 O O . LEU B 1 227 ? -17.328 -24.859 2.023 1 95.94 227 LEU B O 1
ATOM 3652 N N . THR B 1 228 ? -19.625 -25 2.051 1 96.5 228 THR B N 1
ATOM 3653 C CA . THR B 1 228 ? -19.594 -26.438 1.778 1 96.5 228 THR B CA 1
ATOM 3654 C C . THR B 1 228 ? -19.156 -26.703 0.343 1 96.5 228 THR B C 1
ATOM 3656 O O . THR B 1 228 ? -19.219 -25.812 -0.51 1 96.5 228 THR B O 1
ATOM 3659 N N . LEU B 1 229 ? -18.734 -27.891 0.112 1 96 229 LEU B N 1
ATOM 3660 C CA . LEU B 1 229 ? -18.297 -28.234 -1.236 1 96 229 LEU B CA 1
ATOM 3661 C C . LEU B 1 229 ? -19.438 -28.109 -2.232 1 96 229 LEU B C 1
ATOM 3663 O O . LEU B 1 229 ? -19.219 -27.703 -3.379 1 96 229 LEU B O 1
ATOM 3667 N N . GLU B 1 230 ? -20.594 -28.422 -1.799 1 95.62 230 GLU B N 1
ATOM 3668 C CA . GLU B 1 230 ? -21.781 -28.281 -2.641 1 95.62 230 GLU B CA 1
ATOM 3669 C C . GLU B 1 230 ? -22.016 -26.828 -3.023 1 95.62 230 GLU B C 1
ATOM 3671 O O . GLU B 1 230 ? -22.266 -26.516 -4.191 1 95.62 2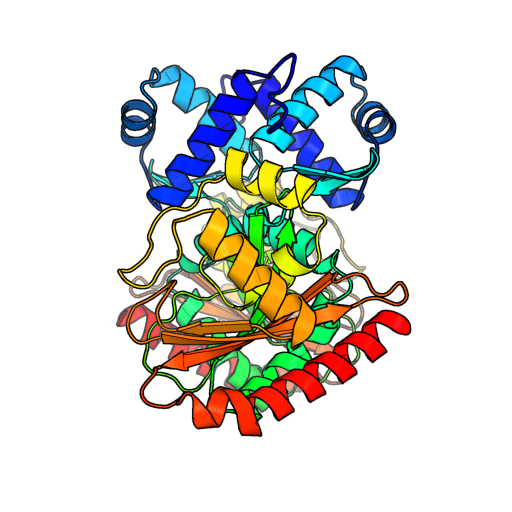30 GLU B O 1
ATOM 3676 N N . ARG B 1 231 ? -21.859 -26.016 -2.025 1 95.56 231 ARG B N 1
ATOM 3677 C CA . ARG B 1 231 ? -22.047 -24.594 -2.266 1 95.56 231 ARG B CA 1
ATOM 3678 C C . ARG B 1 231 ? -20.969 -24.031 -3.18 1 95.56 231 ARG B C 1
ATOM 3680 O O . ARG B 1 231 ? -21.25 -23.234 -4.078 1 95.56 231 ARG B O 1
ATOM 3687 N N . LEU B 1 232 ? -19.797 -24.484 -2.975 1 96.88 232 LEU B N 1
ATOM 3688 C CA . LEU B 1 232 ? -18.656 -24.016 -3.74 1 96.88 232 LEU B CA 1
ATOM 3689 C C . LEU B 1 232 ? -18.766 -24.406 -5.207 1 96.88 232 LEU B C 1
ATOM 3691 O O . LEU B 1 232 ? -18.359 -23.656 -6.094 1 96.88 232 LEU B O 1
ATOM 3695 N N . ARG B 1 233 ? -19.344 -25.531 -5.469 1 95.44 233 ARG B N 1
ATOM 3696 C CA . ARG B 1 233 ? -19.453 -26.047 -6.832 1 95.44 233 ARG B CA 1
ATOM 3697 C C . ARG B 1 233 ? -20.766 -25.578 -7.484 1 95.44 233 ARG B C 1
ATOM 3699 O O . ARG B 1 233 ? -20.984 -25.828 -8.672 1 95.44 233 ARG B O 1
ATOM 3706 N N . GLY B 1 234 ? -21.578 -24.922 -6.738 1 96.31 234 GLY B N 1
ATOM 3707 C CA . GLY B 1 234 ? -22.875 -24.5 -7.219 1 96.31 234 GLY B CA 1
ATOM 3708 C C . GLY B 1 234 ? -23.031 -23 -7.277 1 96.31 234 GLY B C 1
ATOM 3709 O O . GLY B 1 234 ? -22.406 -22.328 -8.102 1 96.31 234 GLY B O 1
ATOM 3710 N N . SER B 1 235 ? -23.812 -22.547 -6.281 1 96.81 235 SER B N 1
ATOM 3711 C CA . SER B 1 235 ? -24.25 -21.156 -6.324 1 96.81 235 SER B CA 1
ATOM 3712 C C . SER B 1 235 ? -23.062 -20.203 -6.215 1 96.81 235 SER B C 1
ATOM 3714 O O . SER B 1 235 ? -23.031 -19.156 -6.867 1 96.81 235 SER B O 1
ATOM 3716 N N . VAL B 1 236 ? -22.125 -20.578 -5.434 1 98 236 VAL B N 1
ATOM 3717 C CA . VAL B 1 236 ? -20.984 -19.703 -5.23 1 98 236 VAL B CA 1
ATOM 3718 C C . VAL B 1 236 ? -20.141 -19.641 -6.504 1 98 236 VAL B C 1
ATOM 3720 O O . VAL B 1 236 ? -19.719 -18.562 -6.93 1 98 236 VAL B O 1
ATOM 3723 N N . LEU B 1 237 ? -19.906 -20.766 -7.059 1 98.06 237 LEU B N 1
ATOM 3724 C CA . LEU B 1 237 ? -19.156 -20.797 -8.305 1 98.06 237 LEU B CA 1
ATOM 3725 C C . LEU B 1 237 ? -19.859 -19.984 -9.391 1 98.06 237 LEU B C 1
ATOM 3727 O O . LEU B 1 237 ? -19.203 -19.297 -10.172 1 98.06 237 LEU B O 1
ATOM 3731 N N . GLU B 1 238 ? -21.172 -20.109 -9.43 1 98.12 238 GLU B N 1
ATOM 3732 C CA . GLU B 1 238 ? -21.953 -19.344 -10.391 1 98.12 238 GLU B CA 1
ATOM 3733 C C . GLU B 1 238 ? -21.75 -17.844 -10.195 1 98.12 238 GLU B C 1
ATOM 3735 O O . GLU B 1 238 ? -21.516 -17.109 -11.156 1 98.12 238 GLU B O 1
ATOM 3740 N N . SER B 1 239 ? -21.797 -17.422 -8.969 1 98.38 239 SER B N 1
ATOM 3741 C CA . SER B 1 239 ? -21.594 -16.016 -8.641 1 98.38 239 SER B CA 1
ATOM 3742 C C . SER B 1 239 ? -20.188 -15.555 -9.016 1 98.38 239 SER B C 1
ATOM 3744 O O . SER B 1 239 ? -20 -14.453 -9.539 1 98.38 239 SER B O 1
ATOM 3746 N N . VAL B 1 240 ? -19.203 -16.391 -8.742 1 98.56 240 VAL B N 1
ATOM 3747 C CA . VAL B 1 240 ? -17.812 -16.078 -9.062 1 98.56 240 VAL B CA 1
ATOM 3748 C C . VAL B 1 240 ? -17.641 -15.969 -10.57 1 98.56 240 VAL B C 1
ATOM 3750 O O . VAL B 1 240 ? -16.984 -15.047 -11.062 1 98.56 240 VAL B O 1
ATOM 3753 N N . THR B 1 241 ? -18.234 -16.875 -11.273 1 98.06 241 THR B N 1
ATOM 3754 C CA . THR B 1 241 ? -18.141 -16.891 -12.727 1 98.06 241 THR B CA 1
ATOM 3755 C C . THR B 1 241 ? -18.797 -15.648 -13.328 1 98.06 241 THR B C 1
ATOM 3757 O O . THR B 1 241 ? -18.266 -15.039 -14.25 1 98.06 241 THR B O 1
ATOM 3760 N N . ASP B 1 242 ? -19.953 -15.32 -12.812 1 97.75 242 ASP B N 1
ATOM 3761 C CA . ASP B 1 242 ? -20.641 -14.109 -13.258 1 97.75 242 ASP B CA 1
ATOM 3762 C C . ASP B 1 242 ? -19.781 -12.875 -13.039 1 97.75 242 ASP B C 1
ATOM 3764 O O . ASP B 1 242 ? -19.688 -12.008 -13.914 1 97.75 242 ASP B O 1
ATOM 3768 N N . THR B 1 243 ? -19.219 -12.812 -11.883 1 97.56 243 THR B N 1
ATOM 3769 C CA . THR B 1 243 ? -18.344 -11.688 -11.539 1 97.56 243 THR B CA 1
ATOM 3770 C C . THR B 1 243 ? -17.156 -11.617 -12.484 1 97.56 243 THR B C 1
ATOM 3772 O O . THR B 1 243 ? -16.812 -10.547 -12.977 1 97.56 243 THR B O 1
ATOM 3775 N N . LYS B 1 244 ? -16.547 -12.742 -12.672 1 97.06 244 LYS B N 1
ATOM 3776 C CA . LYS B 1 244 ? -15.438 -12.852 -13.609 1 97.06 244 LYS B CA 1
ATOM 3777 C C . LYS B 1 244 ? -15.82 -12.312 -14.984 1 97.06 244 LYS B C 1
ATOM 3779 O O . LYS B 1 244 ? -15.055 -11.57 -15.594 1 97.06 244 LYS B O 1
ATOM 3784 N N . ASN B 1 245 ? -16.969 -12.656 -15.484 1 96.31 245 ASN B N 1
ATOM 3785 C CA . ASN B 1 245 ? -17.438 -12.219 -16.797 1 96.31 245 ASN B CA 1
ATOM 3786 C C . ASN B 1 245 ? -17.578 -10.703 -16.859 1 96.31 245 ASN B C 1
ATOM 3788 O O . ASN B 1 245 ? -17.188 -10.086 -17.859 1 96.31 245 ASN B O 1
ATOM 3792 N N . VAL B 1 246 ? -18.094 -10.164 -15.867 1 95.81 246 VAL B N 1
ATOM 3793 C CA . VAL B 1 246 ? -18.266 -8.711 -15.812 1 95.81 246 VAL B CA 1
ATOM 3794 C C . VAL B 1 246 ? -16.906 -8.031 -15.812 1 95.81 246 VAL B C 1
ATOM 3796 O O . VAL B 1 246 ? -16.688 -7.066 -16.547 1 95.81 246 VAL B O 1
ATOM 3799 N N . ILE B 1 247 ? -15.969 -8.523 -15.008 1 95.62 247 ILE B N 1
ATOM 3800 C CA . ILE B 1 247 ? -14.633 -7.938 -14.922 1 95.62 247 ILE B CA 1
ATOM 3801 C C . ILE B 1 247 ? -13.945 -8.039 -16.281 1 95.62 247 ILE B C 1
ATOM 3803 O O . ILE B 1 247 ? -13.312 -7.082 -16.734 1 95.62 247 ILE B O 1
ATOM 3807 N N . GLU B 1 248 ? -14.031 -9.164 -16.891 1 95.44 248 GLU B N 1
ATOM 3808 C CA . GLU B 1 248 ? -13.414 -9.367 -18.203 1 95.44 248 GLU B CA 1
ATOM 3809 C C . GLU B 1 248 ? -13.969 -8.391 -19.234 1 95.44 248 GLU B C 1
ATOM 3811 O O . GLU B 1 248 ? -13.227 -7.867 -20.062 1 95.44 248 GLU B O 1
ATOM 3816 N N . LEU B 1 249 ? -15.25 -8.156 -19.203 1 93.12 249 LEU B N 1
ATOM 3817 C CA . LEU B 1 249 ? -15.867 -7.191 -20.094 1 93.12 249 LEU B CA 1
ATOM 3818 C C . LEU B 1 249 ? -15.336 -5.785 -19.844 1 93.12 249 LEU B C 1
ATOM 3820 O O . LEU B 1 249 ? -15.062 -5.039 -20.781 1 93.12 249 LEU B O 1
ATOM 3824 N N . GLN B 1 250 ? -15.18 -5.438 -18.641 1 91.19 250 GLN B N 1
ATOM 3825 C CA . GLN B 1 250 ? -14.719 -4.109 -18.25 1 91.19 250 GLN B CA 1
ATOM 3826 C C . GLN B 1 250 ? -13.273 -3.887 -18.688 1 91.19 250 GLN B C 1
ATOM 3828 O O . GLN B 1 250 ? -12.906 -2.779 -19.094 1 91.19 250 GLN B O 1
ATOM 3833 N N . ILE B 1 251 ? -12.445 -4.848 -18.547 1 88.12 251 ILE B N 1
ATOM 3834 C CA . ILE B 1 251 ? -11.039 -4.688 -18.891 1 88.12 251 ILE B CA 1
ATOM 3835 C C . ILE B 1 251 ? -10.883 -4.633 -20.406 1 88.12 251 ILE B C 1
ATOM 3837 O O . ILE B 1 251 ? -9.93 -4.031 -20.922 1 88.12 251 ILE B O 1
ATOM 3841 N N . SER B 1 252 ? -11.727 -5.324 -21.156 1 85.44 252 SER B N 1
ATOM 3842 C CA . SER B 1 252 ? -11.672 -5.309 -22.609 1 85.44 252 SER B CA 1
ATOM 3843 C C . SER B 1 252 ? -12.023 -3.93 -23.156 1 85.44 252 SER B C 1
ATOM 3845 O O . SER B 1 252 ? -11.547 -3.543 -24.234 1 85.44 252 SER B O 1
ATOM 3847 N N . TYR B 1 253 ? -12.867 -3.176 -22.438 1 77.38 253 TYR B N 1
ATOM 3848 C CA . TYR B 1 253 ? -13.305 -1.87 -22.922 1 77.38 253 TYR B CA 1
ATOM 3849 C C . TYR B 1 253 ? -12.484 -0.751 -22.297 1 77.38 253 TYR B C 1
ATOM 3851 O O . TYR B 1 253 ? -12.633 0.418 -22.656 1 77.38 253 TYR B O 1
ATOM 3859 N N . SER B 1 254 ? -11.68 -0.991 -21.391 1 66.88 254 SER B N 1
ATOM 3860 C CA . SER B 1 254 ? -10.859 0.047 -20.766 1 66.88 254 SER B CA 1
ATOM 3861 C C . SER B 1 254 ? -9.617 0.336 -21.609 1 66.88 254 SER B C 1
ATOM 3863 O O . SER B 1 254 ? -9.117 -0.545 -22.312 1 66.88 254 SER B O 1
#

Sequence (508 aa):
MTREAKNPVKATQRSLAILETLYECGTARLTEISARLDLPDSTVHNHLSTLVEGGFVTRTDGVYRLSLQFLTYGEFAKNQYKISDAAETELRHLSGETSEAASICVVESGRGFVLAHEAGDTDLPLDLFSGKRIPLHATAFGKVLLADRPDHDIESILDRHGLAACTGSTITDRETLLEELASVRSTGHAIGDEERLRGVRSVATPVRNERGVAVGAVGVTGPTSRLTLERLRGSVLESVTDTKNVIELQISYSMTREAKNPVKATQRSLAILETLYECGTARLTEISARLDLPDSTVHNHLSTLVEGGFVTRTDGVYRLSLQFLTYGEFAKNQYKISDAAETELRHLSGETSEAASICVVESGRGFVLAHEAGDTDLPLDLFSGKRIPLHATAFGKVLLADRPDHDIESILDRHGLAACTGSTITDRETLLEELASVRSTGHAIGDEERLRGVRSVATPVRNERGVAVGAVGVTGPTSRLTLERLRGSVLESVTDTKNVIELQISYS

InterPro domains:
  IPR005471 Transcription regulator IclR, N-terminal [PF09339] (12-60)
  IPR005471 Transcription regulator IclR, N-terminal [PS51077] (9-68)
  IPR005471 Transcription regulator IclR, N-terminal [SM00346] (9-96)
  IPR011991 ArsR-like helix-turn-helix domain [cd00090] (16-67)
  IPR014757 Transcription regulator IclR, C-terminal [PF01614] (80-244)
  IPR014757 Transcription regulator IclR, C-terminal [PS51078] (69-253)
  IPR029016 GAF-like domain superfamily [G3DSA:3.30.450.40] (80-252)
  IPR036388 Winged helix-like DNA-binding domain superfamily [G3DSA:1.10.10.10] (7-79)
  IPR036390 Winged helix DNA-binding domain superfamily [SSF46785] (9-79)
  IPR050707 HTH-type Transcriptional Regulators in Metabolic Pathways [PTHR30136] (4-249)

Organism: NCBI:txid2691917

Foldseek 3Di:
DLPDDPDDDVLVVLLVLLQVVQVVVVKDALVRSCVVVVHDSVSSVVSQVVCVVVQQWDDDPRMIHGGCVCVVVLVVVLVVQLLLVLCAVLQVVLCVVQQFKKFKWFDDPLWIFTSAIDHGPDPDDPVDGGGDTDDLQQAQFSLQQLLLDDPVVNVVSCVVPAQDFQDPPGDRDDVVSVVQSVVCVVVQKGKHDCGNHRQKIKIWGFQAEPVRGGRIIIIGMDGCVSCPPVNRVPDSVVSRVVSSVSSRVSSRVD/DLDDDPDDDVLVVLLVLLQVVQVVVVKDALVRSCVVVVHDSVSSVVSQVVCVVVQQWDDDPRMIHGGCVCVVVLVVVLVVQLLLVLCAVLQVVLCVVQQFKKFKWFDDPLWIFTSAIDHGPDPDDPVDGGGDTDDLQQAQFSLQQLLLDDPVVNVVSCVVPAQDFQDPPGDRDDVVSVVQSVVCVVVQKGKHDCGNHRQKIKIWGFQAEPVRGGRIIIIGMDGCVSDPPVNRVPDRVVSRVVSSVSSRVSSHVD

Radius of gyration: 23.77 Å; Cα contacts (8 Å, |Δi|>4): 1019; chains: 2; bounding box: 52×69×52 Å

pLDDT: mean 94.48, std 8.09, range [30.69, 98.75]

Solvent-accessible surface area (backbone atoms only — not comparable to full-atom values): 25830 Å² total; per-residue (Å²): 110,78,62,67,40,91,58,57,40,63,58,40,51,50,46,51,50,51,51,50,48,26,64,75,59,50,56,40,37,66,65,56,52,14,61,75,67,71,44,57,58,68,59,47,46,27,41,48,36,32,34,35,61,72,46,51,28,42,76,57,95,69,34,32,29,58,21,53,50,28,18,31,50,6,48,53,33,48,62,69,40,73,58,47,71,51,41,58,62,48,24,49,51,48,8,64,76,68,45,27,23,14,39,33,30,34,73,56,96,76,37,28,30,25,67,38,60,27,80,34,79,62,90,71,84,74,88,76,43,49,24,37,74,44,63,34,75,32,31,14,42,26,36,32,56,48,39,70,45,57,68,70,57,46,50,40,36,40,72,67,70,54,50,77,70,63,31,94,55,26,60,61,45,69,70,62,45,53,52,51,27,52,51,24,57,72,72,55,40,26,71,20,69,23,11,56,42,76,59,32,25,30,37,13,29,54,27,40,48,90,85,66,46,64,72,28,16,36,28,40,40,40,43,41,89,74,46,34,70,67,42,48,74,36,66,48,40,52,51,40,51,54,46,38,52,54,41,32,53,51,50,64,72,100,110,81,61,66,39,90,58,57,41,63,58,40,51,50,48,52,51,50,52,51,48,27,64,74,58,52,53,40,36,66,64,57,51,14,62,75,67,72,45,56,58,67,58,49,47,26,42,49,37,32,34,36,63,73,46,50,29,43,74,56,95,69,34,31,29,57,20,54,50,28,18,32,51,5,48,52,33,46,63,70,40,72,57,46,72,51,42,58,64,50,25,48,50,48,9,64,74,68,45,28,22,14,40,33,29,35,74,57,98,75,35,28,30,25,67,40,59,26,81,33,78,61,88,70,85,75,88,75,44,50,23,37,74,44,62,33,75,32,30,14,41,26,36,32,57,47,38,70,46,58,66,70,57,44,49,40,34,40,71,69,70,54,49,78,70,63,32,94,56,25,59,58,46,69,68,62,44,54,52,51,26,52,50,26,57,74,71,55,40,27,69,20,69,23,11,57,42,78,60,32,24,29,35,14,30,54,27,39,50,91,87,66,46,64,72,27,16,37,28,40,41,40,44,42,89,77,46,34,70,68,42,46,73,37,66,50,41,52,52,41,51,52,46,36,52,53,44,32,54,51,50,64,73,100

Nearest PDB structures (foldseek):
  2ia2-assembly3_B  TM=6.837E-01  e=5.355E-23  Rhodococcus jostii RHA1
  1mkm-assembly1_B  TM=7.811E-01  e=3.773E-21  Thermotoga maritima
  2ia2-assembly1_A  TM=6.740E-01  e=1.099E-22  Rhodococcus jostii RHA1
  2g7u-assembly1_A  TM=6.668E-01  e=7.295E-21  Rhodococcus jostii RHA1
  3r4k-assembly2_D  TM=6.597E-01  e=1.903E-20  Ruegeria sp. TM1040